Protein AF-R5PUS6-F1 (afdb_monomer_lite)

Secondary structure (DSSP, 8-state):
-EES--B-TTS-BEEEEE-SS-----TT-EEEEEEEETTEEEEEEEEEEEEEE-SSSEEEEE-TT--S-S-EEE-TT--SEEEETTEEEEE-SS-TTEEEESSSSPPEEEEETTTTEEE--GGGSSEEEEEEETTEEPEEEEEEEEPPP-GGG-SS--SHHHHHS--S--HHHHHSSGGGPPPEEEEEEEEEE-TTSPEEEEEEE-S----TT-B-TTSPBP-EEEEE-----TTHHHHHTGGGPPP-TT-TT--GGGGEEEEEEEE---SGGGGSTT--BTT--STT---S-GGGT-----SSSS---TTT--EEEEEEEEEETTTTEEEEEE-EEEEEEETTTT--TTSTTHHHHTT-EEEEEEE---EEPTT-TT-EE---EEEEEEEEESSS---EEEE--EEEEE-EEE-SSPEEE--EEE-EEEEEEETTEEEEEESS-----TT---EEEETTTTEEEEEEEEEEEETTEEEEEEEETTSPBP--S-TT-GGGEEEEE--TTS-TT-EE-TTTT--EEE--EEETTSS--TTS-----TTS------------EE--------TTS---SSS----PPPS--S--SS-----S--GGG----

Structure (mmCIF, N/CA/C/O backbone):
data_AF-R5PUS6-F1
#
_entry.id   AF-R5PUS6-F1
#
loop_
_atom_site.group_PDB
_atom_site.id
_atom_site.type_symbol
_atom_site.label_atom_id
_atom_site.label_alt_id
_atom_site.label_comp_id
_atom_site.label_asym_id
_atom_site.label_entity_id
_atom_site.label_seq_id
_atom_site.pdbx_PDB_ins_code
_atom_site.Cartn_x
_atom_site.Cartn_y
_atom_site.Cartn_z
_atom_site.occupancy
_atom_site.B_iso_or_equiv
_atom_site.auth_seq_id
_atom_site.auth_comp_id
_atom_site.auth_asym_id
_atom_site.auth_atom_id
_atom_site.pdbx_PDB_model_num
ATOM 1 N N . MET A 1 1 ? -7.032 18.333 -7.370 1.00 83.06 1 MET A N 1
ATOM 2 C CA . MET A 1 1 ? -7.737 19.602 -7.667 1.00 83.06 1 MET A CA 1
ATOM 3 C C . MET A 1 1 ? -9.219 19.470 -7.314 1.00 83.06 1 MET A C 1
ATOM 5 O O . MET A 1 1 ? -9.646 18.369 -6.979 1.00 83.06 1 MET A O 1
ATOM 9 N N . PHE A 1 2 ? -10.003 20.547 -7.380 1.00 90.44 2 PHE A N 1
ATOM 10 C CA . PHE A 1 2 ? -11.469 20.492 -7.307 1.00 90.44 2 PHE A CA 1
ATOM 11 C C . PHE A 1 2 ? -12.091 21.616 -8.148 1.00 90.44 2 PHE A C 1
ATOM 13 O O . PHE A 1 2 ? -11.407 22.596 -8.431 1.00 90.44 2 PHE A O 1
ATOM 20 N N . ASP A 1 3 ? -13.364 21.479 -8.518 1.00 90.12 3 ASP A N 1
ATOM 21 C CA . ASP A 1 3 ? -14.188 22.513 -9.156 1.00 90.12 3 ASP A CA 1
ATOM 22 C C . ASP A 1 3 ? -15.566 22.569 -8.476 1.00 90.12 3 ASP A C 1
ATOM 24 O O . ASP A 1 3 ? -16.118 21.551 -8.065 1.00 90.12 3 ASP A O 1
ATOM 28 N N . GLU A 1 4 ? -16.125 23.768 -8.356 1.00 90.88 4 GLU A N 1
ATOM 29 C CA . GLU A 1 4 ? -17.415 24.067 -7.732 1.00 90.88 4 GLU A CA 1
ATOM 30 C C . GLU A 1 4 ? -18.451 24.660 -8.708 1.00 90.88 4 GLU A C 1
ATOM 32 O O . GLU A 1 4 ? -19.512 25.128 -8.268 1.00 90.88 4 GLU A O 1
ATOM 37 N N . PHE A 1 5 ? -18.133 24.709 -10.006 1.00 88.62 5 PHE A N 1
ATOM 38 C CA . PHE A 1 5 ? -18.972 25.279 -11.066 1.00 88.62 5 PHE A CA 1
ATOM 39 C C . PHE A 1 5 ? -19.512 24.236 -12.052 1.00 88.62 5 PHE A C 1
ATOM 41 O O . PHE A 1 5 ? -20.225 24.603 -12.985 1.00 88.62 5 PHE A O 1
ATOM 48 N N . THR A 1 6 ? -19.218 22.952 -11.833 1.00 84.75 6 THR A N 1
ATOM 49 C CA . THR A 1 6 ? -19.804 21.842 -12.592 1.00 84.75 6 THR A CA 1
ATOM 50 C C . THR A 1 6 ? -21.297 21.681 -12.275 1.00 84.75 6 THR A C 1
ATOM 52 O O . THR A 1 6 ? -21.749 21.918 -11.149 1.00 84.75 6 THR A O 1
ATOM 55 N N . VAL A 1 7 ? -22.076 21.281 -13.279 1.00 84.75 7 VAL A N 1
ATOM 56 C CA . VAL A 1 7 ? -23.535 21.108 -13.221 1.00 84.75 7 VAL A CA 1
ATOM 57 C C . VAL A 1 7 ? -23.886 19.816 -13.965 1.00 84.75 7 VAL A C 1
ATOM 59 O O . VAL A 1 7 ? -23.229 19.520 -14.962 1.00 84.75 7 VAL A O 1
ATOM 62 N N . ASP A 1 8 ? -24.865 19.047 -13.484 1.00 82.38 8 ASP A N 1
ATOM 63 C CA . ASP A 1 8 ? -25.363 17.849 -14.184 1.00 82.38 8 ASP A CA 1
ATOM 64 C C . ASP A 1 8 ? -26.419 18.168 -15.266 1.00 82.38 8 ASP A C 1
ATOM 66 O O . ASP A 1 8 ? -26.856 19.312 -15.421 1.00 82.38 8 ASP A O 1
ATOM 70 N N . ASP A 1 9 ? -26.833 17.143 -16.018 1.00 79.06 9 ASP A N 1
ATOM 71 C CA . ASP A 1 9 ? -27.825 17.259 -17.101 1.00 79.06 9 ASP A CA 1
ATOM 72 C C . ASP A 1 9 ? -29.210 17.747 -16.617 1.00 79.06 9 ASP A C 1
ATOM 74 O O . ASP A 1 9 ? -29.958 18.348 -17.391 1.00 79.06 9 ASP A O 1
ATOM 78 N N . ASP A 1 10 ? -29.541 17.540 -15.335 1.00 81.00 10 ASP A N 1
ATOM 79 C CA . ASP A 1 10 ? -30.773 18.016 -14.686 1.00 81.00 10 ASP A CA 1
ATOM 80 C C . ASP A 1 10 ? -30.644 19.462 -14.142 1.00 81.00 10 ASP A C 1
ATOM 82 O O . ASP A 1 10 ? -31.611 20.037 -13.628 1.00 81.00 10 ASP A O 1
ATOM 86 N N . GLY A 1 11 ? -29.471 20.094 -14.271 1.00 79.88 11 GLY A N 1
ATOM 87 C CA . GLY A 1 11 ? -29.212 21.476 -13.856 1.00 79.88 11 GLY A CA 1
ATOM 88 C C . GLY A 1 11 ? -28.806 21.646 -12.385 1.00 79.88 11 GLY A C 1
ATOM 89 O O . GLY A 1 11 ? -28.807 22.768 -11.866 1.00 79.88 11 GLY A O 1
ATOM 90 N N . LYS A 1 12 ? -28.460 20.560 -11.690 1.00 85.12 12 LYS A N 1
ATOM 91 C CA . LYS A 1 12 ? -28.048 20.537 -10.281 1.00 85.12 12 LYS A CA 1
ATOM 92 C C . LYS A 1 12 ? -26.561 20.870 -10.155 1.00 85.12 12 LYS A C 1
ATOM 94 O O . LYS A 1 12 ? -25.725 20.337 -10.878 1.00 85.12 12 LYS A O 1
ATOM 99 N N . SER A 1 13 ? -26.196 21.739 -9.213 1.00 89.06 13 SER A N 1
ATOM 100 C CA . SER A 1 13 ? -24.783 22.067 -8.969 1.00 89.06 13 SER A CA 1
ATOM 101 C C . SER A 1 13 ? -24.049 20.928 -8.258 1.00 89.06 13 SER A C 1
ATOM 103 O O . SER A 1 13 ? -24.508 20.440 -7.219 1.00 89.06 13 SER A O 1
ATOM 105 N N . LEU A 1 14 ? -22.871 20.577 -8.769 1.00 91.19 14 LEU A N 1
ATOM 106 C CA . LEU A 1 14 ? -21.972 19.569 -8.208 1.00 91.19 14 LEU A CA 1
ATOM 107 C C . LEU A 1 14 ? -20.678 20.208 -7.677 1.00 91.19 14 LEU A C 1
ATOM 109 O O . LEU A 1 14 ? -20.394 21.384 -7.915 1.00 91.19 14 LEU A O 1
ATOM 113 N N . ILE A 1 15 ? -19.893 19.418 -6.947 1.00 93.19 15 ILE A N 1
ATOM 114 C CA . ILE A 1 15 ? -18.464 19.661 -6.729 1.00 93.19 15 ILE A CA 1
ATOM 115 C C . ILE A 1 15 ? -17.712 18.478 -7.339 1.00 93.19 15 ILE A C 1
ATOM 117 O O . ILE A 1 15 ? -17.965 17.332 -6.965 1.00 93.19 15 ILE A O 1
ATOM 121 N N . THR A 1 16 ? -16.801 18.759 -8.268 1.00 92.50 16 THR A N 1
ATOM 122 C CA . THR A 1 16 ? -15.938 17.768 -8.927 1.00 92.50 16 THR A CA 1
ATOM 123 C C . THR A 1 16 ? -14.593 17.721 -8.212 1.00 92.50 16 THR A C 1
ATOM 125 O O . THR A 1 16 ? -14.008 18.767 -7.937 1.00 92.50 16 THR A O 1
ATOM 128 N N . PHE A 1 17 ? -14.075 16.529 -7.925 1.00 92.50 17 PHE A N 1
ATOM 129 C CA . PHE A 1 17 ? -12.756 16.319 -7.329 1.00 92.50 17 PHE A CA 1
ATOM 130 C C . PHE A 1 17 ? -11.848 15.562 -8.293 1.00 92.50 17 PHE A C 1
ATOM 132 O O . PHE A 1 17 ? -12.197 14.483 -8.762 1.00 92.50 17 PHE A O 1
ATOM 139 N N . TYR A 1 18 ? -10.657 16.111 -8.523 1.00 88.94 18 TYR A N 1
ATOM 140 C CA . TYR A 1 18 ? -9.622 15.546 -9.388 1.00 88.94 18 TYR A CA 1
ATOM 141 C C . TYR A 1 18 ? -8.509 14.987 -8.490 1.00 88.94 18 TYR A C 1
ATOM 143 O O . TYR A 1 18 ? -7.763 15.755 -7.868 1.00 88.94 18 TYR A O 1
ATOM 151 N N . SER A 1 19 ? -8.426 13.664 -8.354 1.00 90.56 19 SER A N 1
ATOM 152 C CA . SER A 1 19 ? -7.463 12.990 -7.477 1.00 90.56 19 SER A CA 1
ATOM 153 C C . SER A 1 19 ? -6.123 12.728 -8.179 1.00 90.56 19 SER A C 1
ATOM 155 O O . SER A 1 19 ? -6.063 12.505 -9.386 1.00 90.56 19 SER A O 1
ATOM 157 N N . LEU A 1 20 ? -5.025 12.732 -7.415 1.00 87.94 20 LEU A N 1
ATOM 158 C CA . LEU A 1 20 ? -3.694 12.339 -7.912 1.00 87.94 20 LEU A CA 1
ATOM 159 C C . LEU A 1 20 ? -3.569 10.807 -8.010 1.00 87.94 20 LEU A C 1
ATOM 161 O O . LEU A 1 20 ? -2.985 10.266 -8.946 1.00 87.94 20 LEU A O 1
ATOM 165 N N . VAL A 1 21 ? -4.140 10.108 -7.030 1.00 90.31 21 VAL A N 1
ATOM 166 C CA . VAL A 1 21 ? -4.236 8.644 -6.949 1.00 90.31 21 VAL A CA 1
ATOM 167 C C . VAL A 1 21 ? -5.610 8.178 -7.418 1.00 90.31 21 VAL A C 1
ATOM 169 O O . VAL A 1 21 ? -6.563 8.957 -7.384 1.00 90.31 21 VAL A O 1
ATOM 172 N N . GLN A 1 22 ? -5.744 6.916 -7.826 1.00 93.25 22 GLN A N 1
ATOM 173 C CA . GLN A 1 22 ? -7.078 6.368 -8.097 1.00 93.25 22 GLN A CA 1
ATOM 174 C C . GLN A 1 22 ? -7.901 6.384 -6.799 1.00 93.25 22 GLN A C 1
ATOM 176 O O . GLN A 1 22 ? -7.336 6.215 -5.717 1.00 93.25 22 GLN A O 1
ATOM 181 N N . HIS A 1 23 ? -9.209 6.653 -6.873 1.00 93.62 23 HIS A N 1
ATOM 182 C CA . HIS A 1 23 ? -9.995 6.957 -5.664 1.00 93.62 23 HIS A CA 1
ATOM 183 C C . HIS A 1 23 ? -10.739 5.761 -5.049 1.00 93.62 23 HIS A C 1
ATOM 185 O O . HIS A 1 23 ? -10.998 5.771 -3.845 1.00 93.62 23 HIS A O 1
ATOM 191 N N . GLY A 1 24 ? -11.072 4.728 -5.835 1.00 92.81 24 GLY A N 1
ATOM 192 C CA . GLY A 1 24 ? -11.751 3.521 -5.330 1.00 92.81 24 GLY A CA 1
ATOM 193 C C . GLY A 1 24 ? -13.146 3.789 -4.755 1.00 92.81 24 GLY A C 1
ATOM 194 O O . GLY A 1 24 ? -13.551 3.155 -3.782 1.00 92.81 24 GLY A O 1
ATOM 195 N N . LEU A 1 25 ? -13.853 4.767 -5.329 1.00 95.62 25 LEU A N 1
ATOM 196 C CA . LEU A 1 25 ? -15.216 5.143 -4.947 1.00 95.62 25 LEU A CA 1
ATOM 197 C C . LEU A 1 25 ? -16.182 4.749 -6.059 1.00 95.62 25 LEU A C 1
ATOM 199 O O . LEU A 1 25 ? -15.806 4.711 -7.231 1.00 95.62 25 LEU A O 1
ATOM 203 N N . ARG A 1 26 ? -17.431 4.501 -5.685 1.00 95.06 26 ARG A N 1
ATOM 204 C CA . ARG A 1 26 ? -18.535 4.140 -6.576 1.00 95.06 26 ARG A CA 1
ATOM 205 C C . ARG A 1 26 ? -19.700 5.103 -6.350 1.00 95.06 26 ARG A C 1
ATOM 207 O O . ARG A 1 26 ? -19.809 5.715 -5.289 1.00 95.06 26 ARG A O 1
ATOM 214 N N . ILE A 1 27 ? -20.589 5.232 -7.334 1.00 95.62 27 ILE A N 1
ATOM 215 C CA . ILE A 1 27 ? -21.804 6.046 -7.185 1.00 95.62 27 ILE A CA 1
ATOM 216 C C . ILE A 1 27 ? -22.631 5.501 -6.010 1.00 95.62 27 ILE A C 1
ATOM 218 O O . ILE A 1 27 ? -22.895 4.301 -5.934 1.00 95.62 27 ILE A O 1
ATOM 222 N N . GLY A 1 28 ? -23.016 6.384 -5.088 1.00 94.56 28 GLY A N 1
ATOM 223 C CA . GLY A 1 28 ? -23.710 6.041 -3.847 1.00 94.56 28 GLY A CA 1
ATOM 224 C C . GLY A 1 28 ? -22.808 5.803 -2.628 1.00 94.56 28 GLY A C 1
ATOM 225 O O . GLY A 1 28 ? -23.342 5.758 -1.516 1.00 94.56 28 GLY A O 1
ATOM 226 N N . ASP A 1 29 ? -21.479 5.716 -2.781 1.00 96.06 29 ASP A N 1
ATOM 227 C CA . ASP A 1 29 ? -20.549 5.730 -1.640 1.00 96.06 29 ASP A CA 1
ATOM 228 C C . ASP A 1 29 ? -20.670 7.043 -0.851 1.00 96.06 29 ASP A C 1
ATOM 230 O O . ASP A 1 29 ? -21.063 8.081 -1.384 1.00 96.06 29 ASP A O 1
ATOM 234 N N . ASN A 1 30 ? -20.289 7.024 0.429 1.00 96.44 30 ASN A N 1
ATOM 235 C CA . ASN A 1 30 ? -20.168 8.242 1.230 1.00 96.44 30 ASN A CA 1
ATOM 236 C C . ASN A 1 30 ? -18.696 8.581 1.469 1.00 96.44 30 ASN A C 1
ATOM 238 O O . ASN A 1 30 ? -17.866 7.683 1.618 1.00 96.44 30 ASN A O 1
ATOM 242 N N . VAL A 1 31 ? -18.374 9.872 1.533 1.00 96.75 31 VAL A N 1
ATOM 243 C CA . VAL A 1 31 ? -17.017 10.381 1.752 1.00 96.75 31 VAL A CA 1
ATOM 244 C C . VAL A 1 31 ? -16.968 11.507 2.782 1.00 96.75 31 VAL A C 1
ATOM 246 O O . VAL A 1 31 ? -17.839 12.377 2.830 1.00 96.75 31 VAL A O 1
ATOM 249 N N . ASN A 1 32 ? -15.896 11.516 3.571 1.00 96.62 32 ASN A N 1
ATOM 250 C CA . ASN A 1 32 ? -15.424 12.705 4.277 1.00 96.62 32 ASN A CA 1
ATOM 251 C C . ASN A 1 32 ? -14.360 13.385 3.404 1.00 96.62 32 ASN A C 1
ATOM 253 O O . ASN A 1 32 ? -13.437 12.713 2.942 1.00 96.62 32 ASN A O 1
ATOM 257 N N . ILE A 1 33 ? -14.477 14.698 3.199 1.00 96.31 33 ILE A N 1
ATOM 258 C CA . ILE A 1 33 ? -13.479 15.551 2.542 1.00 96.31 33 ILE A CA 1
ATOM 259 C C . ILE A 1 33 ? -12.783 16.391 3.615 1.00 96.31 33 ILE A C 1
ATOM 261 O O . ILE A 1 33 ? -13.442 17.016 4.452 1.00 96.31 33 ILE A O 1
ATOM 265 N N . TYR A 1 34 ? -11.456 16.446 3.564 1.00 96.00 34 TYR A N 1
ATOM 266 C CA . TYR A 1 34 ? -10.600 17.191 4.483 1.00 96.00 34 TYR A CA 1
ATOM 267 C C . TYR A 1 34 ? -9.761 18.201 3.709 1.00 96.00 34 TYR A C 1
ATOM 269 O O . TYR A 1 34 ? -9.422 17.970 2.549 1.00 96.00 34 TYR A O 1
ATOM 277 N N . SER A 1 35 ? -9.354 19.271 4.385 1.00 94.81 35 SER A N 1
ATOM 278 C CA . SER A 1 35 ? -8.266 20.136 3.932 1.00 94.81 35 SER A CA 1
ATOM 279 C C . SER A 1 35 ? -7.126 20.134 4.946 1.00 94.81 35 SER A C 1
ATOM 281 O O . SER A 1 35 ? -7.378 20.136 6.156 1.00 94.81 35 SER A O 1
ATOM 283 N N . THR A 1 36 ? -5.886 20.149 4.453 1.00 92.56 36 THR A N 1
ATOM 284 C CA . THR A 1 36 ? -4.666 20.170 5.269 1.00 92.56 36 THR A CA 1
ATOM 285 C C . THR A 1 36 ? -3.866 21.447 5.013 1.00 92.56 36 THR A C 1
ATOM 287 O O . THR A 1 36 ? -3.255 21.606 3.955 1.00 92.56 36 THR A O 1
ATOM 290 N N . PHE A 1 37 ? -3.812 22.340 6.004 1.00 90.88 37 PHE A N 1
ATOM 291 C CA . PHE A 1 37 ? -3.128 23.636 5.925 1.00 90.88 37 PHE A CA 1
ATOM 292 C C . PHE A 1 37 ? -2.258 23.864 7.168 1.00 90.88 37 PHE A C 1
ATOM 294 O O . PHE A 1 37 ? -2.695 23.615 8.288 1.00 90.88 37 PHE A O 1
ATOM 301 N N . ASN A 1 38 ? -1.008 24.304 6.982 1.00 88.56 38 ASN A N 1
ATOM 302 C CA . ASN A 1 38 ? -0.005 24.479 8.050 1.00 88.56 38 ASN A CA 1
ATOM 303 C C . ASN A 1 38 ? 0.165 23.261 8.994 1.00 88.56 38 ASN A C 1
ATOM 305 O O . ASN A 1 38 ? 0.534 23.408 10.156 1.00 88.56 38 ASN A O 1
ATOM 309 N N . GLY A 1 39 ? -0.096 22.049 8.490 1.00 89.00 39 GLY A N 1
ATOM 310 C CA . GLY A 1 39 ? -0.050 20.792 9.249 1.00 89.00 39 GLY A CA 1
ATOM 311 C C . GLY A 1 39 ? -1.353 20.419 9.969 1.00 89.00 39 GLY A C 1
ATOM 312 O O . GLY A 1 39 ? -1.528 19.256 10.330 1.00 89.00 39 GLY A O 1
ATOM 313 N N . GLU A 1 40 ? -2.301 21.344 10.122 1.00 92.12 40 GLU A N 1
ATOM 314 C CA . GLU A 1 40 ? -3.632 21.049 10.659 1.00 92.12 40 GLU A CA 1
ATOM 315 C C . GLU A 1 40 ? -4.524 20.450 9.566 1.00 92.12 40 GLU A C 1
ATOM 317 O O . GLU A 1 40 ? -4.610 20.988 8.463 1.00 92.12 40 GLU A O 1
ATOM 322 N N . THR A 1 41 ? -5.204 19.339 9.865 1.00 94.44 41 THR A N 1
ATOM 323 C CA . THR A 1 41 ? -6.123 18.663 8.933 1.00 94.44 41 THR A CA 1
ATOM 324 C C . THR A 1 41 ? -7.538 18.689 9.490 1.00 94.44 41 THR A C 1
ATOM 326 O O . THR A 1 41 ? -7.788 18.152 10.567 1.00 94.44 41 THR A O 1
ATOM 329 N N . ASN A 1 42 ? -8.462 19.308 8.757 1.00 94.56 42 ASN A N 1
ATOM 330 C CA . ASN A 1 42 ? -9.830 19.569 9.201 1.00 94.56 42 ASN A CA 1
ATOM 331 C C . ASN A 1 42 ? -10.846 19.022 8.192 1.00 94.56 42 ASN A C 1
ATOM 333 O O . ASN A 1 42 ? -10.650 19.165 6.986 1.00 94.56 42 ASN A O 1
ATOM 337 N N . VAL A 1 43 ? -11.949 18.434 8.672 1.00 94.69 43 VAL A N 1
ATOM 338 C CA . VAL A 1 43 ? -13.086 18.043 7.818 1.00 94.69 43 VAL A CA 1
ATOM 339 C C . VAL A 1 43 ? -13.744 19.308 7.268 1.00 94.69 43 VAL A C 1
ATOM 341 O O . VAL A 1 43 ? -14.181 20.160 8.040 1.00 94.69 43 VAL A O 1
ATOM 344 N N . VAL A 1 44 ? -13.836 19.415 5.943 1.00 94.31 44 VAL A N 1
ATOM 345 C CA . VAL A 1 44 ? -14.518 20.519 5.245 1.00 94.31 44 VAL A CA 1
ATOM 346 C C . VAL A 1 44 ? -15.891 20.102 4.717 1.00 94.31 44 VAL A C 1
ATOM 348 O O . VAL A 1 44 ? -16.795 20.931 4.661 1.00 94.31 44 VAL A O 1
ATOM 351 N N . ILE A 1 45 ? -16.081 18.814 4.404 1.00 94.25 45 ILE A N 1
ATOM 352 C CA . ILE A 1 45 ? -17.389 18.221 4.089 1.00 94.25 45 ILE A CA 1
ATOM 353 C C . ILE A 1 45 ? -17.461 16.838 4.747 1.00 94.25 45 ILE A C 1
ATOM 355 O O . ILE A 1 45 ? -16.618 15.986 4.484 1.00 94.25 45 ILE A O 1
ATOM 359 N N . GLY A 1 46 ? -18.449 16.611 5.615 1.00 92.94 46 GLY A N 1
ATOM 360 C CA . GLY A 1 46 ? -18.647 15.329 6.302 1.00 92.94 46 GLY A CA 1
ATOM 361 C C . GLY A 1 46 ? -19.768 14.504 5.673 1.00 92.94 46 GLY A C 1
ATOM 362 O O . GLY A 1 46 ? -20.853 15.035 5.447 1.00 92.94 46 GLY A O 1
ATOM 363 N N . ASN A 1 47 ? -19.513 13.214 5.434 1.00 92.75 47 ASN A N 1
ATOM 364 C CA . ASN A 1 47 ? -20.458 12.221 4.910 1.00 92.75 47 ASN A CA 1
ATOM 365 C C . ASN A 1 47 ? -21.274 12.724 3.695 1.00 92.75 47 ASN A C 1
ATOM 367 O O . ASN A 1 47 ? -22.502 12.609 3.656 1.00 92.75 47 ASN A O 1
ATOM 371 N N . ALA A 1 48 ? -20.594 13.298 2.700 1.00 94.25 48 ALA A N 1
ATOM 372 C CA . ALA A 1 48 ? -21.207 13.610 1.411 1.00 94.25 48 ALA A CA 1
ATOM 373 C C . ALA A 1 48 ? -21.377 12.336 0.580 1.00 94.25 48 ALA A C 1
ATOM 375 O O . ALA A 1 48 ? -20.529 11.448 0.634 1.00 94.25 48 ALA A O 1
ATOM 376 N N . ASN A 1 49 ? -22.451 12.257 -0.203 1.00 94.50 49 ASN A N 1
ATOM 377 C CA . ASN A 1 49 ? -22.680 11.135 -1.106 1.00 94.50 49 ASN A CA 1
ATOM 378 C C . ASN A 1 49 ? -22.011 11.391 -2.467 1.00 94.50 49 ASN A C 1
ATOM 380 O O . ASN A 1 49 ? -22.108 12.497 -3.005 1.00 94.50 49 ASN A O 1
ATOM 384 N N . VAL A 1 50 ? -21.337 10.374 -3.006 1.00 95.88 50 VAL A N 1
ATOM 385 C CA . VAL A 1 50 ? -20.729 10.381 -4.341 1.00 95.88 50 VAL A CA 1
ATOM 386 C C . VAL A 1 50 ? -21.846 10.242 -5.370 1.00 95.88 50 VAL A C 1
ATOM 388 O O . VAL A 1 50 ? -22.375 9.150 -5.579 1.00 95.88 50 VAL A O 1
ATOM 391 N N . SER A 1 51 ? -22.232 11.358 -5.985 1.00 93.44 51 SER A N 1
ATOM 392 C CA . SER A 1 51 ? -23.343 11.410 -6.937 1.00 93.44 51 SER A CA 1
ATOM 393 C C . SER A 1 51 ? -22.949 10.938 -8.334 1.00 93.44 51 SER A C 1
ATOM 395 O O . SER A 1 51 ? -23.799 10.413 -9.050 1.00 93.44 51 SER A O 1
ATOM 397 N N . ASN A 1 52 ? -21.672 11.063 -8.707 1.00 93.38 52 ASN A N 1
ATOM 398 C CA . ASN A 1 52 ? -21.148 10.575 -9.980 1.00 93.38 52 ASN A CA 1
ATOM 399 C C . ASN A 1 52 ? -19.667 10.163 -9.873 1.00 93.38 52 ASN A C 1
ATOM 401 O O . ASN A 1 52 ? -18.929 10.657 -9.017 1.00 93.38 52 ASN A O 1
ATOM 405 N N . VAL A 1 53 ? -19.226 9.283 -10.770 1.00 92.88 53 VAL A N 1
ATOM 406 C CA . VAL A 1 53 ? -17.826 8.871 -10.958 1.00 92.88 53 VAL A CA 1
ATOM 407 C C . VAL A 1 53 ? -17.543 8.940 -12.454 1.00 92.88 53 VAL A C 1
ATOM 409 O O . VAL A 1 53 ? -18.210 8.257 -13.227 1.00 92.88 53 VAL A O 1
ATOM 412 N N . TYR A 1 54 ? -16.600 9.792 -12.858 1.00 86.69 54 TYR A N 1
ATOM 413 C CA . TYR A 1 54 ? -16.333 10.080 -14.270 1.00 86.69 54 TYR A CA 1
ATOM 414 C C . TYR A 1 54 ? -15.245 9.160 -14.839 1.00 86.69 54 TYR A C 1
ATOM 416 O O . TYR A 1 54 ? -15.395 8.617 -15.929 1.00 86.69 54 TYR A O 1
ATOM 424 N N . ASP A 1 55 ? -14.175 8.934 -14.074 1.00 87.94 55 ASP A N 1
ATOM 425 C CA . ASP A 1 55 ? -13.151 7.932 -14.373 1.00 87.94 55 ASP A CA 1
ATOM 426 C C . ASP A 1 55 ? -12.572 7.331 -13.072 1.00 87.94 55 ASP A C 1
ATOM 428 O O . ASP A 1 55 ? -13.250 7.285 -12.049 1.00 87.94 55 ASP A O 1
ATOM 432 N N . LYS A 1 56 ? -11.337 6.813 -13.095 1.00 91.00 56 LYS A N 1
ATOM 433 C CA . LYS A 1 56 ? -10.678 6.196 -11.926 1.00 91.00 56 LYS A CA 1
ATOM 434 C C . LYS A 1 56 ? -10.040 7.230 -10.969 1.00 91.00 56 LYS A C 1
ATOM 436 O O . LYS A 1 56 ? -9.622 6.856 -9.871 1.00 91.00 56 LYS A O 1
ATOM 441 N N . TYR A 1 57 ? -9.963 8.503 -11.366 1.00 91.19 57 TYR A N 1
ATOM 442 C CA . TYR A 1 57 ? -9.332 9.634 -10.667 1.00 91.19 57 TYR A CA 1
ATOM 443 C C . TYR A 1 57 ? -10.307 10.795 -10.370 1.00 91.19 57 TYR A C 1
ATOM 445 O O . TYR A 1 57 ? -10.055 11.556 -9.432 1.00 91.19 57 TYR A O 1
ATOM 453 N N . ILE A 1 58 ? -11.410 10.918 -11.113 1.00 91.38 58 ILE A N 1
ATOM 454 C CA . ILE A 1 58 ? -12.374 12.021 -11.043 1.00 91.38 58 ILE A CA 1
ATOM 455 C C . ILE A 1 58 ? -13.737 11.529 -10.534 1.00 91.38 58 ILE A C 1
ATOM 457 O O . ILE A 1 58 ? -14.416 10.729 -11.183 1.00 91.38 58 ILE A O 1
ATOM 461 N N . PHE A 1 59 ? -14.183 12.081 -9.402 1.00 94.62 59 PHE A N 1
ATOM 462 C CA . PHE A 1 59 ? -15.508 11.827 -8.822 1.00 94.62 59 PHE A CA 1
ATOM 463 C C . PHE A 1 59 ? -16.227 13.130 -8.459 1.00 94.62 59 PHE A C 1
ATOM 465 O O . PHE A 1 59 ? -15.604 14.185 -8.334 1.00 94.62 59 PHE A O 1
ATOM 472 N N . GLN A 1 60 ? -17.547 13.065 -8.281 1.00 94.50 60 GLN A N 1
ATOM 473 C CA . GLN A 1 60 ? -18.384 14.228 -7.988 1.00 94.50 60 GLN A CA 1
ATOM 474 C C . GLN A 1 60 ? -19.288 13.980 -6.777 1.00 94.50 60 GLN A C 1
ATOM 476 O O . GLN A 1 60 ? -19.711 12.851 -6.516 1.00 94.50 60 GLN A O 1
ATOM 481 N N . ILE A 1 61 ? -19.600 15.052 -6.049 1.00 94.56 61 ILE A N 1
ATOM 482 C CA . ILE A 1 61 ? -20.613 15.066 -4.985 1.00 94.56 61 ILE A CA 1
ATOM 483 C C . ILE A 1 61 ? -21.659 16.148 -5.253 1.00 94.56 61 ILE A C 1
ATOM 485 O O . ILE A 1 61 ? -21.395 17.152 -5.919 1.00 94.56 61 ILE A O 1
ATOM 489 N N . ASP A 1 62 ? -22.834 15.986 -4.655 1.00 90.56 62 ASP A N 1
ATOM 490 C CA . ASP A 1 62 ? -23.860 17.026 -4.622 1.00 90.56 62 ASP A CA 1
ATOM 491 C C . ASP A 1 62 ? -23.379 18.270 -3.864 1.00 90.56 62 ASP A C 1
ATOM 493 O O . ASP A 1 62 ? -23.023 18.187 -2.685 1.00 90.56 62 ASP A O 1
ATOM 497 N N . LYS A 1 63 ? -23.453 19.454 -4.491 1.00 85.38 63 LYS A N 1
ATOM 498 C CA . LYS A 1 63 ? -22.993 20.697 -3.853 1.00 85.38 63 LYS A CA 1
ATOM 499 C C . LYS A 1 63 ? -23.839 21.103 -2.643 1.00 85.38 63 LYS A C 1
ATOM 501 O O . LYS A 1 63 ? -23.310 21.685 -1.706 1.00 85.38 63 LYS A O 1
ATOM 506 N N . ASN A 1 64 ? -25.145 20.814 -2.638 1.00 75.62 64 ASN A N 1
ATOM 507 C CA . ASN A 1 64 ? -26.045 20.957 -1.477 1.00 75.62 64 ASN A CA 1
ATOM 508 C C . ASN A 1 64 ? -25.936 22.290 -0.689 1.00 75.62 64 ASN A C 1
ATOM 510 O O . ASN A 1 64 ? -26.061 22.320 0.532 1.00 75.62 64 ASN A O 1
ATOM 514 N N . SER A 1 65 ? -25.747 23.414 -1.392 1.00 72.00 65 SER A N 1
ATOM 515 C CA . SER A 1 65 ? -25.486 24.761 -0.831 1.00 72.00 65 SER A CA 1
ATOM 516 C C . SER A 1 65 ? -24.161 24.943 -0.068 1.00 72.00 65 SER A C 1
ATOM 518 O O . SER A 1 65 ? -23.914 26.026 0.461 1.00 72.00 65 SER A O 1
ATOM 520 N N . VAL A 1 66 ? -23.294 23.931 -0.029 1.00 80.69 66 VAL A N 1
ATOM 521 C CA . VAL A 1 66 ? -21.908 24.052 0.439 1.00 80.69 66 VAL A CA 1
ATOM 522 C C . VAL A 1 66 ? -21.108 24.860 -0.584 1.00 80.69 66 VAL A C 1
ATOM 524 O O . VAL A 1 66 ? -21.332 24.751 -1.790 1.00 80.69 66 VAL A O 1
ATOM 527 N N . SER A 1 67 ? -20.147 25.654 -0.112 1.00 85.62 67 SER A N 1
ATOM 528 C CA . SER A 1 67 ? -19.057 26.134 -0.958 1.00 85.62 67 SER A CA 1
ATOM 529 C C . SER A 1 67 ? -17.735 25.942 -0.227 1.00 85.62 67 SER A C 1
ATOM 531 O O . SER A 1 67 ? -17.628 26.312 0.942 1.00 85.62 67 SER A O 1
ATOM 533 N N . LEU A 1 68 ? -16.756 25.342 -0.901 1.00 89.62 68 LEU A N 1
ATOM 534 C CA . LEU A 1 68 ? -15.423 25.091 -0.348 1.00 89.62 68 LEU A CA 1
ATOM 535 C C . LEU A 1 68 ? -14.592 26.377 -0.331 1.00 89.62 68 LEU A C 1
ATOM 537 O O . LEU A 1 68 ? -13.967 26.686 0.680 1.00 89.62 68 LEU A O 1
ATOM 541 N N . SER A 1 69 ? -14.623 27.156 -1.416 1.00 90.69 69 SER A N 1
ATOM 542 C CA . SER A 1 69 ? -13.899 28.422 -1.525 1.00 90.69 69 SER A CA 1
ATOM 543 C C . SER A 1 69 ? -14.771 29.569 -2.034 1.00 90.69 69 SER A C 1
ATOM 545 O O . SER A 1 69 ? -15.626 29.416 -2.903 1.00 90.69 69 SER A O 1
ATOM 547 N N . SER A 1 70 ? -14.497 30.768 -1.519 1.00 87.44 70 SER A N 1
ATOM 548 C CA . SER A 1 70 ? -15.003 32.040 -2.047 1.00 87.44 70 SER A CA 1
ATOM 549 C C . SER A 1 70 ? -13.981 32.783 -2.921 1.00 87.44 70 SER A C 1
ATOM 551 O O . SER A 1 70 ? -14.323 33.796 -3.530 1.00 87.44 70 SER A O 1
ATOM 553 N N . LYS A 1 71 ? -12.737 32.293 -3.009 1.00 92.06 71 LYS A N 1
ATOM 554 C CA . LYS A 1 71 ? -11.598 32.931 -3.692 1.00 92.06 71 LYS A CA 1
ATOM 555 C C . LYS A 1 71 ? -11.365 32.338 -5.087 1.00 92.06 71 LYS A C 1
ATOM 557 O O . LYS A 1 71 ? -10.284 31.846 -5.400 1.00 92.06 71 LYS A O 1
ATOM 562 N N . TRP A 1 72 ? -12.391 32.376 -5.929 1.00 92.56 72 TRP A N 1
ATOM 563 C CA . TRP A 1 72 ? -12.328 31.859 -7.297 1.00 92.56 72 TRP A CA 1
ATOM 564 C C . TRP A 1 72 ? -12.008 32.957 -8.315 1.00 92.56 72 TRP A C 1
ATOM 566 O O . TRP A 1 72 ? -12.742 33.941 -8.418 1.00 92.56 72 TRP A O 1
ATOM 576 N N . TYR A 1 73 ? -10.948 32.765 -9.105 1.00 92.19 73 TYR A N 1
ATOM 577 C CA . TYR A 1 73 ? -10.567 33.656 -10.205 1.00 92.19 73 TYR A CA 1
ATOM 578 C C . TYR A 1 73 ? -10.800 32.986 -11.567 1.00 92.19 73 TYR A C 1
ATOM 580 O O . TYR A 1 73 ? -10.658 31.770 -11.702 1.00 92.19 73 TYR A O 1
ATOM 588 N N . ASN A 1 74 ? -11.160 33.776 -12.582 1.00 91.12 74 ASN A N 1
ATOM 589 C CA . ASN A 1 74 ? -11.356 33.308 -13.957 1.00 91.12 74 ASN A CA 1
ATOM 590 C C . ASN A 1 74 ? -10.131 33.667 -14.810 1.00 91.12 74 ASN A C 1
ATOM 592 O O . ASN A 1 74 ? -9.790 34.842 -14.933 1.00 91.12 74 ASN A O 1
ATOM 596 N N . VAL A 1 75 ? -9.502 32.660 -15.416 1.00 88.81 75 VAL A N 1
ATOM 597 C CA . VAL A 1 75 ? -8.304 32.790 -16.259 1.00 88.81 75 VAL A CA 1
ATOM 598 C C . VAL A 1 75 ? -8.559 32.374 -17.715 1.00 88.81 75 VAL A C 1
ATOM 600 O O . VAL A 1 75 ? -7.613 32.145 -18.463 1.00 88.81 75 VAL A O 1
ATOM 603 N N . SER A 1 76 ? -9.819 32.350 -18.173 1.00 85.62 76 SER A N 1
ATOM 604 C CA . SER A 1 76 ? -10.212 31.972 -19.548 1.00 85.62 76 SER A CA 1
ATOM 605 C C . SER A 1 76 ? -9.640 32.854 -20.670 1.00 85.62 76 SER A C 1
ATOM 607 O O . SER A 1 76 ? -9.814 32.542 -21.844 1.00 85.62 76 SER A O 1
ATOM 609 N N . GLY A 1 77 ? -8.984 33.968 -20.334 1.00 80.81 77 GLY A N 1
ATOM 610 C CA . GLY A 1 77 ? -8.199 34.782 -21.268 1.00 80.81 77 GLY A CA 1
ATOM 611 C C . GLY A 1 77 ? -6.727 34.363 -21.397 1.00 80.81 77 GLY A C 1
ATOM 612 O O . GLY A 1 77 ? -5.979 35.071 -22.062 1.00 80.81 77 GLY A O 1
ATOM 613 N N . TYR A 1 78 ? -6.308 33.280 -20.729 1.00 76.81 78 TYR A N 1
ATOM 614 C CA . TYR A 1 78 ? -4.919 32.809 -20.602 1.00 76.81 78 TYR A CA 1
ATOM 615 C C . TYR A 1 78 ? -3.897 33.934 -20.299 1.00 76.81 78 TYR A C 1
ATOM 617 O O . TYR A 1 78 ? -2.893 34.060 -21.006 1.00 76.81 78 TYR A O 1
ATOM 625 N N . PRO A 1 79 ? -4.138 34.790 -19.281 1.00 85.69 79 PRO A N 1
ATOM 626 C CA . PRO A 1 79 ? -3.260 35.918 -18.977 1.00 85.69 79 PRO A CA 1
ATOM 627 C C . PRO A 1 79 ? -1.860 35.442 -18.560 1.00 85.69 79 PRO A C 1
ATOM 629 O O . PRO A 1 79 ? -1.727 34.565 -17.716 1.00 85.69 79 PRO A O 1
ATOM 632 N N . SER A 1 80 ? -0.796 36.056 -19.086 1.00 88.31 80 SER A N 1
ATOM 633 C CA . SER A 1 80 ? 0.580 35.747 -18.652 1.00 88.31 80 SER A CA 1
ATOM 634 C C . SER A 1 80 ? 0.822 36.081 -17.174 1.00 88.31 80 SER A C 1
ATOM 636 O O . SER A 1 80 ? 1.610 35.417 -16.505 1.00 88.31 80 SER A O 1
ATOM 638 N N . SER A 1 81 ? 0.134 37.106 -16.669 1.00 91.56 81 SER A N 1
ATOM 639 C CA . SER A 1 81 ? 0.018 37.423 -15.249 1.00 91.56 81 SER A CA 1
ATOM 640 C C . SER A 1 81 ? -1.239 38.256 -14.981 1.00 91.56 81 SER A C 1
ATOM 642 O O . SER A 1 81 ? -1.799 38.876 -15.891 1.00 91.56 81 SER A O 1
ATOM 644 N N . PHE A 1 82 ? -1.708 38.260 -13.735 1.00 92.31 82 PHE A N 1
ATOM 645 C CA . PHE A 1 82 ? -2.843 39.061 -13.274 1.00 92.31 82 PHE A CA 1
ATOM 646 C C . PHE A 1 82 ? -2.668 39.478 -11.804 1.00 92.31 82 PHE A C 1
ATOM 648 O O . PHE A 1 82 ? -1.735 39.050 -11.130 1.00 92.31 82 PHE A O 1
ATOM 655 N N . VAL A 1 83 ? -3.569 40.327 -11.300 1.00 91.12 83 VAL A N 1
ATOM 656 C CA . VAL A 1 83 ? -3.590 40.754 -9.890 1.00 91.12 83 VAL A CA 1
ATOM 657 C C . VAL A 1 83 ? -4.933 40.391 -9.262 1.00 91.12 83 VAL A C 1
ATOM 659 O O . VAL A 1 83 ? -5.986 40.710 -9.821 1.00 91.12 83 VAL A O 1
ATOM 662 N N . ALA A 1 84 ? -4.898 39.755 -8.091 1.00 89.12 84 ALA A N 1
ATOM 663 C CA . ALA A 1 84 ? -6.069 39.453 -7.267 1.00 89.12 84 ALA A CA 1
ATOM 664 C C . ALA A 1 84 ? -5.722 39.629 -5.781 1.00 89.12 84 ALA A C 1
ATOM 666 O O . ALA A 1 84 ? -4.600 39.357 -5.373 1.00 89.12 84 ALA A O 1
ATOM 667 N N . ASP A 1 85 ? -6.652 40.157 -4.980 1.00 86.31 85 ASP A N 1
ATOM 668 C CA . ASP A 1 85 ? -6.474 40.476 -3.548 1.00 86.31 85 ASP A CA 1
ATOM 669 C C . ASP A 1 85 ? -5.222 41.315 -3.179 1.00 86.31 85 ASP A C 1
ATOM 671 O O . ASP A 1 85 ? -4.863 41.430 -2.009 1.00 86.31 85 ASP A O 1
ATOM 675 N N . GLY A 1 86 ? -4.587 41.963 -4.164 1.00 86.56 86 GLY A N 1
ATOM 676 C CA . GLY A 1 86 ? -3.344 42.732 -4.011 1.00 86.56 86 GLY A CA 1
ATOM 677 C C . GLY A 1 86 ? -2.057 41.948 -4.301 1.00 86.56 86 GLY A C 1
ATOM 678 O O . GLY A 1 86 ? -0.987 42.551 -4.304 1.00 86.56 86 GLY A O 1
ATOM 679 N N . ILE A 1 87 ? -2.159 40.648 -4.585 1.00 89.25 87 ILE A N 1
ATOM 680 C CA . ILE A 1 87 ? -1.054 39.753 -4.948 1.00 89.25 87 ILE A CA 1
ATOM 681 C C . ILE A 1 87 ? -0.952 39.663 -6.478 1.00 89.25 87 ILE A C 1
ATOM 683 O O . ILE A 1 87 ? -1.970 39.631 -7.178 1.00 89.25 87 ILE A O 1
ATOM 687 N N . VAL A 1 88 ? 0.279 39.641 -6.999 1.00 92.31 88 VAL A N 1
ATOM 688 C CA . VAL A 1 88 ? 0.568 39.347 -8.411 1.00 92.31 88 VAL A CA 1
ATOM 689 C C . VAL A 1 88 ? 0.668 37.835 -8.579 1.00 92.31 88 VAL A C 1
ATOM 691 O O . VAL A 1 88 ? 1.402 37.180 -7.841 1.00 92.31 88 VAL A O 1
ATOM 694 N N . TYR A 1 89 ? -0.057 37.307 -9.562 1.00 92.88 89 TYR A N 1
ATOM 695 C CA . TYR A 1 89 ? -0.009 35.909 -9.969 1.00 92.88 89 TYR A CA 1
ATOM 696 C C . TYR A 1 89 ? 0.541 35.824 -11.386 1.00 92.88 89 TYR A C 1
ATOM 698 O O . TYR A 1 89 ? -0.043 36.400 -12.308 1.00 92.88 89 TYR A O 1
ATOM 706 N N . THR A 1 90 ? 1.633 35.091 -11.569 1.00 92.38 90 THR A N 1
ATOM 707 C CA . THR A 1 90 ? 2.322 34.942 -12.856 1.00 92.38 90 THR A CA 1
ATOM 708 C C . THR A 1 90 ? 2.300 33.474 -13.285 1.00 92.38 90 THR A C 1
ATOM 710 O O . THR A 1 90 ? 2.336 32.565 -12.456 1.00 92.38 90 THR A O 1
ATOM 713 N N . LYS A 1 91 ? 2.130 33.237 -14.587 1.00 88.56 91 LYS A N 1
ATOM 714 C CA . LYS A 1 91 ? 1.966 31.899 -15.164 1.00 88.56 91 LYS A CA 1
ATOM 715 C C . LYS A 1 91 ? 3.298 31.142 -15.202 1.00 88.56 91 LYS A C 1
ATOM 717 O O . LYS A 1 91 ? 4.333 31.730 -15.511 1.00 88.56 91 LYS A O 1
ATOM 722 N N . ASP A 1 92 ? 3.270 29.839 -14.929 1.00 82.56 92 ASP A N 1
ATOM 723 C CA . ASP A 1 92 ? 4.447 28.973 -15.043 1.00 82.56 92 ASP A CA 1
ATOM 724 C C . ASP A 1 92 ? 4.933 28.873 -16.502 1.00 82.56 92 ASP A C 1
ATOM 726 O O . ASP A 1 92 ? 4.143 28.803 -17.444 1.00 82.56 92 ASP A O 1
ATOM 730 N N . ALA A 1 93 ? 6.255 28.884 -16.693 1.00 75.12 93 ALA A N 1
ATOM 731 C CA . ALA A 1 93 ? 6.877 28.904 -18.018 1.00 75.12 93 ALA A CA 1
ATOM 732 C C . ALA A 1 93 ? 6.961 27.520 -18.695 1.00 75.12 93 ALA A C 1
ATOM 734 O O . ALA A 1 93 ? 7.356 27.441 -19.858 1.00 75.12 93 ALA A O 1
ATOM 735 N N . LEU A 1 94 ? 6.635 26.443 -17.972 1.00 66.19 94 LEU A N 1
ATOM 736 C CA . LEU A 1 94 ? 6.691 25.056 -18.442 1.00 66.19 94 LEU A CA 1
ATOM 737 C C . LEU A 1 94 ? 5.314 24.368 -18.419 1.00 66.19 94 LEU A C 1
ATOM 739 O O . LEU A 1 94 ? 5.100 23.438 -19.192 1.00 66.19 94 LEU A O 1
ATOM 743 N N . HIS A 1 95 ? 4.388 24.818 -17.563 1.00 70.75 95 HIS A N 1
ATOM 744 C CA . HIS A 1 95 ? 3.083 24.185 -17.344 1.00 70.75 95 HIS A CA 1
ATOM 745 C C . HIS A 1 95 ? 1.935 25.178 -17.580 1.00 70.75 95 HIS A C 1
ATOM 747 O O . HIS A 1 95 ? 1.643 26.030 -16.740 1.00 70.75 95 HIS A O 1
ATOM 753 N N . ASP A 1 96 ? 1.225 25.039 -18.703 1.00 69.56 96 ASP A N 1
ATOM 754 C CA . ASP A 1 96 ? 0.168 25.978 -19.112 1.00 69.56 96 ASP A CA 1
ATOM 755 C C . ASP A 1 96 ? -1.017 26.095 -18.126 1.00 69.56 96 ASP A C 1
ATOM 757 O O . ASP A 1 96 ? -1.759 27.080 -18.179 1.00 69.56 96 ASP A O 1
ATOM 761 N N . ASN A 1 97 ? -1.181 25.122 -17.221 1.00 77.00 97 ASN A N 1
ATOM 762 C CA . ASN A 1 97 ? -2.227 25.063 -16.197 1.00 77.00 97 ASN A CA 1
ATOM 763 C C . ASN A 1 97 ? -1.774 25.488 -14.782 1.00 77.00 97 ASN A C 1
ATOM 765 O O . ASN A 1 97 ? -2.537 25.301 -13.833 1.00 77.00 97 ASN A O 1
ATOM 769 N N . VAL A 1 98 ? -0.574 26.061 -14.614 1.00 83.62 98 VAL A N 1
ATOM 770 C CA . VAL A 1 98 ? -0.029 26.463 -13.300 1.00 83.62 98 VAL A CA 1
ATOM 771 C C . VAL A 1 98 ? 0.270 27.964 -13.246 1.00 83.62 98 VAL A C 1
ATOM 773 O O . VAL A 1 98 ? 0.796 28.549 -14.191 1.00 83.62 98 VAL A O 1
ATOM 776 N N . TYR A 1 99 ? -0.034 28.583 -12.106 1.00 88.44 99 TYR A N 1
ATOM 777 C CA . TYR A 1 99 ? 0.400 29.933 -11.739 1.00 88.44 99 TYR A CA 1
ATOM 778 C C . TYR A 1 99 ? 1.089 29.903 -10.374 1.00 88.44 99 TYR A C 1
ATOM 780 O O . TYR A 1 99 ? 0.819 29.031 -9.542 1.00 88.44 99 TYR A O 1
ATOM 788 N N . TYR A 1 100 ? 1.941 30.891 -10.129 1.00 90.25 100 TYR A N 1
ATOM 789 C CA . TYR A 1 100 ? 2.581 31.141 -8.844 1.00 90.25 100 TYR A CA 1
ATOM 790 C C . TYR A 1 100 ? 2.308 32.571 -8.364 1.00 90.25 100 TYR A C 1
ATOM 792 O O . TYR A 1 100 ? 2.094 33.466 -9.185 1.00 90.25 100 TYR A O 1
ATOM 800 N N . ASP A 1 101 ? 2.296 32.790 -7.047 1.00 90.62 101 ASP A N 1
ATOM 801 C CA . ASP A 1 101 ? 2.370 34.145 -6.485 1.00 90.62 101 ASP A CA 1
ATOM 802 C C . ASP A 1 101 ? 3.821 34.647 -6.429 1.00 90.62 101 ASP A C 1
ATOM 804 O O . ASP A 1 101 ? 4.770 33.867 -6.412 1.00 90.62 101 ASP A O 1
ATOM 808 N N . GLU A 1 102 ? 4.013 35.966 -6.441 1.00 82.75 102 GLU A N 1
ATOM 809 C CA . GLU A 1 102 ? 5.347 36.592 -6.411 1.00 82.75 102 GLU A CA 1
ATOM 810 C C . GLU A 1 102 ? 5.884 36.795 -4.973 1.00 82.75 102 GLU A C 1
ATOM 812 O O . GLU A 1 102 ? 6.536 37.797 -4.668 1.00 82.75 102 GLU A O 1
ATOM 817 N N . GLU A 1 103 ? 5.603 35.846 -4.070 1.00 79.38 103 GLU A N 1
ATOM 818 C CA . GLU A 1 103 ? 6.155 35.815 -2.707 1.00 79.38 103 GLU A CA 1
ATOM 819 C C . GLU A 1 103 ? 7.562 35.175 -2.652 1.00 79.38 103 GLU A C 1
ATOM 821 O O . GLU A 1 103 ? 8.060 34.603 -3.622 1.00 79.38 103 GLU A O 1
ATOM 826 N N . SER A 1 104 ? 8.248 35.283 -1.506 1.00 72.69 104 SER A N 1
ATOM 827 C CA . SER A 1 104 ? 9.622 34.771 -1.341 1.00 72.69 104 SER A CA 1
ATOM 828 C C . SER A 1 104 ? 9.730 33.242 -1.338 1.00 72.69 104 SER A C 1
ATOM 830 O O . SER A 1 104 ? 10.793 32.709 -1.646 1.00 72.69 104 SER A O 1
ATOM 832 N N . GLU A 1 105 ? 8.645 32.552 -0.987 1.00 80.06 105 GLU A N 1
ATOM 833 C CA . GLU A 1 105 ? 8.475 31.104 -1.129 1.00 80.06 105 GLU A CA 1
ATOM 834 C C . GLU A 1 105 ? 7.156 30.886 -1.895 1.00 80.06 105 GLU A C 1
ATOM 836 O O . GLU A 1 105 ? 6.097 30.835 -1.273 1.00 80.06 105 GLU A O 1
ATOM 841 N N . PRO A 1 106 ? 7.189 30.867 -3.241 1.00 82.19 106 PRO A N 1
ATOM 842 C CA . PRO A 1 106 ? 5.991 31.043 -4.056 1.00 82.19 106 PRO A CA 1
ATOM 843 C C . PRO A 1 106 ? 5.047 29.836 -3.987 1.00 82.19 106 PRO A C 1
ATOM 845 O O . PRO A 1 106 ? 5.431 28.697 -4.282 1.00 82.19 106 PRO A O 1
ATOM 848 N N . ASN A 1 107 ? 3.784 30.089 -3.648 1.00 87.12 107 ASN A N 1
ATOM 849 C CA . ASN A 1 107 ? 2.739 29.072 -3.640 1.00 87.12 107 ASN A CA 1
ATOM 850 C C . ASN A 1 107 ? 2.300 28.751 -5.073 1.00 87.12 107 ASN A C 1
ATOM 852 O O . ASN A 1 107 ? 2.279 29.620 -5.944 1.00 87.12 107 ASN A O 1
ATOM 856 N N . ARG A 1 108 ? 1.891 27.500 -5.314 1.00 85.31 108 ARG A N 1
ATOM 857 C CA . ARG A 1 108 ? 1.384 27.049 -6.619 1.00 85.31 108 ARG A CA 1
ATOM 858 C C . ARG A 1 108 ? -0.134 26.956 -6.631 1.00 85.31 108 ARG A C 1
ATOM 860 O O . ARG A 1 108 ? -0.741 26.382 -5.726 1.00 85.31 108 ARG A O 1
ATOM 867 N N . TYR A 1 109 ? -0.718 27.447 -7.713 1.00 87.75 109 TYR A N 1
ATOM 868 C CA . TYR A 1 109 ? -2.148 27.469 -7.972 1.00 87.75 109 TYR A CA 1
ATOM 869 C C . TYR A 1 109 ? -2.409 26.791 -9.319 1.00 87.75 109 TYR A C 1
ATOM 871 O O . TYR A 1 109 ? -1.656 26.988 -10.273 1.00 87.75 109 TYR A O 1
ATOM 879 N N . TYR A 1 110 ? -3.455 25.970 -9.382 1.00 85.69 110 TYR A N 1
ATOM 880 C CA . TYR A 1 110 ? -3.741 25.109 -10.530 1.00 85.69 110 TYR A CA 1
ATOM 881 C C . TYR A 1 110 ? -5.066 25.514 -11.170 1.00 85.69 110 TYR A C 1
ATOM 883 O O . TYR A 1 110 ? -6.062 25.726 -10.472 1.00 85.69 110 TYR A O 1
ATOM 891 N N . VAL A 1 111 ? -5.060 25.631 -12.494 1.00 85.38 111 VAL A N 1
ATOM 892 C CA . VAL A 1 111 ? -6.241 25.943 -13.298 1.00 85.38 111 VAL A CA 1
ATOM 893 C C . VAL A 1 111 ? -7.011 24.659 -13.575 1.00 85.38 111 VAL A C 1
ATOM 895 O O . VAL A 1 111 ? -6.447 23.719 -14.132 1.00 85.38 111 VAL A O 1
ATOM 898 N N . VAL A 1 112 ? -8.305 24.646 -13.252 1.00 85.62 112 VAL A N 1
ATOM 899 C CA . VAL A 1 112 ? -9.238 23.619 -13.728 1.00 85.62 112 VAL A CA 1
ATOM 900 C C . VAL A 1 112 ? -9.407 23.808 -15.241 1.00 85.62 112 VAL A C 1
ATOM 902 O O . VAL A 1 112 ? -9.885 24.879 -15.637 1.00 85.62 112 VAL A O 1
ATOM 905 N N . PRO A 1 113 ? -9.043 22.829 -16.094 1.00 75.50 113 PRO A N 1
ATOM 906 C CA . PRO A 1 113 ? -9.085 23.008 -17.546 1.00 75.50 113 PRO A CA 1
ATOM 907 C C . PRO A 1 113 ? -10.496 23.302 -18.073 1.00 75.50 113 PRO A C 1
ATOM 909 O O . PRO A 1 113 ? -10.680 24.239 -18.847 1.00 75.50 113 PRO A O 1
ATOM 912 N N . ASP A 1 114 ? -11.496 22.556 -17.595 1.00 78.25 114 ASP A N 1
ATOM 913 C CA . ASP A 1 114 ? -12.864 22.567 -18.134 1.00 78.25 114 ASP A CA 1
ATOM 914 C C . ASP A 1 114 ? -13.578 23.916 -17.954 1.00 78.25 114 ASP A C 1
ATOM 916 O O . ASP A 1 114 ? -14.294 24.385 -18.840 1.00 78.25 114 ASP A O 1
ATOM 920 N N . THR A 1 115 ? -13.379 24.565 -16.801 1.00 84.00 115 THR A N 1
ATOM 921 C CA . THR A 1 115 ? -14.027 25.844 -16.463 1.00 84.00 115 THR A CA 1
ATOM 922 C C . THR A 1 115 ? -13.088 27.047 -16.529 1.00 84.00 115 THR A C 1
ATOM 924 O O . THR A 1 115 ? -13.550 28.179 -16.356 1.00 84.00 115 THR A O 1
ATOM 927 N N . MET A 1 116 ? -11.796 26.829 -16.809 1.00 87.12 116 MET A N 1
ATOM 928 C CA . MET A 1 116 ? -10.736 27.845 -16.868 1.00 87.12 116 MET A CA 1
ATOM 929 C C . MET A 1 116 ? -10.682 28.743 -15.620 1.00 87.12 116 MET A C 1
ATOM 931 O O . MET A 1 116 ? -10.558 29.973 -15.692 1.00 87.12 116 MET A O 1
ATOM 935 N N . ARG A 1 117 ? -10.791 28.114 -14.447 1.00 89.94 117 ARG A N 1
ATOM 936 C CA . ARG A 1 117 ? -10.848 28.771 -13.133 1.00 89.94 117 ARG A CA 1
ATOM 937 C C . ARG A 1 117 ? -9.767 28.271 -12.196 1.00 89.94 117 ARG A C 1
ATOM 939 O O . ARG A 1 117 ? -9.294 27.148 -12.315 1.00 89.94 117 ARG A O 1
ATOM 946 N N . MET A 1 118 ? -9.404 29.116 -11.239 1.00 90.12 118 MET A N 1
ATOM 947 C CA . MET A 1 118 ? -8.347 28.840 -10.273 1.00 90.12 118 MET A CA 1
ATOM 948 C C . MET A 1 118 ? -8.778 29.267 -8.868 1.00 90.12 118 MET A C 1
ATOM 950 O O . MET A 1 118 ? -9.310 30.367 -8.687 1.00 90.12 118 MET A O 1
ATOM 954 N N . ASN A 1 119 ? -8.552 28.399 -7.880 1.00 91.62 119 ASN A N 1
ATOM 955 C CA . ASN A 1 119 ? -8.814 28.696 -6.473 1.00 91.62 119 ASN A CA 1
ATOM 956 C C . ASN A 1 119 ? -7.589 29.354 -5.820 1.00 91.62 119 ASN A C 1
ATOM 958 O O . ASN A 1 119 ? -6.511 28.761 -5.783 1.00 91.62 119 ASN A O 1
ATOM 962 N N . LEU A 1 120 ? -7.779 30.544 -5.248 1.00 91.88 120 LEU A N 1
ATOM 963 C CA . LEU A 1 120 ? -6.755 31.309 -4.531 1.00 91.88 120 LEU A CA 1
ATOM 964 C C . LEU A 1 120 ? -6.839 31.159 -2.997 1.00 91.88 120 LEU A C 1
ATOM 966 O O . LEU A 1 120 ? -6.087 31.818 -2.280 1.00 91.88 120 LEU A O 1
ATOM 970 N N . ASP A 1 121 ? -7.741 30.329 -2.452 1.00 91.31 121 ASP A N 1
ATOM 971 C CA . ASP A 1 121 ? -7.686 29.961 -1.029 1.00 91.31 121 ASP A CA 1
ATOM 972 C C . ASP A 1 121 ? -6.747 28.769 -0.817 1.00 91.31 121 ASP A C 1
ATOM 974 O O . ASP A 1 121 ? -7.129 27.611 -1.005 1.00 91.31 121 ASP A O 1
ATOM 978 N N . LEU A 1 122 ? -5.520 29.061 -0.378 1.00 87.31 122 LEU A N 1
ATOM 979 C CA . LEU A 1 122 ? -4.508 28.063 -0.018 1.00 87.31 122 LEU A CA 1
ATOM 980 C C . LEU A 1 122 ? -5.022 27.034 1.001 1.00 87.31 122 LEU A C 1
ATOM 982 O O . LEU A 1 122 ? -4.620 25.872 0.955 1.00 87.31 122 LEU A O 1
ATOM 986 N N . ARG A 1 123 ? -5.975 27.417 1.864 1.00 89.12 123 ARG A N 1
ATOM 987 C CA . ARG A 1 123 ? -6.601 26.527 2.857 1.00 89.12 123 ARG A CA 1
ATOM 988 C C . ARG A 1 123 ? -7.585 25.533 2.239 1.00 89.12 123 ARG A C 1
ATOM 990 O O . ARG A 1 123 ? -8.209 24.786 2.984 1.00 89.12 123 ARG A O 1
ATOM 997 N N . MET A 1 124 ? -7.736 25.524 0.915 1.00 90.44 124 MET A N 1
ATOM 998 C CA . MET A 1 124 ? -8.506 24.544 0.141 1.00 90.44 124 MET A CA 1
ATOM 999 C C . MET A 1 124 ? -7.701 23.950 -1.029 1.00 90.44 124 MET A C 1
ATOM 1001 O O . MET A 1 124 ? -8.230 23.131 -1.769 1.00 90.44 124 MET A O 1
ATOM 1005 N N . ASN A 1 125 ? -6.424 24.313 -1.216 1.00 83.56 125 ASN A N 1
ATOM 1006 C CA . ASN A 1 125 ? -5.611 23.789 -2.327 1.00 83.56 125 ASN A CA 1
ATOM 1007 C C . ASN A 1 125 ? -4.986 22.409 -2.047 1.00 83.56 125 ASN A C 1
ATOM 1009 O O . ASN A 1 125 ? -4.537 21.744 -2.979 1.00 83.56 125 ASN A O 1
ATOM 1013 N N . ASN A 1 126 ? -5.003 21.952 -0.792 1.00 87.38 126 ASN A N 1
ATOM 1014 C CA . ASN A 1 126 ? -4.516 20.640 -0.369 1.00 87.38 126 ASN A CA 1
ATOM 1015 C C . ASN A 1 126 ? -5.657 19.828 0.267 1.00 87.38 126 ASN A C 1
ATOM 1017 O O . ASN A 1 126 ? -5.793 19.775 1.492 1.00 87.38 126 ASN A O 1
ATOM 1021 N N . LEU A 1 127 ? -6.508 19.247 -0.585 1.00 92.06 127 LEU A N 1
ATOM 1022 C CA . LEU A 1 127 ? -7.637 18.413 -0.165 1.00 92.06 127 LEU A CA 1
ATOM 1023 C C . LEU A 1 127 ? -7.282 16.925 -0.181 1.00 92.06 127 LEU A C 1
ATOM 1025 O O . LEU A 1 127 ? -6.570 16.445 -1.062 1.00 92.06 127 LEU A O 1
ATOM 1029 N N . SER A 1 128 ? -7.862 16.185 0.758 1.00 94.38 128 SER A N 1
ATOM 1030 C CA . SER A 1 128 ? -7.862 14.720 0.792 1.00 94.38 128 SER A CA 1
ATOM 1031 C C . SER A 1 128 ? -9.257 14.201 1.147 1.00 94.38 128 SER A C 1
ATOM 1033 O O . SER A 1 128 ? -10.133 14.973 1.540 1.00 94.38 128 SER A O 1
ATOM 1035 N N . PHE A 1 129 ? -9.498 12.901 0.993 1.00 96.12 129 PHE A N 1
ATOM 1036 C CA . PHE A 1 129 ? -10.789 12.286 1.299 1.00 96.12 129 PHE A CA 1
ATOM 1037 C C . PHE A 1 129 ? -10.625 10.884 1.892 1.00 96.12 129 PHE A C 1
ATOM 1039 O O . PHE A 1 129 ? -9.560 10.275 1.795 1.00 96.12 129 PHE A O 1
ATOM 1046 N N . LYS A 1 130 ? -11.706 10.363 2.478 1.00 96.38 130 LYS A N 1
ATOM 1047 C CA . LYS A 1 130 ? -11.854 8.948 2.845 1.00 96.38 130 LYS A CA 1
ATOM 1048 C C . LYS A 1 130 ? -13.269 8.470 2.546 1.00 96.38 130 LYS A C 1
ATOM 1050 O O . LYS A 1 130 ? -14.221 9.182 2.868 1.00 96.38 130 LYS A O 1
ATOM 1055 N N . ARG A 1 131 ? -13.411 7.250 2.018 1.00 96.50 131 ARG A N 1
ATOM 1056 C CA . ARG A 1 131 ? -14.682 6.509 1.993 1.00 96.50 131 ARG A CA 1
ATOM 1057 C C . ARG A 1 131 ? -15.181 6.269 3.422 1.00 96.50 131 ARG A C 1
ATOM 1059 O O . ARG A 1 131 ? -14.383 6.064 4.336 1.00 96.50 131 ARG A O 1
ATOM 1066 N N . VAL A 1 132 ? -16.496 6.303 3.606 1.00 94.62 132 VAL A N 1
ATOM 1067 C CA . VAL A 1 132 ? -17.192 6.098 4.880 1.00 94.62 132 VAL A CA 1
ATOM 1068 C C . VAL A 1 132 ? -18.241 5.006 4.691 1.00 94.62 132 VAL A C 1
ATOM 1070 O O . VAL A 1 132 ? -19.153 5.154 3.877 1.00 94.62 132 VAL A O 1
ATOM 1073 N N . VAL A 1 133 ? -18.143 3.926 5.469 1.00 90.62 133 VAL A N 1
ATOM 1074 C CA . VAL A 1 133 ? -19.126 2.832 5.485 1.00 90.62 133 VAL A CA 1
ATOM 1075 C C . VAL A 1 133 ? -19.779 2.771 6.861 1.00 90.62 133 VAL A C 1
ATOM 1077 O O . VAL A 1 133 ? -19.103 2.772 7.887 1.00 90.62 133 VAL A O 1
ATOM 1080 N N . SER A 1 134 ? -21.115 2.792 6.895 1.00 85.81 134 SER A N 1
ATOM 1081 C CA . SER A 1 134 ? -21.919 2.796 8.131 1.00 85.81 134 SER A CA 1
ATOM 1082 C C . SER A 1 134 ? -21.509 3.859 9.173 1.00 85.81 134 SER A C 1
ATOM 1084 O O . SER A 1 134 ? -21.688 3.657 10.372 1.00 85.81 134 SER A O 1
ATOM 1086 N N . GLY A 1 135 ? -20.979 5.002 8.720 1.00 85.31 135 GLY A N 1
ATOM 1087 C CA . GLY A 1 135 ? -20.510 6.100 9.576 1.00 85.31 135 GLY A CA 1
ATOM 1088 C C . GLY A 1 135 ? -19.070 5.964 10.092 1.00 85.31 135 GLY A C 1
ATOM 1089 O O . GLY A 1 135 ? -18.645 6.793 10.893 1.00 85.31 135 GLY A O 1
ATOM 1090 N N . ILE A 1 136 ? -18.315 4.954 9.647 1.00 86.38 136 ILE A N 1
ATOM 1091 C CA . ILE A 1 136 ? -16.906 4.736 9.999 1.00 86.38 136 ILE A CA 1
ATOM 1092 C C . ILE A 1 136 ? -16.022 4.890 8.758 1.00 86.38 136 ILE A C 1
ATOM 1094 O O . ILE A 1 136 ? -16.343 4.411 7.672 1.00 86.38 136 ILE A O 1
ATOM 1098 N N . GLU A 1 137 ? -14.905 5.594 8.924 1.00 93.12 137 GLU A N 1
ATOM 1099 C CA . GLU A 1 137 ? -13.940 5.875 7.860 1.00 93.12 137 GLU A CA 1
ATOM 1100 C C . GLU A 1 137 ? -13.157 4.619 7.455 1.00 93.12 137 GLU A C 1
ATOM 1102 O O . GLU A 1 137 ? -12.700 3.855 8.308 1.00 93.12 137 GLU A O 1
ATOM 1107 N N . CYS A 1 138 ? -12.941 4.435 6.152 1.00 94.25 138 CYS A N 1
ATOM 1108 C CA . CYS A 1 138 ? -12.020 3.431 5.638 1.00 94.25 138 CYS A CA 1
ATOM 1109 C C . CYS A 1 138 ? -10.557 3.834 5.891 1.00 94.25 138 CYS A C 1
ATOM 1111 O O . CYS A 1 138 ? -10.195 5.014 5.849 1.00 94.25 138 CYS A O 1
ATOM 1113 N N . ASN A 1 139 ? -9.701 2.839 6.114 1.00 93.25 139 ASN A N 1
ATOM 1114 C CA . ASN A 1 139 ? -8.257 3.026 6.218 1.00 93.25 139 ASN A CA 1
ATOM 1115 C C . ASN A 1 139 ? -7.617 2.916 4.831 1.00 93.25 139 ASN A C 1
ATOM 1117 O O . ASN A 1 139 ? -7.948 2.013 4.069 1.00 93.25 139 ASN A O 1
ATOM 1121 N N . TYR A 1 140 ? -6.672 3.804 4.531 1.00 94.56 140 TYR A N 1
ATOM 1122 C CA . TYR A 1 140 ? -5.937 3.828 3.266 1.00 94.56 140 TYR A CA 1
ATOM 1123 C C . TYR A 1 140 ? -4.453 3.605 3.552 1.00 94.56 140 TYR A C 1
ATOM 1125 O O . TYR A 1 140 ? -3.880 4.304 4.390 1.00 94.56 140 TYR A O 1
ATOM 1133 N N . TYR A 1 141 ? -3.828 2.642 2.877 1.00 94.00 141 TYR A N 1
ATOM 1134 C CA . TYR A 1 141 ? -2.402 2.353 3.043 1.00 94.00 141 TYR A CA 1
ATOM 1135 C C . TYR A 1 141 ? -1.778 1.757 1.781 1.00 94.00 141 TYR A C 1
ATOM 1137 O O . TYR A 1 141 ? -2.445 1.120 0.969 1.00 94.00 141 TYR A O 1
ATOM 1145 N N . VAL A 1 142 ? -0.467 1.939 1.640 1.00 94.19 142 VAL A N 1
ATOM 1146 C CA . VAL A 1 142 ? 0.359 1.221 0.662 1.00 94.19 142 VAL A CA 1
ATOM 1147 C C . VAL A 1 142 ? 0.878 -0.046 1.333 1.00 94.19 142 VAL A C 1
ATOM 1149 O O . VAL A 1 142 ? 1.455 0.029 2.420 1.00 94.19 142 VAL A O 1
ATOM 1152 N N . ARG A 1 143 ? 0.664 -1.213 0.717 1.00 94.00 143 ARG A N 1
ATOM 1153 C CA . ARG A 1 143 ? 1.197 -2.484 1.233 1.00 94.00 143 ARG A CA 1
ATOM 1154 C C . ARG A 1 143 ? 2.730 -2.499 1.189 1.00 94.00 143 ARG A C 1
ATOM 1156 O O . ARG A 1 143 ? 3.347 -1.839 0.357 1.00 94.00 143 ARG A O 1
ATOM 1163 N N . ILE A 1 144 ? 3.346 -3.314 2.041 1.00 94.94 144 ILE A N 1
ATOM 1164 C CA . ILE A 1 144 ? 4.761 -3.688 1.931 1.00 94.94 144 ILE A CA 1
ATOM 1165 C C . ILE A 1 144 ? 4.812 -5.214 1.871 1.00 94.94 144 ILE A C 1
ATOM 1167 O O . ILE A 1 144 ? 4.322 -5.886 2.776 1.00 94.94 144 ILE A O 1
ATOM 1171 N N . PHE A 1 145 ? 5.371 -5.756 0.793 1.00 94.31 145 PHE A N 1
ATOM 1172 C CA . PHE A 1 145 ? 5.534 -7.192 0.590 1.00 94.31 145 PHE A CA 1
ATOM 1173 C C . PHE A 1 145 ? 6.955 -7.614 0.969 1.00 94.31 145 PHE A C 1
ATOM 1175 O O . PHE A 1 145 ? 7.918 -7.168 0.345 1.00 94.31 145 PHE A O 1
ATOM 1182 N N . SER A 1 146 ? 7.092 -8.494 1.957 1.00 92.81 146 SER A N 1
ATOM 1183 C CA . SER A 1 146 ? 8.359 -9.167 2.267 1.00 92.81 146 SER A CA 1
ATOM 1184 C C . SER A 1 146 ? 8.540 -10.419 1.401 1.00 92.81 146 SER A C 1
ATOM 1186 O O . SER A 1 146 ? 7.565 -11.094 1.062 1.00 92.81 146 SER A O 1
ATOM 1188 N N . LYS A 1 147 ? 9.792 -10.771 1.077 1.00 93.81 147 LYS A N 1
ATOM 1189 C CA . LYS A 1 147 ? 10.158 -12.130 0.641 1.00 93.81 147 LYS A CA 1
ATOM 1190 C C . LYS A 1 147 ? 9.672 -13.137 1.699 1.00 93.81 147 LYS A C 1
ATOM 1192 O O . LYS A 1 147 ? 9.683 -12.834 2.889 1.00 93.81 147 LYS A O 1
ATOM 1197 N N . ILE A 1 148 ? 9.222 -14.315 1.265 1.00 94.25 148 ILE A N 1
ATOM 1198 C CA . ILE A 1 148 ? 8.783 -15.380 2.179 1.00 94.25 148 ILE A CA 1
ATOM 1199 C C . ILE A 1 148 ? 10.031 -16.032 2.803 1.00 94.25 148 ILE A C 1
ATOM 1201 O O . ILE A 1 148 ? 10.948 -16.371 2.049 1.00 94.25 148 ILE A O 1
ATOM 1205 N N . PRO A 1 149 ? 10.081 -16.237 4.132 1.00 94.06 149 PRO A N 1
ATOM 1206 C CA . PRO A 1 149 ? 11.197 -16.914 4.780 1.00 94.06 149 PRO A CA 1
ATOM 1207 C C . PRO A 1 149 ? 11.217 -18.412 4.464 1.00 94.06 149 PRO A C 1
ATOM 1209 O O . PRO A 1 149 ? 10.196 -19.093 4.557 1.00 94.06 149 PRO A O 1
ATOM 1212 N N . ASN A 1 150 ? 12.393 -18.954 4.147 1.00 95.00 150 ASN A N 1
ATOM 1213 C CA . ASN A 1 150 ? 12.557 -20.382 3.890 1.00 95.00 150 ASN A CA 1
ATOM 1214 C C . ASN A 1 150 ? 12.951 -21.142 5.165 1.00 95.00 150 ASN A C 1
ATOM 1216 O O . ASN A 1 150 ? 14.128 -21.380 5.454 1.00 95.00 150 ASN A O 1
ATOM 1220 N N . PHE A 1 151 ? 11.941 -21.549 5.933 1.00 93.50 151 PHE A N 1
ATOM 1221 C CA . PHE A 1 151 ? 12.122 -22.232 7.217 1.00 93.50 151 PHE A CA 1
ATOM 1222 C C . PHE A 1 151 ? 12.788 -23.619 7.130 1.00 93.50 151 PHE A C 1
ATOM 1224 O O . PHE A 1 151 ? 13.216 -24.141 8.157 1.00 93.50 151 PHE A O 1
ATOM 1231 N N . LYS A 1 152 ? 12.995 -24.178 5.926 1.00 92.75 152 LYS A N 1
ATOM 1232 C CA . LYS A 1 152 ? 13.838 -25.368 5.686 1.00 92.75 152 LYS A CA 1
ATOM 1233 C C . LYS A 1 152 ? 15.266 -25.211 6.236 1.00 92.75 152 LYS A C 1
ATOM 1235 O O . LYS A 1 152 ? 15.910 -26.203 6.569 1.00 92.75 152 LYS A O 1
ATOM 1240 N N . PHE A 1 153 ? 15.756 -23.973 6.325 1.00 93.06 153 PHE A N 1
ATOM 1241 C CA . PHE A 1 153 ? 17.071 -23.628 6.871 1.00 93.06 153 PHE A CA 1
ATOM 1242 C C . PHE A 1 153 ? 17.042 -23.214 8.354 1.00 93.06 153 PHE A C 1
ATOM 1244 O O . PHE A 1 153 ? 18.068 -22.776 8.883 1.00 93.06 153 PHE A O 1
ATOM 1251 N N . SER A 1 154 ? 15.893 -23.318 9.033 1.00 91.88 154 SER A N 1
ATOM 1252 C CA . SER A 1 154 ? 15.779 -22.882 10.424 1.00 91.88 154 SER A CA 1
ATOM 1253 C C . SER A 1 154 ? 16.496 -23.815 11.398 1.00 91.88 154 SER A C 1
ATOM 1255 O O . SER A 1 154 ? 16.385 -25.037 11.315 1.00 91.88 154 SER A O 1
ATOM 1257 N N . ASP A 1 155 ? 17.215 -23.223 12.352 1.00 90.44 155 ASP A N 1
ATOM 1258 C CA . ASP A 1 155 ? 17.794 -23.917 13.509 1.00 90.44 155 ASP A CA 1
ATOM 1259 C C . ASP A 1 155 ? 16.848 -23.949 14.724 1.00 90.44 155 ASP A C 1
ATOM 1261 O O . ASP A 1 155 ? 17.170 -24.550 15.751 1.00 90.44 155 ASP A O 1
ATOM 1265 N N . THR A 1 156 ? 15.682 -23.310 14.600 1.00 88.62 156 THR A N 1
ATOM 1266 C CA . THR A 1 156 ? 14.751 -22.998 15.684 1.00 88.62 156 THR A CA 1
ATOM 1267 C C . THR A 1 156 ? 13.334 -23.442 15.309 1.00 88.62 156 THR A C 1
ATOM 1269 O O . THR A 1 156 ? 12.922 -23.350 14.156 1.00 88.62 156 THR A O 1
ATOM 1272 N N . GLU A 1 157 ? 12.558 -23.928 16.281 1.00 89.56 157 GLU A N 1
ATOM 1273 C CA . GLU A 1 157 ? 11.158 -24.309 16.059 1.00 89.56 157 GLU A CA 1
ATOM 1274 C C . GLU A 1 157 ? 10.304 -23.080 15.704 1.00 89.56 157 GLU A C 1
ATOM 1276 O O . GLU A 1 157 ? 10.260 -22.103 16.456 1.00 89.56 157 GLU A O 1
ATOM 1281 N N . ILE A 1 158 ? 9.613 -23.130 14.565 1.00 90.44 158 ILE A N 1
ATOM 1282 C CA . ILE A 1 158 ? 8.780 -22.033 14.064 1.00 90.44 158 ILE A CA 1
ATOM 1283 C C . ILE A 1 158 ? 7.396 -22.083 14.709 1.00 90.44 158 ILE A C 1
ATOM 1285 O O . ILE A 1 158 ? 6.674 -23.069 14.588 1.00 90.44 158 ILE A O 1
ATOM 1289 N N . ASN A 1 159 ? 7.029 -21.009 15.406 1.00 87.94 159 ASN A N 1
ATOM 1290 C CA . ASN A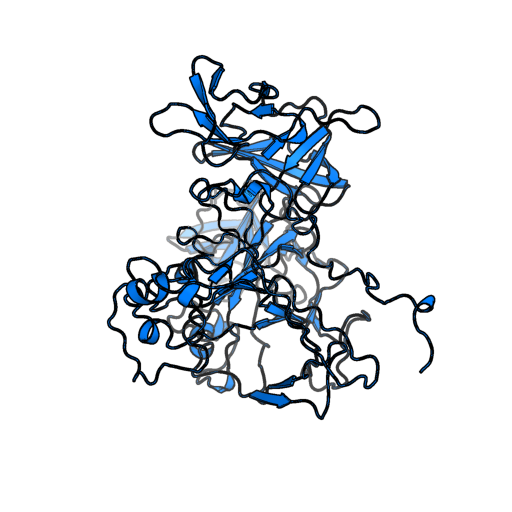 1 159 ? 5.719 -20.821 16.018 1.00 87.94 159 ASN A CA 1
ATOM 1291 C C . ASN A 1 159 ? 5.461 -19.330 16.306 1.00 87.94 159 ASN A C 1
ATOM 1293 O O . ASN A 1 159 ? 6.345 -18.482 16.178 1.00 87.94 159 ASN A O 1
ATOM 1297 N N . ASP A 1 160 ? 4.245 -19.012 16.750 1.00 83.06 160 ASP A N 1
ATOM 1298 C CA . ASP A 1 160 ? 3.810 -17.658 17.122 1.00 83.06 160 ASP A CA 1
ATOM 1299 C C . ASP A 1 160 ? 4.756 -16.923 18.089 1.00 83.06 160 ASP A C 1
ATOM 1301 O O . ASP A 1 160 ? 4.883 -15.700 18.022 1.00 83.06 160 ASP A O 1
ATOM 1305 N N . TYR A 1 161 ? 5.404 -17.648 19.005 1.00 79.00 161 TYR A N 1
ATOM 1306 C CA . TYR A 1 161 ? 6.305 -17.066 19.997 1.00 79.00 161 TYR A CA 1
ATOM 1307 C C . TYR A 1 161 ? 7.687 -16.782 19.394 1.00 79.00 161 TYR A C 1
ATOM 1309 O O . TYR A 1 161 ? 8.242 -15.716 19.643 1.00 79.00 161 TYR A O 1
ATOM 1317 N N . THR A 1 162 ? 8.236 -17.693 18.584 1.00 85.50 162 THR A N 1
ATOM 1318 C CA . THR A 1 162 ? 9.566 -17.527 17.969 1.00 85.50 162 THR A CA 1
ATOM 1319 C C . THR A 1 162 ? 9.573 -16.577 16.770 1.00 85.50 162 THR A C 1
ATOM 1321 O O . THR A 1 162 ? 10.602 -15.959 16.512 1.00 85.50 162 THR A O 1
ATOM 1324 N N . LEU A 1 163 ? 8.443 -16.397 16.074 1.00 86.25 163 LEU A N 1
ATOM 1325 C CA . LEU A 1 163 ? 8.317 -15.417 14.986 1.00 86.25 163 LEU A CA 1
ATOM 1326 C C . LEU A 1 163 ? 7.994 -13.990 15.456 1.00 86.25 163 LEU A C 1
ATOM 1328 O O . LEU A 1 163 ? 8.453 -13.038 14.831 1.00 86.25 163 LEU A O 1
ATOM 1332 N N . TYR A 1 164 ? 7.183 -13.829 16.512 1.00 82.88 164 TYR A N 1
ATOM 1333 C CA . TYR A 1 164 ? 6.575 -12.532 16.862 1.00 82.88 164 TYR A CA 1
ATOM 1334 C C . TYR A 1 164 ? 6.882 -12.027 18.283 1.00 82.88 164 TYR A C 1
ATOM 1336 O O . TYR A 1 164 ? 6.304 -11.030 18.725 1.00 82.88 164 TYR A O 1
ATOM 1344 N N . GLN A 1 165 ? 7.792 -12.668 19.024 1.00 71.94 165 GLN A N 1
ATOM 1345 C CA . GLN A 1 165 ? 8.372 -12.054 20.222 1.00 71.94 165 GLN A CA 1
ATOM 1346 C C . GLN A 1 165 ? 9.350 -10.932 19.837 1.00 71.94 165 GLN A C 1
ATOM 1348 O O . GLN A 1 165 ? 10.049 -11.003 18.834 1.00 71.94 165 GLN A O 1
ATOM 1353 N N . THR A 1 166 ? 9.446 -9.902 20.680 1.00 56.62 166 THR A N 1
ATOM 1354 C CA . THR A 1 166 ? 10.450 -8.832 20.582 1.00 56.62 166 THR A CA 1
ATOM 1355 C C . THR A 1 166 ? 11.846 -9.327 20.998 1.00 56.62 166 THR A C 1
ATOM 1357 O O . THR A 1 166 ? 12.395 -8.892 22.014 1.00 56.62 166 THR A O 1
ATOM 1360 N N . SER A 1 167 ? 12.395 -10.283 20.249 1.00 57.19 167 SER A N 1
ATOM 1361 C CA . SER A 1 167 ? 13.786 -10.743 20.316 1.00 57.19 167 SER A CA 1
ATOM 1362 C C . SER A 1 167 ? 14.672 -9.975 19.331 1.00 57.19 167 SER A C 1
ATOM 1364 O O . SER A 1 167 ? 14.195 -9.388 18.365 1.00 57.19 167 SER A O 1
ATOM 1366 N N . SER A 1 168 ? 15.987 -9.981 19.565 1.00 59.88 168 SER A N 1
ATOM 1367 C CA . SER A 1 168 ? 16.975 -9.375 18.658 1.00 59.88 168 SER A CA 1
ATOM 1368 C C . SER A 1 168 ? 17.329 -10.243 17.443 1.00 59.88 168 SER A C 1
ATOM 1370 O O . SER A 1 168 ? 18.081 -9.791 16.587 1.00 59.88 168 SER A O 1
ATOM 1372 N N . ASP A 1 169 ? 16.833 -11.482 17.386 1.00 73.38 169 ASP A N 1
ATOM 1373 C CA . ASP A 1 169 ? 16.854 -12.324 16.188 1.00 73.38 169 ASP A CA 1
ATOM 1374 C C . ASP A 1 169 ? 15.438 -12.326 15.596 1.00 73.38 169 ASP A C 1
ATOM 1376 O O . ASP A 1 169 ? 14.494 -12.782 16.250 1.00 73.38 169 ASP A O 1
ATOM 1380 N N . ASN A 1 170 ? 15.287 -11.745 14.403 1.00 85.00 170 ASN A N 1
ATOM 1381 C CA . ASN A 1 170 ? 14.046 -11.747 13.635 1.00 85.00 170 ASN A CA 1
ATOM 1382 C C . ASN A 1 170 ? 14.134 -12.872 12.601 1.00 85.00 170 ASN A C 1
ATOM 1384 O O . ASN A 1 170 ? 14.725 -12.700 11.532 1.00 85.00 170 ASN A O 1
ATOM 1388 N N . LEU A 1 171 ? 13.524 -14.019 12.912 1.00 89.06 171 LEU A N 1
ATOM 1389 C CA . LEU A 1 171 ? 13.585 -15.211 12.063 1.00 89.06 171 LEU A CA 1
ATOM 1390 C C . LEU A 1 171 ? 12.985 -14.982 10.665 1.00 89.06 171 LEU A C 1
ATOM 1392 O O . LEU A 1 171 ? 13.443 -15.594 9.702 1.00 89.06 171 LEU A O 1
ATOM 1396 N N . ILE A 1 172 ? 12.007 -14.077 10.522 1.00 89.81 172 ILE A N 1
ATOM 1397 C CA . ILE A 1 172 ? 11.444 -13.729 9.209 1.00 89.81 172 ILE A CA 1
ATOM 1398 C C . ILE A 1 172 ? 12.520 -13.040 8.367 1.00 89.81 172 ILE A C 1
ATOM 1400 O O . ILE A 1 172 ? 12.811 -13.488 7.262 1.00 89.81 172 ILE A O 1
ATOM 1404 N N . GLU A 1 173 ? 13.178 -12.004 8.888 1.00 88.62 173 GLU A N 1
ATOM 1405 C CA . GLU A 1 173 ? 14.276 -11.339 8.174 1.00 88.62 173 GLU A CA 1
ATOM 1406 C C . GLU A 1 173 ? 15.454 -12.282 7.902 1.00 88.62 173 GLU A C 1
ATOM 1408 O O . GLU A 1 173 ? 15.977 -12.295 6.787 1.00 88.62 173 GLU A O 1
ATOM 1413 N N . ARG A 1 174 ? 15.848 -13.087 8.897 1.00 89.25 174 ARG A N 1
ATOM 1414 C CA . ARG A 1 174 ? 16.997 -14.004 8.841 1.00 89.25 174 ARG A CA 1
ATOM 1415 C C . ARG A 1 174 ? 16.888 -15.048 7.726 1.00 89.25 174 ARG A C 1
ATOM 1417 O O . ARG A 1 174 ? 17.911 -15.399 7.150 1.00 89.25 174 ARG A O 1
ATOM 1424 N N . TYR A 1 175 ? 15.678 -15.509 7.405 1.00 92.94 175 TYR A N 1
ATOM 1425 C CA . TYR A 1 175 ? 15.443 -16.557 6.403 1.00 92.94 175 TYR A CA 1
ATOM 1426 C C . TYR A 1 175 ? 14.823 -16.059 5.085 1.00 92.94 175 TYR A C 1
ATOM 1428 O O . TYR A 1 175 ? 14.500 -16.878 4.226 1.00 92.94 175 TYR A O 1
ATOM 1436 N N . SER A 1 176 ? 14.689 -14.738 4.893 1.00 91.88 176 SER A N 1
ATOM 1437 C CA . SER A 1 176 ? 14.086 -14.114 3.693 1.00 91.88 176 SER A CA 1
ATOM 1438 C C . SER A 1 176 ? 15.098 -13.474 2.724 1.00 91.88 176 SER A C 1
ATOM 1440 O O . SER A 1 176 ? 14.730 -12.623 1.909 1.00 91.88 176 SER A O 1
ATOM 1442 N N . ASP A 1 177 ? 16.384 -13.826 2.806 1.00 90.06 177 ASP A N 1
ATOM 1443 C CA . ASP A 1 177 ? 17.417 -13.362 1.865 1.00 90.06 177 ASP A CA 1
ATOM 1444 C C . ASP A 1 177 ? 17.769 -14.376 0.767 1.00 90.06 177 ASP A C 1
ATOM 1446 O O . ASP A 1 177 ? 17.285 -15.506 0.730 1.00 90.06 177 ASP A O 1
ATOM 1450 N N . ILE A 1 178 ? 18.620 -13.937 -0.165 1.00 88.88 178 ILE A N 1
ATOM 1451 C CA . ILE A 1 178 ? 19.015 -14.704 -1.348 1.00 88.88 178 ILE A CA 1
ATOM 1452 C C . ILE A 1 178 ? 19.823 -15.972 -1.014 1.00 88.88 178 ILE A C 1
ATOM 1454 O O . ILE A 1 178 ? 19.821 -16.908 -1.809 1.00 88.88 178 ILE A O 1
ATOM 1458 N N . SER A 1 179 ? 20.469 -16.047 0.159 1.00 91.44 179 SER A N 1
ATOM 1459 C CA . SER A 1 179 ? 21.223 -17.241 0.578 1.00 91.44 179 SER A CA 1
ATOM 1460 C C . SER A 1 179 ? 20.317 -18.377 1.065 1.00 91.44 179 SER A C 1
ATOM 1462 O O . SER A 1 179 ? 20.699 -19.544 0.994 1.00 91.44 179 SER A O 1
ATOM 1464 N N . HIS A 1 180 ? 19.090 -18.037 1.467 1.00 94.06 180 HIS A N 1
ATOM 1465 C CA . HIS A 1 180 ? 18.046 -18.964 1.897 1.00 94.06 180 HIS A CA 1
ATOM 1466 C C . HIS A 1 180 ? 16.944 -19.159 0.834 1.00 94.06 180 HIS A C 1
ATOM 1468 O O . HIS A 1 180 ? 15.898 -19.734 1.126 1.00 94.06 180 HIS A O 1
ATOM 1474 N N . ALA A 1 181 ? 17.142 -18.695 -0.405 1.00 91.81 181 ALA A N 1
ATOM 1475 C CA . ALA A 1 181 ? 16.124 -18.746 -1.456 1.00 91.81 181 ALA A CA 1
ATOM 1476 C C . ALA A 1 181 ? 15.566 -20.166 -1.708 1.00 91.81 181 ALA A C 1
ATOM 1478 O O . ALA A 1 181 ? 16.284 -21.163 -1.624 1.00 91.81 181 ALA A O 1
ATOM 1479 N N . PHE A 1 182 ? 14.272 -20.258 -2.038 1.00 93.62 182 PHE A N 1
ATOM 1480 C CA . PHE A 1 182 ? 13.613 -21.527 -2.366 1.00 93.62 182 PHE A CA 1
ATOM 1481 C C . PHE A 1 182 ? 14.162 -22.139 -3.662 1.00 93.62 182 PHE A C 1
ATOM 1483 O O . PHE A 1 182 ? 14.288 -21.460 -4.688 1.00 93.62 182 PHE A O 1
ATOM 1490 N N . SER A 1 183 ? 14.431 -23.445 -3.629 1.00 92.81 183 SER A N 1
ATOM 1491 C CA . SER A 1 183 ? 14.879 -24.209 -4.797 1.00 92.81 183 SER A CA 1
ATOM 1492 C C . SER A 1 183 ? 13.824 -24.168 -5.905 1.00 92.81 183 SER A C 1
ATOM 1494 O O . SER A 1 183 ? 12.639 -24.408 -5.664 1.00 92.81 183 SER A O 1
ATOM 1496 N N . SER A 1 184 ? 14.245 -23.858 -7.132 1.00 92.31 184 SER A N 1
ATOM 1497 C CA . SER A 1 184 ? 13.351 -23.795 -8.290 1.00 92.31 184 SER A CA 1
ATOM 1498 C C . SER A 1 184 ? 14.051 -24.129 -9.609 1.00 92.31 184 SER A C 1
ATOM 1500 O O . SER A 1 184 ? 15.279 -24.082 -9.729 1.00 92.31 184 SER A O 1
ATOM 1502 N N . HIS A 1 185 ? 13.253 -24.496 -10.608 1.00 91.44 185 HIS A N 1
ATOM 1503 C CA . HIS A 1 185 ? 13.674 -24.803 -11.972 1.00 91.44 185 HIS A CA 1
ATOM 1504 C C . HIS A 1 185 ? 12.826 -24.006 -12.966 1.00 91.44 185 HIS A C 1
ATOM 1506 O O . HIS A 1 185 ? 11.612 -23.901 -12.799 1.00 91.44 185 HIS A O 1
ATOM 1512 N N . VAL A 1 186 ? 13.463 -23.463 -14.006 1.00 88.56 186 VAL A N 1
ATOM 1513 C CA . VAL A 1 186 ? 12.790 -22.737 -15.092 1.00 88.56 186 VAL A CA 1
ATOM 1514 C C . VAL A 1 186 ? 12.896 -23.568 -16.364 1.00 88.56 186 VAL A C 1
ATOM 1516 O O . VAL A 1 186 ? 13.999 -23.816 -16.850 1.00 88.56 186 VAL A O 1
ATOM 1519 N N . ASN A 1 187 ? 11.755 -23.996 -16.900 1.00 87.19 187 ASN A N 1
ATOM 1520 C CA . ASN A 1 187 ? 11.669 -24.869 -18.070 1.00 87.19 187 ASN A CA 1
ATOM 1521 C C . ASN A 1 187 ? 10.921 -24.162 -19.203 1.00 87.19 187 ASN A C 1
ATOM 1523 O O . ASN A 1 187 ? 9.868 -23.571 -18.979 1.00 87.19 187 ASN A O 1
ATOM 1527 N N . LYS A 1 188 ? 11.393 -24.282 -20.448 1.00 83.12 188 LYS A N 1
ATOM 1528 C CA . LYS A 1 188 ? 10.566 -23.937 -21.614 1.00 83.12 188 LYS A CA 1
ATOM 1529 C C . LYS A 1 188 ? 9.526 -25.038 -21.824 1.00 83.12 188 LYS A C 1
ATOM 1531 O O . LYS A 1 188 ? 9.898 -26.201 -21.976 1.00 83.12 188 LYS A O 1
ATOM 1536 N N . ILE A 1 189 ? 8.242 -24.685 -21.872 1.00 81.75 189 ILE A N 1
ATOM 1537 C CA . ILE A 1 189 ? 7.173 -25.666 -22.094 1.00 81.75 189 ILE A CA 1
ATOM 1538 C C . ILE A 1 189 ? 7.236 -26.143 -23.554 1.00 81.75 189 ILE A C 1
ATOM 1540 O O . ILE A 1 189 ? 7.356 -25.343 -24.487 1.00 81.75 189 ILE A O 1
ATOM 1544 N N . GLY A 1 190 ? 7.208 -27.464 -23.761 1.00 68.31 190 GLY A N 1
ATOM 1545 C CA . GLY A 1 190 ? 7.512 -28.104 -25.046 1.00 68.31 190 GLY A CA 1
ATOM 1546 C C . GLY A 1 190 ? 6.710 -27.527 -26.217 1.00 68.31 190 GLY A C 1
ATOM 1547 O O . GLY A 1 190 ? 5.485 -27.610 -26.225 1.00 68.31 190 GLY A O 1
ATOM 1548 N N . PHE A 1 191 ? 7.416 -26.920 -27.182 1.00 69.44 191 PHE A N 1
ATOM 1549 C CA . PHE A 1 191 ? 6.878 -26.228 -28.372 1.00 69.44 191 PHE A CA 1
ATOM 1550 C C . PHE A 1 191 ? 5.766 -25.192 -28.110 1.00 69.44 191 PHE A C 1
ATOM 1552 O O . PHE A 1 191 ? 5.128 -24.721 -29.049 1.00 69.44 191 PHE A O 1
ATOM 1559 N N . SER A 1 192 ? 5.534 -24.819 -26.853 1.00 74.06 192 SER A N 1
ATOM 1560 C CA . SER A 1 192 ? 4.374 -24.031 -26.462 1.00 74.06 192 SER A CA 1
ATOM 1561 C C . SER A 1 192 ? 4.646 -22.552 -26.683 1.00 74.06 192 SER A C 1
ATOM 1563 O O . SER A 1 192 ? 5.515 -21.965 -26.035 1.00 74.06 192 SER A O 1
ATOM 1565 N N . LYS A 1 193 ? 3.881 -21.962 -27.600 1.00 75.88 193 LYS A N 1
ATOM 1566 C CA . LYS A 1 193 ? 3.845 -20.524 -27.858 1.00 75.88 193 LYS A CA 1
ATOM 1567 C C . LYS A 1 193 ? 2.495 -19.943 -27.445 1.00 75.88 193 LYS A C 1
ATOM 1569 O O . LYS A 1 193 ? 1.489 -20.655 -27.445 1.00 75.88 193 LYS A O 1
ATOM 1574 N N . ASN A 1 194 ? 2.465 -18.665 -27.078 1.00 71.62 194 ASN A N 1
ATOM 1575 C CA . ASN A 1 194 ? 1.207 -17.930 -26.932 1.00 71.62 194 ASN A CA 1
ATOM 1576 C C . ASN A 1 194 ? 0.626 -17.555 -28.318 1.00 71.62 194 ASN A C 1
ATOM 1578 O O . ASN A 1 194 ? 1.218 -17.858 -29.355 1.00 71.62 194 ASN A O 1
ATOM 1582 N N . ILE A 1 195 ? -0.522 -16.871 -28.340 1.00 65.38 195 ILE A N 1
ATOM 1583 C CA . ILE A 1 195 ? -1.191 -16.439 -29.584 1.00 65.38 195 ILE A CA 1
ATOM 1584 C C . ILE A 1 195 ? -0.397 -15.407 -30.409 1.00 65.38 195 ILE A C 1
ATOM 1586 O O . ILE A 1 195 ? -0.690 -15.229 -31.585 1.00 65.38 195 ILE A O 1
ATOM 1590 N N . TYR A 1 196 ? 0.613 -14.762 -29.818 1.00 66.31 196 TYR A N 1
ATOM 1591 C CA . TYR A 1 196 ? 1.518 -13.811 -30.476 1.00 66.31 196 TYR A CA 1
ATOM 1592 C C . TYR A 1 196 ? 2.826 -14.470 -30.950 1.00 66.31 196 TYR A C 1
ATOM 1594 O O . TYR A 1 196 ? 3.644 -13.838 -31.612 1.00 66.31 196 TYR A O 1
ATOM 1602 N N . GLY A 1 197 ? 3.027 -15.755 -30.637 1.00 68.25 197 GLY A N 1
ATOM 1603 C CA . GLY A 1 197 ? 4.231 -16.505 -30.979 1.00 68.25 197 GLY A CA 1
ATOM 1604 C C . GLY A 1 197 ? 5.342 -16.473 -29.924 1.00 68.25 197 GLY A C 1
ATOM 1605 O O . GLY A 1 197 ? 6.396 -17.059 -30.180 1.00 68.25 197 GLY A O 1
ATOM 1606 N N . ASP A 1 198 ? 5.147 -15.867 -28.751 1.00 73.38 198 ASP A N 1
ATOM 1607 C CA . ASP A 1 198 ? 6.150 -15.856 -27.674 1.00 73.38 198 ASP A CA 1
ATOM 1608 C C . ASP A 1 198 ? 6.274 -17.226 -27.001 1.00 73.38 198 ASP A C 1
ATOM 1610 O O . ASP A 1 198 ? 5.281 -17.932 -26.823 1.00 73.38 198 ASP A O 1
ATOM 1614 N N . ASP A 1 199 ? 7.483 -17.584 -26.568 1.00 77.62 199 ASP A N 1
ATOM 1615 C CA . ASP A 1 199 ? 7.754 -18.840 -25.866 1.00 77.62 199 ASP A CA 1
ATOM 1616 C C . ASP A 1 199 ? 7.144 -18.869 -24.453 1.00 77.62 199 ASP A C 1
ATOM 1618 O O . ASP A 1 199 ? 7.431 -18.013 -23.615 1.00 77.62 199 ASP A O 1
ATOM 1622 N N . VAL A 1 200 ? 6.371 -19.913 -24.140 1.00 83.62 200 VAL A N 1
ATOM 1623 C CA . VAL A 1 200 ? 5.830 -20.128 -22.790 1.00 83.62 200 VAL A CA 1
ATOM 1624 C C . VAL A 1 200 ? 6.855 -20.861 -21.921 1.00 83.62 200 VAL A C 1
ATOM 1626 O O . VAL A 1 200 ? 7.372 -21.916 -22.297 1.00 83.62 200 VAL A O 1
ATOM 1629 N N . SER A 1 201 ? 7.125 -20.317 -20.734 1.00 86.12 201 SER A N 1
ATOM 1630 C CA . SER A 1 201 ? 8.007 -20.920 -19.727 1.00 86.12 201 SER A CA 1
ATOM 1631 C C . SER A 1 201 ? 7.250 -21.250 -18.441 1.00 86.12 201 SER A C 1
ATOM 1633 O O . SER A 1 201 ? 6.318 -20.548 -18.056 1.00 86.12 201 SER A O 1
ATOM 1635 N N . GLU A 1 202 ? 7.678 -22.316 -17.779 1.00 89.56 202 GLU A N 1
ATOM 1636 C CA . GLU A 1 202 ? 7.211 -22.786 -16.479 1.00 89.56 202 GLU A CA 1
ATOM 1637 C C . GLU A 1 202 ? 8.278 -22.494 -15.415 1.00 89.56 202 GLU A C 1
ATOM 1639 O O . GLU A 1 202 ? 9.476 -22.615 -15.685 1.00 89.56 202 GLU A O 1
ATOM 1644 N N . ILE A 1 203 ? 7.844 -22.144 -14.202 1.00 90.25 203 ILE A N 1
ATOM 1645 C CA . ILE A 1 203 ? 8.703 -22.064 -13.016 1.00 90.25 203 ILE A CA 1
ATOM 1646 C C . ILE A 1 203 ? 8.170 -23.073 -11.999 1.00 90.25 203 ILE A C 1
ATOM 1648 O O . ILE A 1 203 ? 7.065 -22.906 -11.484 1.00 90.25 203 ILE A O 1
ATOM 1652 N N . VAL A 1 204 ? 8.954 -24.109 -11.710 1.00 91.06 204 VAL A N 1
ATOM 1653 C CA . VAL A 1 204 ? 8.625 -25.141 -10.718 1.00 91.06 204 VAL A CA 1
ATOM 1654 C C . VAL A 1 204 ? 9.451 -24.889 -9.465 1.00 91.06 204 VAL A C 1
ATOM 1656 O O . VAL A 1 204 ? 10.677 -24.968 -9.515 1.00 91.06 204 VAL A O 1
ATOM 1659 N N . PHE A 1 205 ? 8.796 -24.609 -8.341 1.00 90.69 205 PHE A N 1
ATOM 1660 C CA . PHE A 1 205 ? 9.437 -24.621 -7.025 1.00 90.69 205 PHE A CA 1
ATOM 1661 C C . PHE A 1 205 ? 9.489 -26.063 -6.508 1.00 90.69 205 PHE A C 1
ATOM 1663 O O . PHE A 1 205 ? 8.518 -26.804 -6.646 1.00 90.69 205 PHE A O 1
ATOM 1670 N N . THR A 1 206 ? 10.637 -26.476 -5.969 1.00 90.56 206 THR A N 1
ATOM 1671 C CA . THR A 1 206 ? 10.905 -27.864 -5.544 1.00 90.56 206 THR A CA 1
ATOM 1672 C C . THR A 1 206 ? 11.092 -28.020 -4.035 1.00 90.56 206 THR A C 1
ATOM 1674 O O . THR A 1 206 ? 11.252 -29.141 -3.556 1.00 90.56 206 THR A O 1
ATOM 1677 N N . ASP A 1 207 ? 11.043 -26.910 -3.297 1.00 89.81 207 ASP A N 1
ATOM 1678 C CA . ASP A 1 207 ? 11.003 -26.866 -1.837 1.00 89.81 207 ASP A CA 1
ATOM 1679 C C . ASP A 1 207 ? 9.578 -26.580 -1.347 1.00 89.81 207 ASP A C 1
ATOM 1681 O O . ASP A 1 207 ? 8.887 -25.728 -1.911 1.00 89.81 207 ASP A O 1
ATOM 1685 N N . ASP A 1 208 ? 9.163 -27.249 -0.269 1.00 89.19 208 ASP A N 1
ATOM 1686 C CA . ASP A 1 208 ? 7.904 -26.952 0.417 1.00 89.19 208 ASP A CA 1
ATOM 1687 C C . ASP A 1 208 ? 7.941 -25.545 1.042 1.00 89.19 208 ASP A C 1
ATOM 1689 O O . ASP A 1 208 ? 8.908 -25.167 1.709 1.00 89.19 208 ASP A O 1
ATOM 1693 N N . ILE A 1 209 ? 6.867 -24.771 0.856 1.00 90.81 209 ILE A N 1
ATOM 1694 C CA . ILE A 1 209 ? 6.733 -23.409 1.391 1.00 90.81 209 ILE A CA 1
ATOM 1695 C C . ILE A 1 209 ? 5.823 -23.446 2.624 1.00 90.81 209 ILE A C 1
ATOM 1697 O O . ILE A 1 209 ? 4.597 -23.443 2.497 1.00 90.81 209 ILE A O 1
ATOM 1701 N N . ASP A 1 210 ? 6.412 -23.476 3.823 1.00 90.00 210 ASP A N 1
ATOM 1702 C CA . ASP A 1 210 ? 5.636 -23.399 5.065 1.00 90.00 210 ASP A CA 1
ATOM 1703 C C . ASP A 1 210 ? 5.136 -21.968 5.325 1.00 90.00 210 ASP A C 1
ATOM 1705 O O . ASP A 1 210 ? 5.894 -21.003 5.422 1.00 90.00 210 ASP A O 1
ATOM 1709 N N . ILE A 1 211 ? 3.817 -21.863 5.446 1.00 90.19 211 ILE A N 1
ATOM 1710 C CA . ILE A 1 211 ? 3.042 -20.640 5.667 1.00 90.19 211 ILE A CA 1
ATOM 1711 C C . ILE A 1 211 ? 2.189 -20.716 6.944 1.00 90.19 211 ILE A C 1
ATOM 1713 O O . ILE A 1 211 ? 1.380 -19.823 7.198 1.00 90.19 211 ILE A O 1
ATOM 1717 N N . SER A 1 212 ? 2.309 -21.799 7.719 1.00 87.12 212 SER A N 1
ATOM 1718 C CA . SER A 1 212 ? 1.396 -22.159 8.812 1.00 87.12 212 SER A CA 1
ATOM 1719 C C . SER A 1 212 ? 1.320 -21.097 9.910 1.00 87.12 212 SER A C 1
ATOM 1721 O O . SER A 1 212 ? 0.228 -20.730 10.344 1.00 87.12 212 SER A O 1
ATOM 1723 N N . CYS A 1 213 ? 2.475 -20.559 10.304 1.00 89.62 213 CYS A N 1
ATOM 1724 C CA . CYS A 1 213 ? 2.607 -19.531 11.336 1.00 89.62 213 CYS A CA 1
ATOM 1725 C C . CYS A 1 213 ? 2.677 -18.098 10.772 1.00 89.62 213 CYS A C 1
ATOM 1727 O O . CYS A 1 213 ? 2.801 -17.152 11.548 1.00 89.62 213 CYS A O 1
ATOM 1729 N N . LEU A 1 214 ? 2.605 -17.910 9.445 1.00 92.31 214 LEU A N 1
ATOM 1730 C CA . LEU A 1 214 ? 2.728 -16.590 8.818 1.00 92.31 214 LEU A CA 1
ATOM 1731 C C . LEU A 1 214 ? 1.404 -15.813 8.832 1.00 92.31 214 LEU A C 1
ATOM 1733 O O . LEU A 1 214 ? 0.334 -16.325 8.480 1.00 92.31 214 LEU A O 1
ATOM 1737 N N . LYS A 1 215 ? 1.506 -14.533 9.201 1.00 91.38 215 LYS A N 1
ATOM 1738 C CA . LYS A 1 215 ? 0.385 -13.602 9.376 1.00 91.38 215 LYS A CA 1
ATOM 1739 C C . LYS A 1 215 ? 0.566 -12.326 8.563 1.00 91.38 215 LYS A C 1
ATOM 1741 O O . LYS A 1 215 ? 1.692 -11.923 8.284 1.00 91.38 215 LYS A O 1
ATOM 1746 N N . ASP A 1 216 ? -0.550 -11.699 8.208 1.00 89.19 216 ASP A N 1
ATOM 1747 C CA . ASP A 1 216 ? -0.577 -10.387 7.561 1.00 89.19 216 ASP A CA 1
ATOM 1748 C C . ASP A 1 216 ? -0.456 -9.223 8.568 1.00 89.19 216 ASP A C 1
ATOM 1750 O O . ASP A 1 216 ? -0.339 -9.416 9.781 1.00 89.19 216 ASP A O 1
ATOM 1754 N N . ASN A 1 217 ? -0.500 -7.988 8.061 1.00 84.12 217 ASN A N 1
ATOM 1755 C CA . ASN A 1 217 ? -0.419 -6.756 8.852 1.00 84.12 217 ASN A CA 1
ATOM 1756 C C . ASN A 1 217 ? -1.611 -6.527 9.803 1.00 84.12 217 ASN A C 1
ATOM 1758 O O . ASN A 1 217 ? -1.533 -5.651 10.662 1.00 84.12 217 ASN A O 1
ATOM 1762 N N . LEU A 1 218 ? -2.702 -7.285 9.656 1.00 81.94 218 LEU A N 1
ATOM 1763 C CA . LEU A 1 218 ? -3.859 -7.289 10.556 1.00 81.94 218 LEU A CA 1
ATOM 1764 C C . LEU A 1 218 ? -3.829 -8.500 11.509 1.00 81.94 218 LEU A C 1
ATOM 1766 O O . LEU A 1 218 ? -4.786 -8.750 12.241 1.00 81.94 218 LEU A O 1
ATOM 1770 N N . GLY A 1 219 ? -2.733 -9.267 11.507 1.00 84.88 219 GLY A N 1
ATOM 1771 C CA . GLY A 1 219 ? -2.559 -10.462 12.323 1.00 84.88 219 GLY A CA 1
ATOM 1772 C C . GLY A 1 219 ? -3.398 -11.657 11.870 1.00 84.88 219 GLY A C 1
ATOM 1773 O O . GLY A 1 219 ? -3.491 -12.629 12.615 1.00 84.88 219 GLY A O 1
ATOM 1774 N N . ARG A 1 220 ? -4.016 -11.629 10.684 1.00 88.19 220 ARG A N 1
ATOM 1775 C CA . ARG A 1 220 ? -4.771 -12.766 10.130 1.00 88.19 220 ARG A CA 1
ATOM 1776 C C . ARG A 1 220 ? -3.789 -13.788 9.533 1.00 88.19 220 ARG A C 1
ATOM 1778 O O . ARG A 1 220 ? -2.755 -13.372 9.013 1.00 88.19 220 ARG A O 1
ATOM 1785 N N . PRO A 1 221 ? -4.078 -15.105 9.537 1.00 90.75 221 PRO A N 1
ATOM 1786 C CA . PRO A 1 221 ? -3.284 -16.076 8.779 1.00 90.75 221 PRO A CA 1
ATOM 1787 C C . PRO A 1 221 ? -3.259 -15.688 7.295 1.00 90.75 221 PRO A C 1
ATOM 1789 O O . PRO A 1 221 ? -4.327 -15.432 6.740 1.00 90.75 221 PRO A O 1
ATOM 1792 N N . ILE A 1 222 ? -2.094 -15.691 6.635 1.00 91.19 222 ILE A N 1
ATOM 1793 C CA . ILE A 1 222 ? -1.997 -15.142 5.267 1.00 91.19 222 ILE A CA 1
ATOM 1794 C C . ILE A 1 222 ? -2.966 -15.811 4.273 1.00 91.19 222 ILE A C 1
ATOM 1796 O O . ILE A 1 222 ? -3.052 -17.042 4.204 1.00 91.19 222 ILE A O 1
ATOM 1800 N N . SER A 1 223 ? -3.703 -14.992 3.516 1.00 88.25 223 SER A N 1
ATOM 1801 C CA . SER A 1 223 ? -4.676 -15.407 2.490 1.00 88.25 223 SER A CA 1
ATOM 1802 C C . SER A 1 223 ? -4.095 -15.472 1.081 1.00 88.25 223 SER A C 1
ATOM 1804 O O . SER A 1 223 ? -4.613 -16.183 0.220 1.00 88.25 223 SER A O 1
ATOM 1806 N N . ASP A 1 224 ? -3.002 -14.750 0.853 1.00 88.69 224 ASP A N 1
ATOM 1807 C CA . ASP A 1 224 ? -2.373 -14.554 -0.443 1.00 88.69 224 ASP A CA 1
ATOM 1808 C C . ASP A 1 224 ? -0.852 -14.593 -0.311 1.00 88.69 224 ASP A C 1
ATOM 1810 O O . ASP A 1 224 ? -0.290 -14.109 0.672 1.00 88.69 224 ASP A O 1
ATOM 1814 N N . ILE A 1 225 ? -0.195 -15.112 -1.344 1.00 91.75 225 ILE A N 1
ATOM 1815 C CA . ILE A 1 225 ? 1.231 -14.900 -1.612 1.00 91.75 225 ILE A CA 1
ATOM 1816 C C . ILE A 1 225 ? 1.383 -14.264 -2.998 1.00 91.75 225 ILE A C 1
ATOM 1818 O O . ILE A 1 225 ? 0.430 -14.220 -3.776 1.00 91.75 225 ILE A O 1
ATOM 1822 N N . PHE A 1 226 ? 2.560 -13.733 -3.323 1.00 92.94 226 PHE A N 1
ATOM 1823 C CA . PHE A 1 226 ? 2.771 -12.994 -4.571 1.00 92.94 226 PHE A CA 1
ATOM 1824 C C . PHE A 1 226 ? 4.051 -13.457 -5.264 1.00 92.94 226 PHE A C 1
ATOM 1826 O O . PHE A 1 226 ? 5.145 -13.285 -4.722 1.00 92.94 226 PHE A O 1
ATOM 1833 N N . LEU A 1 227 ? 3.938 -13.976 -6.492 1.00 92.56 227 LEU A N 1
ATOM 1834 C CA . LEU A 1 227 ? 5.116 -14.119 -7.345 1.00 92.56 227 LEU A CA 1
ATOM 1835 C C . LEU A 1 227 ? 5.553 -12.714 -7.761 1.00 92.56 227 LEU A C 1
ATOM 1837 O O . LEU A 1 227 ? 4.812 -12.009 -8.446 1.00 92.56 227 LEU A O 1
ATOM 1841 N N . THR A 1 228 ? 6.741 -12.304 -7.325 1.00 93.12 228 THR A N 1
ATOM 1842 C CA . THR A 1 228 ? 7.292 -10.981 -7.628 1.00 93.12 228 THR A CA 1
ATOM 1843 C C . THR A 1 228 ? 8.358 -11.103 -8.704 1.00 93.12 228 THR A C 1
ATOM 1845 O O . THR A 1 228 ? 9.405 -11.708 -8.482 1.00 93.12 228 THR A O 1
ATOM 1848 N N . ILE A 1 229 ? 8.095 -10.519 -9.870 1.00 91.12 229 ILE A N 1
ATOM 1849 C CA . ILE A 1 229 ? 9.050 -10.437 -10.975 1.00 91.12 229 ILE A CA 1
ATOM 1850 C C . ILE A 1 229 ? 9.836 -9.132 -10.830 1.00 91.12 229 ILE A C 1
ATOM 1852 O O . ILE A 1 229 ? 9.254 -8.059 -10.683 1.00 91.12 229 ILE A O 1
ATOM 1856 N N . VAL A 1 230 ? 11.166 -9.221 -10.888 1.00 91.88 230 VAL A N 1
ATOM 1857 C CA . VAL A 1 230 ? 12.074 -8.065 -10.895 1.00 91.88 230 VAL A CA 1
ATOM 1858 C C . VAL A 1 230 ? 13.091 -8.250 -12.013 1.00 91.88 230 VAL A C 1
ATOM 1860 O O . VAL A 1 230 ? 13.728 -9.298 -12.128 1.00 91.88 230 VAL A O 1
ATOM 1863 N N . LYS A 1 231 ? 13.257 -7.227 -12.851 1.00 89.81 231 LYS A N 1
ATOM 1864 C CA . LYS A 1 231 ? 14.252 -7.225 -13.924 1.00 89.81 231 LYS A CA 1
ATOM 1865 C C . LYS A 1 231 ? 15.655 -7.070 -13.327 1.00 89.81 231 LYS A C 1
ATOM 1867 O O . LYS A 1 231 ? 15.976 -6.010 -12.808 1.00 89.81 231 LYS A O 1
ATOM 1872 N N . ARG A 1 232 ? 16.532 -8.074 -13.443 1.00 88.94 232 ARG A N 1
ATOM 1873 C CA . ARG A 1 232 ? 17.941 -7.896 -13.037 1.00 88.94 232 ARG A CA 1
ATOM 1874 C C . ARG A 1 232 ? 18.704 -6.948 -13.975 1.00 88.94 232 ARG A C 1
ATOM 1876 O O . ARG A 1 232 ? 18.329 -6.789 -15.144 1.00 88.94 232 ARG A O 1
ATOM 1883 N N . ASN A 1 233 ? 19.726 -6.302 -13.424 1.00 89.94 233 ASN A N 1
ATOM 1884 C CA . ASN A 1 233 ? 20.547 -5.238 -14.012 1.00 89.94 233 ASN A CA 1
ATOM 1885 C C . ASN A 1 233 ? 22.001 -5.262 -13.477 1.00 89.94 233 ASN A C 1
ATOM 1887 O O . ASN A 1 233 ? 22.668 -4.230 -13.462 1.00 89.94 233 ASN A O 1
ATOM 1891 N N . LYS A 1 234 ? 22.485 -6.395 -12.947 1.00 90.31 234 LYS A N 1
ATOM 1892 C CA . LYS A 1 234 ? 23.736 -6.416 -12.165 1.00 90.31 234 LYS A CA 1
ATOM 1893 C C . LYS A 1 234 ? 24.954 -6.047 -13.037 1.00 90.31 234 LYS A C 1
ATOM 1895 O O . LYS A 1 234 ? 24.984 -6.348 -14.231 1.00 90.31 234 LYS A O 1
ATOM 1900 N N . GLY A 1 235 ? 25.922 -5.335 -12.458 1.00 90.81 235 GLY A N 1
ATOM 1901 C CA . GLY A 1 235 ? 27.127 -4.880 -13.159 1.00 90.81 235 GLY A CA 1
ATOM 1902 C C . GLY A 1 235 ? 26.976 -3.596 -13.984 1.00 90.81 235 GLY A C 1
ATOM 1903 O O . GLY A 1 235 ? 27.942 -3.153 -14.605 1.00 90.81 235 GLY A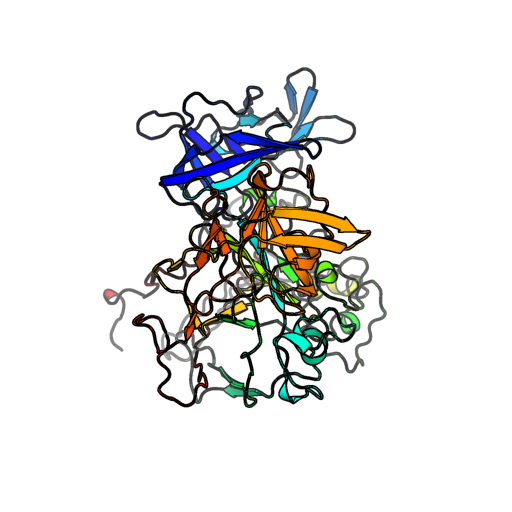 O 1
ATOM 1904 N N . TYR A 1 236 ? 25.786 -2.978 -14.040 1.00 91.44 236 TYR A N 1
ATOM 1905 C CA . TYR A 1 236 ? 25.593 -1.760 -14.841 1.00 91.44 236 TYR A CA 1
ATOM 1906 C C . TYR A 1 236 ? 26.403 -0.562 -14.316 1.00 91.44 236 TYR A C 1
ATOM 1908 O O . TYR A 1 236 ? 26.813 0.296 -15.097 1.00 91.44 236 TYR A O 1
ATOM 1916 N N . LYS A 1 237 ? 26.673 -0.496 -13.007 1.00 92.00 237 LYS A N 1
ATOM 1917 C CA . LYS A 1 237 ? 27.432 0.607 -12.396 1.00 92.00 237 LYS A CA 1
ATOM 1918 C C . LYS A 1 237 ? 28.902 0.540 -12.788 1.00 92.00 237 LYS A C 1
ATOM 1920 O O . LYS A 1 237 ? 29.486 1.554 -13.155 1.00 92.00 237 LYS A O 1
ATOM 1925 N N . GLU A 1 238 ? 29.430 -0.674 -12.787 1.00 93.25 238 GLU A N 1
ATOM 1926 C CA . GLU A 1 238 ? 30.790 -1.072 -13.125 1.00 93.25 238 GLU A CA 1
ATOM 1927 C C . GLU A 1 238 ? 31.045 -0.905 -14.630 1.00 93.25 238 GLU A C 1
ATOM 1929 O O . GLU A 1 238 ? 32.077 -0.367 -15.029 1.00 93.25 238 GLU A O 1
ATOM 1934 N N . TRP A 1 239 ? 30.074 -1.287 -15.470 1.00 93.62 239 TRP A N 1
ATOM 1935 C CA . TRP A 1 239 ? 30.148 -1.118 -16.922 1.00 93.62 239 TRP A CA 1
ATOM 1936 C C . TRP A 1 239 ? 30.104 0.354 -17.354 1.00 93.62 239 TRP A C 1
ATOM 1938 O O . TRP A 1 239 ? 30.853 0.760 -18.241 1.00 93.62 239 TRP A O 1
ATOM 1948 N N . TYR A 1 240 ? 29.218 1.161 -16.758 1.00 91.44 240 TYR A N 1
ATOM 1949 C CA . TYR A 1 240 ? 28.995 2.543 -17.200 1.00 91.44 240 TYR A CA 1
ATOM 1950 C C . TYR A 1 240 ? 29.773 3.610 -16.401 1.00 91.44 240 TYR A C 1
ATOM 1952 O O . TYR A 1 240 ? 29.886 4.745 -16.875 1.00 91.44 240 TYR A O 1
ATOM 1960 N N . GLY A 1 241 ? 30.357 3.272 -15.247 1.00 92.25 241 GLY A N 1
ATOM 1961 C CA . GLY A 1 241 ? 31.086 4.217 -14.390 1.00 92.25 241 GLY A CA 1
ATOM 1962 C C . GLY A 1 241 ? 30.147 5.211 -13.705 1.00 92.25 241 GLY A C 1
ATOM 1963 O O . GLY A 1 241 ? 30.309 6.430 -13.823 1.00 92.25 241 GLY A O 1
ATOM 1964 N N . ILE A 1 242 ? 29.104 4.674 -13.066 1.00 88.94 242 ILE A N 1
ATOM 1965 C CA . ILE A 1 242 ? 27.992 5.444 -12.490 1.00 88.94 242 ILE A CA 1
ATOM 1966 C C . ILE A 1 242 ? 28.437 6.221 -11.237 1.00 88.94 242 ILE A C 1
ATOM 1968 O O . ILE A 1 242 ? 29.262 5.743 -10.456 1.00 88.94 242 ILE A O 1
ATOM 1972 N N . ASN A 1 243 ? 27.898 7.427 -11.042 1.00 84.31 243 ASN A N 1
ATOM 1973 C CA . ASN A 1 243 ? 28.296 8.417 -10.033 1.00 84.31 243 ASN A CA 1
ATOM 1974 C C . ASN A 1 243 ? 29.808 8.715 -10.037 1.00 84.31 243 ASN A C 1
ATOM 1976 O O . ASN A 1 243 ? 30.427 8.905 -8.988 1.00 84.31 243 ASN A O 1
ATOM 1980 N N . GLY A 1 244 ? 30.417 8.724 -11.225 1.00 83.19 244 GLY A N 1
ATOM 1981 C CA . GLY A 1 244 ? 31.832 9.035 -11.420 1.00 83.19 244 GLY A CA 1
ATOM 1982 C C . GLY A 1 244 ? 32.801 7.931 -10.986 1.00 83.19 244 GLY A C 1
ATOM 1983 O O . GLY A 1 244 ? 34.006 8.182 -10.939 1.00 83.19 244 GLY A O 1
ATOM 1984 N N . THR A 1 245 ? 32.313 6.723 -10.685 1.00 87.88 245 THR A N 1
ATOM 1985 C CA . THR A 1 245 ? 33.172 5.547 -10.458 1.00 87.88 245 THR A CA 1
ATOM 1986 C C . THR A 1 245 ? 33.951 5.190 -11.729 1.00 87.88 245 THR A C 1
ATOM 1988 O O . THR A 1 245 ? 33.484 5.433 -12.840 1.00 87.88 245 THR A O 1
ATOM 1991 N N . GLU A 1 246 ? 35.169 4.656 -11.599 1.00 92.31 246 GLU A N 1
ATOM 1992 C CA . GLU A 1 246 ? 35.934 4.229 -12.779 1.00 92.31 246 GLU A CA 1
ATOM 1993 C C . GLU A 1 246 ? 35.285 3.007 -13.440 1.00 92.31 246 GLU A C 1
ATOM 1995 O O . GLU A 1 246 ? 34.836 2.086 -12.758 1.00 92.31 246 GLU A O 1
ATOM 2000 N N . ILE A 1 247 ? 35.264 2.999 -14.775 1.00 93.69 247 ILE A N 1
ATOM 2001 C CA . ILE A 1 247 ? 34.709 1.899 -15.569 1.00 93.69 247 ILE A CA 1
ATOM 2002 C C . ILE A 1 247 ? 35.569 0.644 -15.370 1.00 93.69 247 ILE A C 1
ATOM 2004 O O . ILE A 1 247 ? 36.778 0.672 -15.606 1.00 93.69 247 ILE A O 1
ATOM 2008 N N . ASN A 1 248 ? 34.934 -0.461 -14.984 1.00 93.62 248 ASN A N 1
ATOM 2009 C CA . ASN A 1 248 ? 35.567 -1.755 -14.745 1.00 93.62 248 ASN A CA 1
ATOM 2010 C C . ASN A 1 248 ? 34.851 -2.857 -15.541 1.00 93.62 248 ASN A C 1
ATOM 2012 O O . ASN A 1 248 ? 33.993 -3.564 -15.014 1.00 93.62 248 ASN A O 1
ATOM 2016 N N . LEU A 1 249 ? 35.209 -2.995 -16.822 1.00 91.19 249 LEU A N 1
ATOM 2017 C CA . LEU A 1 249 ? 34.613 -3.984 -17.735 1.00 91.19 249 LEU A CA 1
ATOM 2018 C C . LEU A 1 249 ? 34.977 -5.440 -17.390 1.00 91.19 249 LEU A C 1
ATOM 2020 O O . LEU A 1 249 ? 34.300 -6.352 -17.855 1.00 91.19 249 LEU A O 1
ATOM 2024 N N . ASP A 1 250 ? 36.012 -5.649 -16.571 1.00 92.38 250 ASP A N 1
ATOM 2025 C CA . ASP A 1 250 ? 36.502 -6.965 -16.137 1.00 92.38 250 ASP A CA 1
ATOM 2026 C C . ASP A 1 250 ? 35.869 -7.424 -14.799 1.00 92.38 250 ASP A C 1
ATOM 2028 O O . ASP A 1 250 ? 36.393 -8.315 -14.131 1.00 92.38 250 ASP A O 1
ATOM 2032 N N . SER A 1 251 ? 34.766 -6.800 -14.360 1.00 93.06 251 SER A N 1
ATOM 2033 C CA . SER A 1 251 ? 34.086 -7.143 -13.101 1.00 93.06 251 SER A CA 1
ATOM 2034 C C . SER A 1 251 ? 33.238 -8.419 -13.205 1.00 93.06 251 SER A C 1
ATOM 2036 O O . SER A 1 251 ? 32.321 -8.490 -14.025 1.00 93.06 251 SER A O 1
ATOM 2038 N N . ASP A 1 252 ? 33.454 -9.374 -12.293 1.00 91.00 252 ASP A N 1
ATOM 2039 C CA . ASP A 1 252 ? 32.652 -10.607 -12.154 1.00 91.00 252 ASP A CA 1
ATOM 2040 C C . ASP A 1 252 ? 31.150 -10.345 -11.876 1.00 91.00 252 ASP A C 1
ATOM 2042 O O . ASP A 1 252 ? 30.314 -11.235 -12.044 1.00 91.00 252 ASP A O 1
ATOM 2046 N N . ASP A 1 253 ? 30.780 -9.125 -11.466 1.00 88.81 253 ASP A N 1
ATOM 2047 C CA . ASP A 1 253 ? 29.388 -8.720 -11.237 1.00 88.81 253 ASP A CA 1
ATOM 2048 C C . ASP A 1 253 ? 28.611 -8.377 -12.530 1.00 88.81 253 ASP A C 1
ATOM 2050 O O . ASP A 1 253 ? 27.393 -8.176 -12.476 1.00 88.81 253 ASP A O 1
ATOM 2054 N N . ILE A 1 254 ? 29.280 -8.324 -13.692 1.00 91.31 254 ILE A N 1
ATOM 2055 C CA . ILE A 1 254 ? 28.676 -8.002 -14.996 1.00 91.31 254 ILE A CA 1
ATOM 2056 C C . ILE A 1 254 ? 27.940 -9.214 -15.577 1.00 91.31 254 ILE A C 1
ATOM 2058 O O . ILE A 1 254 ? 28.510 -10.087 -16.231 1.00 91.31 254 ILE A O 1
ATOM 2062 N N . GLU A 1 255 ? 26.618 -9.238 -15.395 1.00 90.31 255 GLU A N 1
ATOM 2063 C CA . GLU A 1 255 ? 25.732 -10.149 -16.125 1.00 90.31 255 GLU A CA 1
ATOM 2064 C C . GLU A 1 255 ? 25.327 -9.575 -17.497 1.00 90.31 255 GLU A C 1
ATOM 2066 O O . GLU A 1 255 ? 25.456 -8.382 -17.776 1.00 90.31 255 GLU A O 1
ATOM 2071 N N . TYR A 1 256 ? 24.745 -10.414 -18.360 1.00 84.81 256 TYR A N 1
ATOM 2072 C CA . TYR A 1 256 ? 24.226 -10.006 -19.676 1.00 84.81 256 TYR A CA 1
ATOM 2073 C C . TYR A 1 256 ? 23.240 -8.818 -19.607 1.00 84.81 256 TYR A C 1
ATOM 2075 O O . TYR A 1 256 ? 23.145 -8.028 -20.543 1.00 84.81 256 TYR A O 1
ATOM 2083 N N . SER A 1 257 ? 22.528 -8.659 -18.487 1.00 83.94 257 SER A N 1
ATOM 2084 C CA . SER A 1 257 ? 21.556 -7.586 -18.258 1.00 83.94 257 SER A CA 1
ATOM 2085 C C . SER A 1 257 ? 22.118 -6.239 -17.776 1.00 83.94 257 SER A C 1
ATOM 2087 O O . SER A 1 257 ? 21.313 -5.336 -17.544 1.00 83.94 257 SER A O 1
ATOM 2089 N N . HIS A 1 258 ? 23.441 -6.049 -17.690 1.00 86.56 258 HIS A N 1
ATOM 2090 C CA . HIS A 1 258 ? 24.077 -4.752 -17.375 1.00 86.56 258 HIS A CA 1
ATOM 2091 C C . HIS A 1 258 ? 23.657 -3.601 -18.318 1.00 86.56 258 HIS A C 1
ATOM 2093 O O . HIS A 1 258 ? 23.881 -2.431 -18.026 1.00 86.56 258 HIS A O 1
ATOM 2099 N N . CYS A 1 259 ? 23.064 -3.904 -19.478 1.00 86.38 259 CYS A N 1
ATOM 2100 C CA . CYS A 1 259 ? 22.539 -2.916 -20.420 1.00 86.38 259 CYS A CA 1
ATOM 2101 C C . CYS A 1 259 ? 21.288 -2.165 -19.917 1.00 86.38 259 CYS A C 1
ATOM 2103 O O . CYS A 1 259 ? 20.892 -1.168 -20.527 1.00 86.38 259 CYS A O 1
ATOM 2105 N N . PHE A 1 260 ? 20.683 -2.602 -18.807 1.00 88.06 260 PHE A N 1
ATOM 2106 C CA . PHE A 1 260 ? 19.566 -1.933 -18.137 1.00 88.06 260 PHE A CA 1
ATOM 2107 C C . PHE A 1 260 ? 20.046 -1.117 -16.933 1.00 88.06 260 PHE A C 1
ATOM 2109 O O . PHE A 1 260 ? 20.972 -1.521 -16.237 1.00 88.06 260 PHE A O 1
ATOM 2116 N N . GLY A 1 261 ? 19.425 0.043 -16.722 1.00 86.62 261 GLY A N 1
ATOM 2117 C CA . GLY A 1 261 ? 19.813 1.021 -15.707 1.00 86.62 261 GLY A CA 1
ATOM 2118 C C . GLY A 1 261 ? 19.209 0.741 -14.335 1.00 86.62 261 GLY A C 1
ATOM 2119 O O . GLY A 1 261 ? 19.082 -0.411 -13.914 1.00 86.62 261 GLY A O 1
ATOM 2120 N N . LYS A 1 262 ? 18.815 1.799 -13.623 1.00 88.50 262 LYS A N 1
ATOM 2121 C CA . LYS A 1 262 ? 18.208 1.679 -12.291 1.00 88.50 262 LYS A CA 1
ATOM 2122 C C . LYS A 1 262 ? 16.838 0.991 -12.391 1.00 88.50 262 LYS A C 1
ATOM 2124 O O . LYS A 1 262 ? 15.985 1.403 -13.178 1.00 88.50 262 LYS A O 1
ATOM 2129 N N . ASN A 1 263 ? 16.602 -0.020 -11.552 1.00 90.62 263 ASN A N 1
ATOM 2130 C CA . ASN A 1 263 ? 15.242 -0.478 -11.256 1.00 90.62 263 ASN A CA 1
ATOM 2131 C C . ASN A 1 263 ? 14.655 0.394 -10.146 1.00 90.62 263 ASN A C 1
ATOM 2133 O O . ASN A 1 263 ? 15.290 0.541 -9.106 1.00 90.62 263 ASN A O 1
ATOM 2137 N N . SER A 1 264 ? 13.441 0.907 -10.323 1.00 91.31 264 SER A N 1
ATOM 2138 C CA . SER A 1 264 ? 12.689 1.607 -9.271 1.00 91.31 264 SER A CA 1
ATOM 2139 C C . SER A 1 264 ? 11.202 1.243 -9.323 1.00 91.31 264 SER A C 1
ATOM 2141 O O . SER A 1 264 ? 10.763 0.538 -10.234 1.00 91.31 264 SER A O 1
ATOM 2143 N N . CYS A 1 265 ? 10.416 1.689 -8.340 1.00 92.12 265 CYS A N 1
ATOM 2144 C CA . CYS A 1 265 ? 8.961 1.511 -8.315 1.00 92.12 265 CYS A CA 1
ATOM 2145 C C . CYS A 1 265 ? 8.231 2.834 -8.060 1.00 92.12 265 CYS A C 1
ATOM 2147 O O . CYS A 1 265 ? 8.780 3.730 -7.423 1.00 92.12 265 CYS A O 1
ATOM 2149 N N . ALA A 1 266 ? 7.008 2.965 -8.571 1.00 91.69 266 ALA A N 1
ATOM 2150 C CA . ALA A 1 266 ? 6.109 4.102 -8.364 1.00 91.69 266 ALA A CA 1
ATOM 2151 C C . ALA A 1 266 ? 4.685 3.760 -8.840 1.00 91.69 266 ALA A C 1
ATOM 2153 O O . ALA A 1 266 ? 4.455 2.740 -9.491 1.00 91.69 266 ALA A O 1
ATOM 2154 N N . PHE A 1 267 ? 3.719 4.625 -8.537 1.00 90.12 267 PHE A N 1
ATOM 2155 C CA . PHE A 1 267 ? 2.352 4.515 -9.051 1.00 90.12 267 PHE A CA 1
ATOM 2156 C C . PHE A 1 267 ? 2.211 5.260 -10.390 1.00 90.12 267 PHE A C 1
ATOM 2158 O O . PHE A 1 267 ? 2.890 6.260 -10.613 1.00 90.12 267 PHE A O 1
ATOM 2165 N N . ARG A 1 268 ? 1.304 4.817 -11.274 1.00 87.38 268 ARG A N 1
ATOM 2166 C CA . ARG A 1 268 ? 0.820 5.647 -12.398 1.00 87.38 268 ARG A CA 1
ATOM 2167 C C . ARG A 1 268 ? -0.318 6.526 -11.892 1.00 87.38 268 ARG A C 1
ATOM 2169 O O . ARG A 1 268 ? -1.399 6.006 -11.615 1.00 87.38 268 ARG A O 1
ATOM 2176 N N . LEU A 1 269 ? -0.071 7.820 -11.757 1.00 86.62 269 LEU A N 1
ATOM 2177 C CA . LEU A 1 269 ? -1.008 8.802 -11.214 1.00 86.62 269 LEU A CA 1
ATOM 2178 C C . LEU A 1 269 ? -1.943 9.331 -12.319 1.00 86.62 269 LEU A C 1
ATOM 2180 O O . LEU A 1 269 ? -1.915 8.821 -13.443 1.00 86.62 269 LEU A O 1
ATOM 2184 N N . SER A 1 270 ? -2.797 10.304 -11.999 1.00 82.94 270 SER A N 1
ATOM 2185 C CA . SER A 1 270 ? -3.577 11.040 -13.005 1.00 82.94 270 SER A CA 1
ATOM 2186 C C . SER A 1 270 ? -2.675 11.879 -13.917 1.00 82.94 270 SER A C 1
ATOM 2188 O O . SER A 1 270 ? -1.495 12.090 -13.631 1.00 82.94 270 SER A O 1
ATOM 2190 N N . ASP A 1 271 ? -3.204 12.356 -15.042 1.00 74.44 271 ASP A N 1
ATOM 2191 C CA . ASP A 1 271 ? -2.429 13.195 -15.966 1.00 74.44 271 ASP A CA 1
ATOM 2192 C C . ASP A 1 271 ? -2.177 14.593 -15.381 1.00 74.44 271 ASP A C 1
ATOM 2194 O O . ASP A 1 271 ? -1.058 15.095 -15.477 1.00 74.44 271 ASP A O 1
ATOM 2198 N N . ASP A 1 272 ? -3.145 15.140 -14.631 1.00 69.25 272 ASP A N 1
ATOM 2199 C CA . ASP A 1 272 ? -2.970 16.339 -13.798 1.00 69.25 272 ASP A CA 1
ATOM 2200 C C . ASP A 1 272 ? -1.723 16.248 -12.906 1.00 69.25 272 ASP A C 1
ATOM 2202 O O . ASP A 1 272 ? -0.976 17.219 -12.774 1.00 69.25 272 ASP A O 1
ATOM 2206 N N . ALA A 1 273 ? -1.471 15.073 -12.310 1.00 67.38 273 ALA A N 1
ATOM 2207 C CA . ALA A 1 273 ? -0.367 14.842 -11.379 1.00 67.38 273 ALA A CA 1
ATOM 2208 C C . ALA A 1 273 ? 1.028 15.008 -12.012 1.00 67.38 273 ALA A C 1
ATOM 2210 O O . ALA A 1 273 ? 2.012 15.172 -11.284 1.00 67.38 273 ALA A O 1
ATOM 2211 N N . LEU A 1 274 ? 1.138 14.996 -13.345 1.00 63.62 274 LEU A N 1
ATOM 2212 C CA . LEU A 1 274 ? 2.409 15.210 -14.037 1.00 63.62 274 LEU A CA 1
ATOM 2213 C C . LEU A 1 274 ? 2.930 16.644 -13.833 1.00 63.62 274 LEU A C 1
ATOM 2215 O O . LEU A 1 274 ? 4.123 16.800 -13.563 1.00 63.62 274 LEU A O 1
ATOM 2219 N N . SER A 1 275 ? 2.045 17.652 -13.825 1.00 58.81 275 SER A N 1
ATOM 2220 C CA . SER A 1 275 ? 2.382 19.067 -13.560 1.00 58.81 275 SER A CA 1
ATOM 2221 C C . SER A 1 275 ? 2.744 19.371 -12.095 1.00 58.81 275 SER A C 1
ATOM 2223 O O . SER A 1 275 ? 3.185 20.479 -11.778 1.00 58.81 275 SER A O 1
ATOM 2225 N N . TYR A 1 276 ? 2.572 18.419 -11.170 1.00 62.59 276 TYR A N 1
ATOM 2226 C CA . TYR A 1 276 ? 2.915 18.611 -9.758 1.00 62.59 276 TYR A CA 1
ATOM 2227 C C . TYR A 1 276 ? 4.391 18.265 -9.508 1.00 62.59 276 TYR A C 1
ATOM 2229 O O . TYR A 1 276 ? 4.846 17.138 -9.724 1.00 62.59 276 TYR A O 1
ATOM 2237 N N . PHE A 1 277 ? 5.156 19.241 -9.016 1.00 54.28 277 PHE A N 1
ATOM 2238 C CA . PHE A 1 277 ? 6.553 19.057 -8.611 1.00 54.28 277 PHE A CA 1
ATOM 2239 C C . PHE A 1 277 ? 6.653 18.245 -7.308 1.00 54.28 277 PHE A C 1
ATOM 2241 O O . PHE A 1 277 ? 5.801 18.370 -6.431 1.00 54.28 277 PHE A O 1
ATOM 2248 N N . GLY A 1 278 ? 7.688 17.406 -7.175 1.00 60.00 278 GLY A N 1
ATOM 2249 C CA . GLY A 1 278 ? 7.877 16.534 -6.003 1.00 60.00 278 GLY A CA 1
ATOM 2250 C C . GLY A 1 278 ? 6.918 15.335 -5.920 1.00 60.00 278 GLY A C 1
ATOM 2251 O O . GLY A 1 278 ? 6.879 14.653 -4.899 1.00 60.00 278 GLY A O 1
ATOM 2252 N N . VAL A 1 279 ? 6.142 15.078 -6.979 1.00 70.94 279 VAL A N 1
ATOM 2253 C CA . VAL A 1 279 ? 5.219 13.939 -7.089 1.00 70.94 279 VAL A CA 1
ATOM 2254 C C . VAL A 1 279 ? 5.819 12.854 -7.991 1.00 70.94 279 VAL A C 1
ATOM 2256 O O . VAL A 1 279 ? 6.153 13.121 -9.151 1.00 70.94 279 VAL A O 1
ATOM 2259 N N . ASN A 1 280 ? 5.928 11.630 -7.463 1.00 77.00 280 ASN A N 1
ATOM 2260 C CA . ASN A 1 280 ? 6.637 10.508 -8.088 1.00 77.00 280 ASN A CA 1
ATOM 2261 C C . ASN A 1 280 ? 5.658 9.612 -8.880 1.00 77.00 280 ASN A C 1
ATOM 2263 O O . ASN A 1 280 ? 5.125 8.639 -8.346 1.00 77.00 280 ASN A O 1
ATOM 2267 N N . ASP A 1 281 ? 5.422 9.941 -10.155 1.00 83.19 281 ASP A N 1
ATOM 2268 C CA . ASP A 1 281 ? 4.698 9.085 -11.114 1.00 83.19 281 ASP A CA 1
ATOM 2269 C C . ASP A 1 281 ? 5.685 8.167 -11.861 1.00 83.19 281 ASP A C 1
ATOM 2271 O O . ASP A 1 281 ? 6.728 8.625 -12.334 1.00 83.19 281 ASP A O 1
ATOM 2275 N N . ILE A 1 282 ? 5.336 6.886 -12.030 1.00 84.75 282 ILE A N 1
ATOM 2276 C CA . ILE A 1 282 ? 6.112 5.880 -12.782 1.00 84.75 282 ILE A CA 1
ATOM 2277 C C . ILE A 1 282 ? 6.479 6.316 -14.209 1.00 84.75 282 ILE A C 1
ATOM 2279 O O . ILE A 1 282 ? 7.453 5.819 -14.772 1.00 84.75 282 ILE A O 1
ATOM 2283 N N . ARG A 1 283 ? 5.699 7.220 -14.807 1.00 76.88 283 ARG A N 1
ATOM 2284 C CA . ARG A 1 283 ? 5.866 7.745 -16.163 1.00 76.88 283 ARG A CA 1
ATOM 2285 C C . ARG A 1 283 ? 6.850 8.903 -16.249 1.00 76.88 283 ARG A C 1
ATOM 2287 O O . ARG A 1 283 ? 7.289 9.186 -17.355 1.00 76.88 283 ARG A O 1
ATOM 2294 N N . LYS A 1 284 ? 7.202 9.582 -15.149 1.00 71.56 284 LYS A N 1
ATOM 2295 C CA . LYS A 1 284 ? 8.122 10.729 -15.219 1.00 71.56 284 LYS A CA 1
ATOM 2296 C C . LYS A 1 284 ? 9.512 10.272 -15.661 1.00 71.56 284 LYS A C 1
ATOM 2298 O O . LYS A 1 284 ? 10.077 9.304 -15.148 1.00 71.56 284 LYS A O 1
ATOM 2303 N N . LEU A 1 285 ? 10.034 10.946 -16.684 1.00 58.88 285 LEU A N 1
ATOM 2304 C CA . LEU A 1 285 ? 11.132 10.423 -17.498 1.00 58.88 285 LEU A CA 1
ATOM 2305 C C . LEU A 1 285 ? 12.508 10.952 -17.092 1.00 58.88 285 LEU A C 1
ATOM 2307 O O . LEU A 1 285 ? 13.493 10.299 -17.437 1.00 58.88 285 LEU A O 1
ATOM 2311 N N . ASP A 1 286 ? 12.544 12.086 -16.391 1.00 55.66 286 ASP A N 1
ATOM 2312 C CA . ASP A 1 286 ? 13.735 12.875 -16.064 1.00 55.66 286 ASP A CA 1
ATOM 2313 C C . ASP A 1 286 ? 14.510 12.374 -14.840 1.00 55.66 286 ASP A C 1
ATOM 2315 O O . ASP A 1 286 ? 13.968 11.678 -13.982 1.00 55.66 286 ASP A O 1
ATOM 2319 N N . SER A 1 287 ? 15.781 12.780 -14.757 1.00 49.84 287 SER A N 1
ATOM 2320 C CA . SER A 1 287 ? 16.722 12.470 -13.668 1.00 49.84 287 SER A CA 1
ATOM 2321 C C . SER A 1 287 ? 16.236 12.898 -12.284 1.00 49.84 287 SER A C 1
ATOM 2323 O O . SER A 1 287 ? 16.569 12.264 -11.286 1.00 49.84 287 SER A O 1
ATOM 2325 N N . ASP A 1 288 ? 15.447 13.968 -12.235 1.00 49.75 288 ASP A N 1
ATOM 2326 C CA . ASP A 1 288 ? 15.157 14.721 -11.013 1.00 49.75 288 ASP A CA 1
ATOM 2327 C C . ASP A 1 288 ? 13.959 14.144 -10.231 1.00 49.75 288 ASP A C 1
ATOM 2329 O O . ASP A 1 288 ? 13.584 14.661 -9.180 1.00 49.75 288 ASP A O 1
ATOM 2333 N N . HIS A 1 289 ? 13.350 13.066 -10.740 1.00 62.38 289 HIS A N 1
ATOM 2334 C CA . HIS A 1 289 ? 12.229 12.365 -10.117 1.00 62.38 289 HIS A CA 1
ATOM 2335 C C . HIS A 1 289 ? 12.629 10.930 -9.743 1.00 62.38 289 HIS A C 1
ATOM 2337 O O . HIS A 1 289 ? 12.671 10.029 -10.583 1.00 62.38 289 HIS A O 1
ATOM 2343 N N . GLU A 1 290 ? 12.898 10.713 -8.454 1.00 75.81 290 GLU A N 1
ATOM 2344 C CA . GLU A 1 290 ? 13.090 9.376 -7.885 1.00 75.81 290 GLU A CA 1
ATOM 2345 C C . GLU A 1 290 ? 11.777 8.564 -7.867 1.00 75.81 290 GLU A C 1
ATOM 2347 O O . GLU A 1 290 ? 10.673 9.111 -7.892 1.00 75.81 290 GLU A O 1
ATOM 2352 N N . GLY A 1 291 ? 11.887 7.236 -7.787 1.00 87.50 291 GLY A N 1
ATOM 2353 C CA . GLY A 1 291 ? 10.768 6.359 -7.432 1.00 87.50 291 GLY A CA 1
ATOM 2354 C C . GLY A 1 291 ? 10.376 6.458 -5.949 1.00 87.50 291 GLY A C 1
ATOM 2355 O O . GLY A 1 291 ? 10.707 7.411 -5.243 1.00 87.50 291 GLY A O 1
ATOM 2356 N N . LEU A 1 292 ? 9.664 5.455 -5.439 1.00 91.44 292 LEU A N 1
ATOM 2357 C CA . LEU A 1 292 ? 9.448 5.291 -4.003 1.00 91.44 292 LEU A CA 1
ATOM 2358 C C . LEU A 1 292 ? 10.760 4.873 -3.325 1.00 91.44 292 LEU A C 1
ATOM 2360 O O . LEU A 1 292 ? 11.499 4.023 -3.819 1.00 91.44 292 LEU A O 1
ATOM 2364 N N . ASN A 1 293 ? 11.045 5.481 -2.176 1.00 92.56 293 ASN A N 1
ATOM 2365 C CA . ASN A 1 293 ? 12.319 5.351 -1.473 1.00 92.56 293 ASN A CA 1
ATOM 2366 C C . ASN A 1 293 ? 12.479 3.951 -0.842 1.00 92.56 293 ASN A C 1
ATOM 2368 O O . ASN A 1 293 ? 12.012 3.688 0.267 1.00 92.56 293 ASN A O 1
ATOM 2372 N N . MET A 1 294 ? 13.166 3.055 -1.548 1.00 94.12 294 MET A N 1
ATOM 2373 C CA . MET A 1 294 ? 13.461 1.684 -1.126 1.00 94.12 294 MET A CA 1
ATOM 2374 C C . MET A 1 294 ? 14.277 1.615 0.175 1.00 94.12 294 MET A C 1
ATOM 2376 O O . MET A 1 294 ? 14.118 0.656 0.933 1.00 94.12 294 MET A O 1
ATOM 2380 N N . LYS A 1 295 ? 15.083 2.642 0.488 1.00 94.25 295 LYS A N 1
ATOM 2381 C CA . LYS A 1 295 ? 15.836 2.753 1.756 1.00 94.25 295 LYS A CA 1
ATOM 2382 C C . LYS A 1 295 ? 14.960 2.986 2.994 1.00 94.25 295 LYS A C 1
ATOM 2384 O O . LYS A 1 295 ? 15.415 2.731 4.104 1.00 94.25 295 LYS A O 1
ATOM 2389 N N . LYS A 1 296 ? 13.706 3.431 2.844 1.00 94.19 296 LYS A N 1
ATOM 2390 C CA . LYS A 1 296 ? 12.741 3.502 3.961 1.00 94.19 296 LYS A CA 1
ATOM 2391 C C . LYS A 1 296 ? 12.214 2.130 4.383 1.00 94.19 296 LYS A C 1
ATOM 2393 O O . LYS A 1 296 ? 11.676 2.021 5.480 1.00 94.19 296 LYS A O 1
ATOM 2398 N N . ILE A 1 297 ? 12.344 1.109 3.529 1.00 94.00 297 ILE A N 1
ATOM 2399 C CA . ILE A 1 297 ? 11.811 -0.243 3.768 1.00 94.00 297 ILE A CA 1
ATOM 2400 C C . ILE A 1 297 ? 12.875 -1.356 3.698 1.00 94.00 297 ILE A C 1
ATOM 2402 O O . ILE A 1 297 ? 12.565 -2.505 4.007 1.00 94.00 297 ILE A O 1
ATOM 2406 N N . ASN A 1 298 ? 14.125 -1.043 3.337 1.00 93.88 298 ASN A N 1
ATOM 2407 C CA . ASN A 1 298 ? 15.254 -1.980 3.298 1.00 93.88 298 ASN A CA 1
ATOM 2408 C C . ASN A 1 298 ? 16.555 -1.338 3.789 1.00 93.88 298 ASN A C 1
ATOM 2410 O O . ASN A 1 298 ? 16.804 -0.156 3.556 1.00 93.88 298 ASN A O 1
ATOM 2414 N N . VAL A 1 299 ? 17.450 -2.168 4.327 1.00 90.25 299 VAL A N 1
ATOM 2415 C CA . VAL A 1 299 ? 18.886 -1.867 4.376 1.00 90.25 299 VAL A CA 1
ATOM 2416 C C . VAL A 1 299 ? 19.495 -2.286 3.032 1.00 90.25 299 VAL A C 1
ATOM 2418 O O . VAL A 1 299 ? 19.338 -3.433 2.625 1.00 90.25 299 VAL A O 1
ATOM 2421 N N . THR A 1 300 ? 20.152 -1.364 2.327 1.00 88.38 300 THR A N 1
ATOM 2422 C CA . THR A 1 300 ? 20.781 -1.598 1.011 1.00 88.38 300 THR A CA 1
ATOM 2423 C C . THR A 1 300 ? 22.047 -0.752 0.856 1.00 88.38 300 THR A C 1
ATOM 2425 O O . THR A 1 300 ? 22.134 0.343 1.418 1.00 88.38 300 THR A O 1
ATOM 2428 N N . SER A 1 301 ? 23.022 -1.256 0.095 1.00 87.31 301 SER A N 1
ATOM 2429 C CA . SER A 1 301 ? 24.273 -0.569 -0.242 1.00 87.31 301 SER A CA 1
ATOM 2430 C C . SER A 1 301 ? 24.133 0.491 -1.341 1.00 87.31 301 SER A C 1
ATOM 2432 O O . SER A 1 301 ? 25.063 1.275 -1.539 1.00 87.31 301 SER A O 1
ATOM 2434 N N . SER A 1 302 ? 22.996 0.548 -2.055 1.00 87.31 302 SER A N 1
ATOM 2435 C CA . SER A 1 302 ? 22.808 1.504 -3.155 1.00 87.31 302 SER A CA 1
ATOM 2436 C C . SER A 1 302 ? 23.042 2.951 -2.711 1.00 87.31 302 SER A C 1
ATOM 2438 O O . SER A 1 302 ? 22.726 3.344 -1.588 1.00 87.31 302 SER A O 1
ATOM 2440 N N . LEU A 1 303 ? 23.545 3.788 -3.620 1.00 84.62 303 LEU A N 1
ATOM 2441 C CA . LEU A 1 303 ? 23.602 5.237 -3.430 1.00 84.62 303 LEU A CA 1
ATOM 2442 C C . LEU A 1 303 ? 22.227 5.891 -3.660 1.00 84.62 303 LEU A C 1
ATOM 2444 O O . LEU A 1 303 ? 21.832 6.741 -2.861 1.00 84.62 303 LEU A O 1
ATOM 2448 N N . SER A 1 304 ? 21.458 5.437 -4.658 1.00 86.81 304 SER A N 1
ATOM 2449 C CA . SER A 1 304 ? 20.112 5.955 -4.966 1.00 86.81 304 SER A CA 1
ATOM 2450 C C . SER A 1 304 ? 19.131 5.652 -3.829 1.00 86.81 304 SER A C 1
ATOM 2452 O O . SER A 1 304 ? 19.273 4.641 -3.140 1.00 86.81 304 SER A O 1
ATOM 2454 N N . SER A 1 305 ? 18.138 6.513 -3.589 1.00 90.31 305 SER A N 1
ATOM 2455 C CA . SER A 1 305 ? 17.176 6.298 -2.492 1.00 90.31 305 SER A CA 1
ATOM 2456 C C . SER A 1 305 ? 16.083 5.269 -2.832 1.00 90.31 305 SER A C 1
ATOM 2458 O O . SER A 1 305 ? 15.525 4.624 -1.944 1.00 90.31 305 SER A O 1
ATOM 2460 N N . ASP A 1 306 ? 15.842 5.090 -4.128 1.00 91.25 306 ASP A N 1
ATOM 2461 C CA . ASP A 1 306 ? 14.708 4.435 -4.785 1.00 91.25 306 ASP A CA 1
ATOM 2462 C C . ASP A 1 306 ? 15.075 3.179 -5.599 1.00 91.25 306 ASP A C 1
ATOM 2464 O O . ASP A 1 306 ? 14.218 2.613 -6.279 1.00 91.25 306 ASP A O 1
ATOM 2468 N N . GLU A 1 307 ? 16.340 2.748 -5.572 1.00 91.81 307 GLU A N 1
ATOM 2469 C CA . GLU A 1 307 ? 16.785 1.585 -6.344 1.00 91.81 307 GLU A CA 1
ATOM 2470 C C . GLU A 1 307 ? 16.356 0.261 -5.698 1.00 91.81 307 GLU A C 1
ATOM 2472 O O . GLU A 1 307 ? 16.577 0.019 -4.511 1.00 91.81 307 GLU A O 1
ATOM 2477 N N . ILE A 1 308 ? 15.809 -0.636 -6.518 1.00 93.69 308 ILE A N 1
ATOM 2478 C CA . ILE A 1 308 ? 15.517 -2.022 -6.153 1.00 93.69 308 ILE A CA 1
ATOM 2479 C C . ILE A 1 308 ? 16.759 -2.883 -6.430 1.00 93.69 308 ILE A C 1
ATOM 2481 O O . ILE A 1 308 ? 16.963 -3.354 -7.550 1.00 93.69 308 ILE A O 1
ATOM 2485 N N . VAL A 1 309 ? 17.580 -3.123 -5.405 1.00 92.00 309 VAL A N 1
ATOM 2486 C CA . VAL A 1 309 ? 18.728 -4.044 -5.484 1.00 92.00 309 VAL A CA 1
ATOM 2487 C C . VAL A 1 309 ? 18.248 -5.467 -5.184 1.00 92.00 309 VAL A C 1
ATOM 2489 O O . VAL A 1 309 ? 18.044 -5.829 -4.029 1.00 92.00 309 VAL A O 1
ATOM 2492 N N . PHE A 1 310 ? 18.037 -6.284 -6.221 1.00 88.38 310 PHE A N 1
ATOM 2493 C CA . PHE A 1 310 ? 17.365 -7.595 -6.123 1.00 88.38 310 PHE A CA 1
ATOM 2494 C C . PHE A 1 310 ? 17.935 -8.549 -5.050 1.00 88.38 310 PHE A C 1
ATOM 2496 O O . PHE A 1 310 ? 17.163 -9.202 -4.336 1.00 88.38 310 PHE A O 1
ATOM 2503 N N . ASP A 1 311 ? 19.264 -8.612 -4.931 1.00 88.44 311 ASP A N 1
ATOM 2504 C CA . ASP A 1 311 ? 19.965 -9.513 -4.007 1.00 88.44 311 ASP A CA 1
ATOM 2505 C C . ASP A 1 311 ? 19.873 -9.046 -2.538 1.00 88.44 311 ASP A C 1
ATOM 2507 O O . ASP A 1 311 ? 19.856 -9.875 -1.629 1.00 88.44 311 ASP A O 1
ATOM 2511 N N . GLU A 1 312 ? 19.750 -7.733 -2.303 1.00 91.62 312 GLU A N 1
ATOM 2512 C CA . GLU A 1 312 ? 19.725 -7.115 -0.966 1.00 91.62 312 GLU A CA 1
ATOM 2513 C C . GLU A 1 312 ? 18.302 -6.854 -0.450 1.00 91.62 312 GLU A C 1
ATOM 2515 O O . GLU A 1 312 ? 18.001 -7.111 0.715 1.00 91.62 312 GLU A O 1
ATOM 2520 N N . CYS A 1 313 ? 17.407 -6.342 -1.303 1.00 93.19 313 CYS A N 1
ATOM 2521 C CA . CYS A 1 313 ? 16.058 -5.957 -0.903 1.00 93.19 313 CYS A CA 1
ATOM 2522 C C . CYS A 1 313 ? 15.252 -7.184 -0.452 1.00 93.19 313 CYS A C 1
ATOM 2524 O O . CYS A 1 313 ? 15.026 -8.122 -1.222 1.00 93.19 313 CYS A O 1
ATOM 2526 N N . ARG A 1 314 ? 14.784 -7.158 0.798 1.00 92.81 314 ARG A N 1
ATOM 2527 C CA . ARG A 1 314 ? 13.864 -8.143 1.385 1.00 92.81 314 ARG A CA 1
ATOM 2528 C C . ARG A 1 314 ? 12.404 -7.699 1.267 1.00 92.81 314 ARG A C 1
ATOM 2530 O O . ARG A 1 314 ? 11.532 -8.553 1.164 1.00 92.81 314 ARG A O 1
ATOM 2537 N N . ASN A 1 315 ? 12.158 -6.389 1.236 1.00 94.94 315 ASN A N 1
ATOM 2538 C CA . ASN A 1 315 ? 10.838 -5.765 1.186 1.00 94.94 315 ASN A CA 1
ATOM 2539 C C . ASN A 1 315 ? 10.631 -4.971 -0.111 1.00 94.94 315 ASN A C 1
ATOM 2541 O O . ASN A 1 315 ? 11.558 -4.338 -0.620 1.00 94.94 315 ASN A O 1
ATOM 2545 N N . PHE A 1 316 ? 9.396 -4.942 -0.600 1.00 95.69 316 PHE A N 1
ATOM 2546 C CA . PHE A 1 316 ? 8.975 -4.232 -1.807 1.00 95.69 316 PHE A CA 1
ATOM 2547 C C . PHE A 1 316 ? 7.702 -3.434 -1.516 1.00 95.69 316 PHE A C 1
ATOM 2549 O O . PHE A 1 316 ? 6.851 -3.888 -0.750 1.00 95.69 316 PHE A O 1
ATOM 2556 N N . TYR A 1 317 ? 7.553 -2.254 -2.120 1.00 96.50 317 TYR A N 1
ATOM 2557 C CA . TYR A 1 317 ? 6.278 -1.538 -2.085 1.00 96.50 317 TYR A CA 1
ATOM 2558 C C . TYR A 1 317 ? 5.225 -2.320 -2.870 1.00 96.50 317 TYR A C 1
ATOM 2560 O O . TYR A 1 317 ? 5.490 -2.741 -3.989 1.00 96.50 317 TYR A O 1
ATOM 2568 N N . GLY A 1 318 ? 4.056 -2.512 -2.265 1.00 95.06 318 GLY A N 1
ATOM 2569 C CA . GLY A 1 318 ? 2.882 -3.134 -2.863 1.00 95.06 318 GLY A CA 1
ATOM 2570 C C . GLY A 1 318 ? 1.814 -2.111 -3.250 1.00 95.06 318 GLY A C 1
ATOM 2571 O O . GLY A 1 318 ? 2.054 -0.906 -3.269 1.00 95.06 318 GLY A O 1
ATOM 2572 N N . ASP A 1 319 ? 0.613 -2.598 -3.548 1.00 95.12 319 ASP A N 1
ATOM 2573 C CA . ASP A 1 319 ? -0.490 -1.764 -4.035 1.00 95.12 319 ASP A CA 1
ATOM 2574 C C . ASP A 1 319 ? -1.042 -0.797 -2.970 1.00 95.12 319 ASP A C 1
ATOM 2576 O O . ASP A 1 319 ? -1.001 -1.075 -1.764 1.00 95.12 319 ASP A O 1
ATOM 2580 N N . LEU A 1 320 ? -1.633 0.313 -3.424 1.00 94.88 320 LEU A N 1
ATOM 2581 C CA . LEU A 1 320 ? -2.464 1.192 -2.598 1.00 94.88 320 LEU A CA 1
ATOM 2582 C C . LEU A 1 320 ? -3.831 0.530 -2.379 1.00 94.88 320 LEU A C 1
ATOM 2584 O O . LEU A 1 320 ? -4.511 0.182 -3.347 1.00 94.88 320 LEU A O 1
ATOM 2588 N N . CYS A 1 321 ? -4.235 0.375 -1.120 1.00 95.38 321 CYS A N 1
ATOM 2589 C CA . CYS A 1 321 ? -5.428 -0.366 -0.717 1.00 95.38 321 CYS A CA 1
ATOM 2590 C C . CYS A 1 321 ? -6.355 0.464 0.187 1.00 95.38 321 CYS A C 1
ATOM 2592 O O . CYS A 1 321 ? -5.895 1.277 0.991 1.00 95.38 321 CYS A O 1
ATOM 2594 N N . CYS A 1 322 ? -7.661 0.221 0.056 1.00 95.56 322 CYS A N 1
ATOM 2595 C CA . CYS A 1 322 ? -8.728 0.708 0.926 1.00 95.56 322 CYS A CA 1
ATOM 2596 C C . CYS A 1 322 ? -9.216 -0.464 1.785 1.00 95.56 322 CYS A C 1
ATOM 2598 O O . CYS A 1 322 ? -9.622 -1.487 1.241 1.00 95.56 322 CYS A O 1
ATOM 2600 N N . TYR A 1 323 ? -9.194 -0.328 3.107 1.00 92.88 323 TYR A N 1
ATOM 2601 C CA . TYR A 1 323 ? -9.705 -1.328 4.045 1.00 92.88 323 TYR A CA 1
ATOM 2602 C C . TYR A 1 323 ? -10.925 -0.774 4.780 1.00 92.88 323 TYR A C 1
ATOM 2604 O O . TYR A 1 323 ? -10.816 0.274 5.426 1.00 92.88 323 TYR A O 1
ATOM 2612 N N . SER A 1 324 ? -12.069 -1.463 4.720 1.00 91.19 324 SER A N 1
ATOM 2613 C CA . SER A 1 324 ? -13.229 -1.125 5.553 1.00 91.19 324 SER A CA 1
ATOM 2614 C C . SER A 1 324 ? -13.064 -1.752 6.939 1.00 91.19 324 SER A C 1
ATOM 2616 O O . SER A 1 324 ? -13.054 -2.981 7.051 1.00 91.19 324 SER A O 1
ATOM 2618 N N . PRO A 1 325 ? -12.981 -0.960 8.029 1.00 83.88 325 PRO A N 1
ATOM 2619 C CA . PRO A 1 325 ? -12.947 -1.524 9.367 1.00 83.88 325 PRO A CA 1
ATOM 2620 C C . PRO A 1 325 ? -14.217 -2.303 9.688 1.00 83.88 325 PRO A C 1
ATOM 2622 O O . PRO A 1 325 ? -14.110 -3.332 10.331 1.00 83.88 325 PRO A O 1
ATOM 2625 N N . ILE A 1 326 ? -15.389 -1.849 9.229 1.00 83.94 326 ILE A N 1
ATOM 2626 C CA . ILE A 1 326 ? -16.682 -2.480 9.536 1.00 83.94 326 ILE A CA 1
ATOM 2627 C C . ILE A 1 326 ? -16.874 -3.794 8.783 1.00 83.94 326 ILE A C 1
ATOM 2629 O O . ILE A 1 326 ? -17.236 -4.800 9.392 1.00 83.94 326 ILE A O 1
ATOM 2633 N N . ASP A 1 327 ? -16.596 -3.806 7.482 1.00 86.00 327 ASP A N 1
ATOM 2634 C CA . ASP A 1 327 ? -16.795 -4.993 6.649 1.00 86.00 327 ASP A CA 1
ATOM 2635 C C . ASP A 1 327 ? -15.614 -5.966 6.731 1.00 86.00 327 ASP A C 1
ATOM 2637 O O . ASP A 1 327 ? -15.716 -7.081 6.226 1.00 86.00 327 ASP A O 1
ATOM 2641 N N . ALA A 1 328 ? -14.503 -5.569 7.363 1.00 86.12 328 ALA A N 1
ATOM 2642 C CA . ALA A 1 328 ? -13.256 -6.327 7.471 1.00 86.12 328 ALA A CA 1
ATOM 2643 C C . ALA A 1 328 ? -12.712 -6.826 6.112 1.00 86.12 328 ALA A C 1
ATOM 2645 O O . ALA A 1 328 ? -12.106 -7.901 6.028 1.00 86.12 328 ALA A O 1
ATOM 2646 N N . ASP A 1 329 ? -12.943 -6.051 5.049 1.00 86.75 329 ASP A N 1
ATOM 2647 C CA . ASP A 1 329 ? -12.501 -6.315 3.680 1.00 86.75 329 ASP A CA 1
ATOM 2648 C C . ASP A 1 329 ? -11.477 -5.282 3.182 1.00 86.75 329 ASP A C 1
ATOM 2650 O O . ASP A 1 329 ? -11.271 -4.226 3.779 1.00 86.75 329 ASP A O 1
ATOM 2654 N N . GLU A 1 330 ? -10.766 -5.645 2.114 1.00 90.50 330 GLU A N 1
ATOM 2655 C CA . GLU A 1 330 ? -9.674 -4.865 1.533 1.00 90.50 330 GLU A CA 1
ATOM 2656 C C . GLU A 1 330 ? -9.814 -4.835 0.006 1.00 90.50 330 GLU A C 1
ATOM 2658 O O . GLU A 1 330 ? -9.907 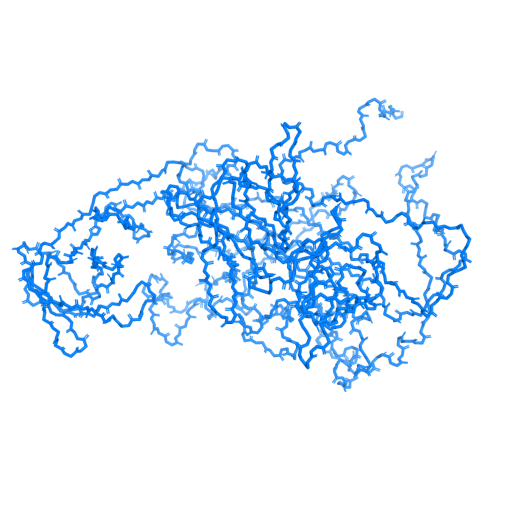-5.875 -0.650 1.00 90.50 330 GLU A O 1
ATOM 2663 N N . GLU A 1 331 ? -9.799 -3.634 -0.559 1.00 91.62 331 GLU A N 1
ATOM 2664 C CA . GLU A 1 331 ? -9.936 -3.352 -1.983 1.00 91.62 331 GLU A CA 1
ATOM 2665 C C . GLU A 1 331 ? -8.646 -2.710 -2.504 1.00 91.62 331 GLU A C 1
ATOM 2667 O O . GLU A 1 331 ? -8.171 -1.712 -1.959 1.00 91.62 331 GLU A O 1
ATOM 2672 N N . ILE A 1 332 ? -8.063 -3.279 -3.563 1.00 92.88 332 ILE A N 1
ATOM 2673 C CA . ILE A 1 332 ? -6.901 -2.684 -4.235 1.00 92.88 332 ILE A CA 1
ATOM 2674 C C . ILE A 1 332 ? -7.397 -1.498 -5.058 1.00 92.88 332 ILE A C 1
ATOM 2676 O O . ILE A 1 332 ? -8.181 -1.682 -5.986 1.00 92.88 332 ILE A O 1
ATOM 2680 N N . ILE A 1 333 ? -6.922 -0.298 -4.729 1.00 94.56 333 ILE A N 1
ATOM 2681 C CA . ILE A 1 333 ? -7.307 0.940 -5.408 1.00 94.56 333 ILE A CA 1
ATOM 2682 C C . ILE A 1 333 ? -6.405 1.207 -6.610 1.00 94.56 333 ILE A C 1
ATOM 2684 O O . ILE A 1 333 ? -6.884 1.578 -7.675 1.00 94.56 333 ILE A O 1
ATOM 2688 N N . GLN A 1 334 ? -5.090 1.048 -6.434 1.00 93.19 334 GLN A N 1
ATOM 2689 C CA . GLN A 1 334 ? -4.107 1.428 -7.446 1.00 93.19 334 GLN A CA 1
ATOM 2690 C C . GLN A 1 334 ? -2.889 0.497 -7.381 1.00 93.19 334 GLN A C 1
ATOM 2692 O O . GLN A 1 334 ? -2.240 0.422 -6.332 1.00 93.19 334 GLN A O 1
ATOM 2697 N N . PRO A 1 335 ? -2.562 -0.218 -8.474 1.00 92.75 335 PRO A N 1
ATOM 2698 C CA . PRO A 1 335 ? -1.445 -1.149 -8.486 1.00 92.75 335 PRO A CA 1
ATOM 2699 C C . PRO A 1 335 ? -0.109 -0.408 -8.463 1.00 92.75 335 PRO A C 1
ATOM 2701 O O . PRO A 1 335 ? 0.058 0.622 -9.126 1.00 92.75 335 PRO A O 1
ATOM 2704 N N . ILE A 1 336 ? 0.861 -0.966 -7.742 1.00 94.12 336 ILE A N 1
ATOM 2705 C CA . ILE A 1 336 ? 2.255 -0.523 -7.847 1.00 94.12 336 ILE A CA 1
ATOM 2706 C C . ILE A 1 336 ? 2.862 -1.005 -9.171 1.00 94.12 336 ILE A C 1
ATOM 2708 O O . ILE A 1 336 ? 2.516 -2.070 -9.692 1.00 9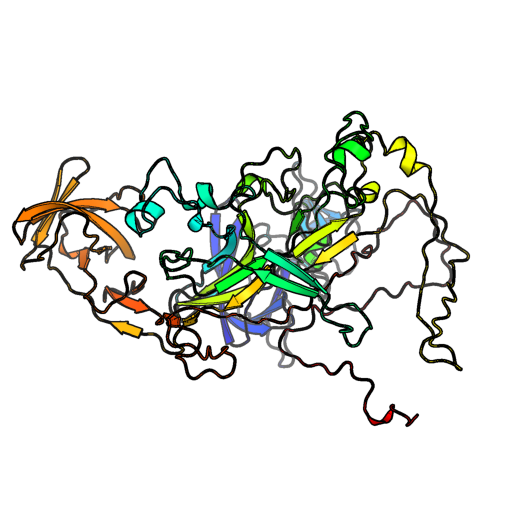4.12 336 ILE A O 1
ATOM 2712 N N . LEU A 1 337 ? 3.782 -0.220 -9.726 1.00 93.12 337 LEU A N 1
ATOM 2713 C CA . LEU A 1 337 ? 4.476 -0.536 -10.967 1.00 93.12 337 LEU A CA 1
ATOM 2714 C C . LEU A 1 337 ? 5.988 -0.450 -10.742 1.00 93.12 337 LEU A C 1
ATOM 2716 O O . LEU A 1 337 ? 6.478 0.485 -10.108 1.00 93.12 337 LEU A O 1
ATOM 2720 N N . ASN A 1 338 ? 6.729 -1.411 -11.290 1.00 92.94 338 ASN A N 1
ATOM 2721 C CA . ASN A 1 338 ? 8.186 -1.339 -11.385 1.00 92.94 338 ASN A CA 1
ATOM 2722 C C . ASN A 1 338 ? 8.582 -0.739 -12.739 1.00 92.94 338 ASN A C 1
ATOM 2724 O O . ASN A 1 338 ? 7.896 -0.949 -13.740 1.00 92.94 338 ASN A O 1
ATOM 2728 N N . ARG A 1 339 ? 9.716 -0.037 -12.778 1.00 88.06 339 ARG A N 1
ATOM 2729 C CA . ARG A 1 339 ? 10.332 0.578 -13.961 1.00 88.06 339 ARG A CA 1
ATOM 2730 C C . ARG A 1 339 ? 11.765 0.086 -14.121 1.00 88.06 339 ARG A C 1
ATOM 2732 O O . ARG A 1 339 ? 12.483 -0.044 -13.133 1.00 88.06 339 ARG A O 1
ATOM 2739 N N . PHE A 1 340 ? 12.191 -0.095 -15.368 1.00 87.62 340 PHE A N 1
ATOM 2740 C CA . PHE A 1 340 ? 13.603 -0.093 -15.750 1.00 87.62 340 PHE A CA 1
ATOM 2741 C C . PHE A 1 340 ? 13.794 0.661 -17.069 1.00 87.62 340 PHE A C 1
ATOM 2743 O O . PHE A 1 340 ? 12.952 0.611 -17.970 1.00 87.62 340 PHE A O 1
ATOM 2750 N N . ASN A 1 341 ? 14.935 1.327 -17.201 1.00 81.75 341 ASN A N 1
ATOM 2751 C CA . ASN A 1 341 ? 15.366 1.990 -18.430 1.00 81.75 341 ASN A CA 1
ATOM 2752 C C . ASN A 1 341 ? 16.568 1.237 -19.033 1.00 81.75 341 ASN A C 1
ATOM 2754 O O . ASN A 1 341 ? 17.109 0.319 -18.410 1.00 81.75 341 ASN A O 1
ATOM 2758 N N . THR A 1 342 ? 17.030 1.620 -20.226 1.00 81.75 342 THR A N 1
ATOM 2759 C CA . THR A 1 342 ? 18.396 1.258 -20.647 1.00 81.75 342 THR A CA 1
ATOM 2760 C C . THR A 1 342 ? 19.404 2.040 -19.801 1.00 81.75 342 THR A C 1
ATOM 2762 O O . THR A 1 342 ? 19.172 3.204 -19.488 1.00 81.75 342 THR A O 1
ATOM 2765 N N . ALA A 1 343 ? 20.536 1.440 -19.424 1.00 84.56 343 ALA A N 1
ATOM 2766 C CA . ALA A 1 343 ? 21.535 2.109 -18.580 1.00 84.56 343 ALA A CA 1
ATOM 2767 C C . ALA A 1 343 ? 22.080 3.388 -19.234 1.00 84.56 343 ALA A C 1
ATOM 2769 O O . ALA A 1 343 ? 22.347 4.368 -18.551 1.00 84.56 343 ALA A O 1
ATOM 2770 N N . GLN A 1 344 ? 22.151 3.401 -20.570 1.00 79.75 344 GLN A N 1
ATOM 2771 C CA . GLN A 1 344 ? 22.500 4.580 -21.363 1.00 79.75 344 GLN A CA 1
ATOM 2772 C C . GLN A 1 344 ? 21.515 5.740 -21.167 1.00 79.75 344 GLN A C 1
ATOM 2774 O O . GLN A 1 344 ? 21.947 6.884 -21.145 1.00 79.75 344 GLN A O 1
ATOM 2779 N N . ARG A 1 345 ? 20.212 5.472 -21.000 1.00 76.56 345 ARG A N 1
ATOM 2780 C CA . ARG A 1 345 ? 19.214 6.521 -20.746 1.00 76.56 345 ARG A CA 1
ATOM 2781 C C . ARG A 1 345 ? 19.428 7.222 -19.408 1.00 76.56 345 ARG A C 1
ATOM 2783 O O . ARG A 1 345 ? 19.217 8.426 -19.329 1.00 76.56 345 ARG A O 1
ATOM 2790 N N . ASP A 1 346 ? 19.819 6.463 -18.389 1.00 78.69 346 ASP A N 1
ATOM 2791 C CA . ASP A 1 346 ? 19.988 6.955 -17.019 1.00 78.69 346 ASP A CA 1
ATOM 2792 C C . ASP A 1 346 ? 21.300 7.733 -16.817 1.00 78.69 346 ASP A C 1
ATOM 2794 O O . ASP A 1 346 ? 21.544 8.227 -15.718 1.00 78.69 346 ASP A O 1
ATOM 2798 N N . LEU A 1 347 ? 22.146 7.854 -17.852 1.00 81.50 347 LEU A N 1
ATOM 2799 C CA . LEU A 1 347 ? 23.415 8.575 -17.766 1.00 81.50 347 LEU A CA 1
ATOM 2800 C C . LEU A 1 347 ? 23.196 10.082 -17.593 1.00 81.50 347 LEU A C 1
ATOM 2802 O O . LEU A 1 347 ? 22.632 10.768 -18.447 1.00 81.50 347 LEU A O 1
ATOM 2806 N N . THR A 1 348 ? 23.759 10.595 -16.510 1.00 80.62 348 THR A N 1
ATOM 2807 C CA . THR A 1 348 ? 23.908 12.006 -16.166 1.00 80.62 348 THR A CA 1
ATOM 2808 C C . THR A 1 348 ? 25.323 12.490 -16.485 1.00 80.62 348 THR A C 1
ATOM 2810 O O . THR A 1 348 ? 26.246 11.698 -16.665 1.00 80.62 348 THR A O 1
ATOM 2813 N N . ILE A 1 349 ? 25.546 13.807 -16.460 1.00 83.56 349 ILE A N 1
ATOM 2814 C CA . ILE A 1 349 ? 26.881 14.409 -16.638 1.00 83.56 349 ILE A CA 1
ATOM 2815 C C . ILE A 1 349 ? 27.931 13.949 -15.599 1.00 83.56 349 ILE A C 1
ATOM 2817 O O . ILE A 1 349 ? 29.124 14.161 -15.802 1.00 83.56 349 ILE A O 1
ATOM 2821 N N . ASN A 1 350 ? 27.509 13.309 -14.502 1.00 85.62 350 ASN A N 1
ATOM 2822 C CA . ASN A 1 350 ? 28.401 12.780 -13.468 1.00 85.62 350 ASN A CA 1
ATOM 2823 C C . ASN A 1 350 ? 28.959 11.382 -13.804 1.00 85.62 350 ASN A C 1
ATOM 2825 O O . ASN A 1 350 ? 29.902 10.933 -13.155 1.00 85.62 350 ASN A O 1
ATOM 2829 N N . ASP A 1 351 ? 28.386 10.680 -14.783 1.00 88.56 351 ASP A N 1
ATOM 2830 C CA . ASP A 1 351 ? 28.713 9.288 -15.097 1.00 88.56 351 ASP A CA 1
ATOM 2831 C C . ASP A 1 351 ? 29.809 9.208 -16.169 1.00 88.56 351 ASP A C 1
ATOM 2833 O O . ASP A 1 351 ? 29.718 9.864 -17.209 1.00 88.56 351 ASP A O 1
ATOM 2837 N N . LYS A 1 352 ? 30.849 8.383 -15.966 1.00 91.44 352 LYS A N 1
ATOM 2838 C CA . LYS A 1 352 ? 32.033 8.359 -16.858 1.00 91.44 352 LYS A CA 1
ATOM 2839 C C . LYS A 1 352 ? 31.680 8.097 -18.320 1.00 91.44 352 LYS A C 1
ATOM 2841 O O . LYS A 1 352 ? 32.296 8.660 -19.222 1.00 91.44 352 LYS A O 1
ATOM 2846 N N . SER A 1 353 ? 30.679 7.254 -18.559 1.00 89.00 353 SER A N 1
ATOM 2847 C CA . SER A 1 353 ? 30.227 6.914 -19.910 1.00 89.00 353 SER A CA 1
ATOM 2848 C C . SER A 1 353 ? 29.442 8.026 -20.616 1.00 89.00 353 SER A C 1
ATOM 2850 O O . SER A 1 353 ? 29.302 7.970 -21.840 1.00 89.00 353 SER A O 1
ATOM 2852 N N . PHE A 1 354 ? 28.948 9.045 -19.905 1.00 87.25 354 PHE A N 1
ATOM 2853 C CA . PHE A 1 354 ? 28.127 10.111 -20.493 1.00 87.25 354 PHE A CA 1
ATOM 2854 C C . PHE A 1 354 ? 28.863 10.873 -21.599 1.00 87.25 354 PHE A C 1
ATOM 2856 O O . PHE A 1 354 ? 28.292 11.117 -22.662 1.00 87.25 354 PHE A O 1
ATOM 2863 N N . GLU A 1 355 ? 30.152 11.181 -21.411 1.00 84.31 355 GLU A N 1
ATOM 2864 C CA . GLU A 1 355 ? 30.966 11.875 -22.421 1.00 84.31 355 GLU A CA 1
ATOM 2865 C C . GLU A 1 355 ? 31.170 11.037 -23.699 1.00 84.31 355 GLU A C 1
ATOM 2867 O O . GLU A 1 355 ? 31.488 11.579 -24.756 1.00 84.31 355 GLU A O 1
ATOM 2872 N N . THR A 1 356 ? 30.976 9.718 -23.631 1.00 84.81 356 THR A N 1
ATOM 2873 C CA . THR A 1 356 ? 31.009 8.825 -24.796 1.00 84.81 356 THR A CA 1
ATOM 2874 C C . THR A 1 356 ? 29.631 8.742 -25.449 1.00 84.81 356 THR A C 1
ATOM 2876 O O . THR A 1 356 ? 29.506 9.007 -26.643 1.00 84.81 356 THR A O 1
ATOM 2879 N N . PHE A 1 357 ? 28.580 8.422 -24.684 1.00 80.06 357 PHE A N 1
ATOM 2880 C CA . PHE A 1 357 ? 27.253 8.178 -25.262 1.00 80.06 357 PHE A CA 1
ATOM 2881 C C . PHE A 1 357 ? 26.539 9.446 -25.752 1.00 80.06 357 PHE A C 1
ATOM 2883 O O . PHE A 1 357 ? 25.793 9.367 -26.725 1.00 80.06 357 PHE A O 1
ATOM 2890 N N . SER A 1 358 ? 26.826 10.620 -25.178 1.00 76.88 358 SER A N 1
ATOM 2891 C CA . SER A 1 358 ? 26.297 11.919 -25.646 1.00 76.88 358 SER A CA 1
ATOM 2892 C C . SER A 1 358 ? 26.757 12.323 -27.055 1.00 76.88 358 SER A C 1
ATOM 2894 O O . SER A 1 358 ? 26.186 13.241 -27.639 1.00 76.88 358 SER A O 1
ATOM 2896 N N . LYS A 1 359 ? 27.771 11.647 -27.617 1.00 79.25 359 LYS A N 1
ATOM 2897 C CA . LYS A 1 359 ? 28.321 11.918 -28.958 1.00 79.25 359 LYS A CA 1
ATOM 2898 C C . LYS A 1 359 ? 27.742 11.028 -30.060 1.00 79.25 359 LYS A C 1
ATOM 2900 O O . LYS A 1 359 ? 28.041 11.260 -31.231 1.00 79.25 359 LYS A O 1
ATOM 2905 N N . PHE A 1 360 ? 26.961 10.002 -29.720 1.00 72.62 360 PHE A N 1
ATOM 2906 C CA . PHE A 1 360 ? 26.252 9.210 -30.725 1.00 72.62 360 PHE A CA 1
ATOM 2907 C C . PHE A 1 360 ? 24.979 9.930 -31.173 1.00 72.62 360 PHE A C 1
ATOM 2909 O O . PHE A 1 360 ? 24.376 10.680 -30.408 1.00 72.62 360 PHE A O 1
ATOM 2916 N N . ALA A 1 361 ? 24.540 9.640 -32.394 1.00 65.25 361 ALA A N 1
ATOM 2917 C CA . ALA A 1 361 ? 23.224 10.010 -32.893 1.00 65.25 361 ALA A CA 1
ATOM 2918 C C . ALA A 1 361 ? 22.459 8.748 -33.319 1.00 65.25 361 ALA A C 1
ATOM 2920 O O . ALA A 1 361 ? 23.077 7.749 -33.697 1.00 65.25 361 ALA A O 1
ATOM 2921 N N . VAL A 1 362 ? 21.133 8.790 -33.218 1.00 61.31 362 VAL A N 1
ATOM 2922 C CA . VAL A 1 362 ? 20.212 7.668 -33.454 1.00 61.31 362 VAL A CA 1
ATOM 2923 C C . VAL A 1 362 ? 19.108 8.124 -34.409 1.00 61.31 362 VAL A C 1
ATOM 2925 O O . VAL A 1 362 ? 18.717 9.288 -34.380 1.00 61.31 362 VAL A O 1
ATOM 2928 N N . ASP A 1 363 ? 18.638 7.208 -35.253 1.00 58.69 363 ASP A N 1
ATOM 2929 C CA . ASP A 1 363 ? 17.411 7.323 -36.051 1.00 58.69 363 ASP A CA 1
ATOM 2930 C C . ASP A 1 363 ? 16.349 6.414 -35.411 1.00 58.69 363 ASP A C 1
ATOM 2932 O O . ASP A 1 363 ? 16.640 5.252 -35.114 1.00 58.69 363 ASP A O 1
ATOM 2936 N N . ASP A 1 364 ? 15.155 6.950 -35.145 1.00 52.59 364 ASP A N 1
ATOM 2937 C CA . ASP A 1 364 ? 14.053 6.203 -34.523 1.00 52.59 364 ASP A CA 1
ATOM 2938 C C . ASP A 1 364 ? 13.275 5.435 -35.607 1.00 52.59 364 ASP A C 1
ATOM 2940 O O . ASP A 1 364 ? 12.837 6.007 -36.611 1.00 52.59 364 ASP A O 1
ATOM 2944 N N . ILE A 1 365 ? 13.056 4.135 -35.397 1.00 51.09 365 ILE A N 1
ATOM 2945 C CA . ILE A 1 365 ? 12.203 3.333 -36.283 1.00 51.09 365 ILE A CA 1
ATOM 2946 C C . ILE A 1 365 ? 10.749 3.690 -35.968 1.00 51.09 365 ILE A C 1
ATOM 2948 O O . ILE A 1 365 ? 10.217 3.312 -34.925 1.00 51.09 365 ILE A O 1
ATOM 2952 N N . VAL A 1 366 ? 10.111 4.424 -36.883 1.00 47.00 366 VAL A N 1
ATOM 2953 C CA . VAL A 1 366 ? 8.748 4.959 -36.705 1.00 47.00 366 VAL A CA 1
ATOM 2954 C C . VAL A 1 366 ? 7.711 3.839 -36.594 1.00 47.00 366 VAL A C 1
ATOM 2956 O O . VAL A 1 366 ? 6.704 3.994 -35.907 1.00 47.00 366 VAL A O 1
ATOM 2959 N N . ASN A 1 367 ? 7.950 2.710 -37.268 1.00 44.19 367 ASN A N 1
ATOM 2960 C CA . ASN A 1 367 ? 7.071 1.547 -37.259 1.00 44.19 367 ASN A CA 1
ATOM 2961 C C . ASN A 1 367 ? 7.850 0.277 -37.663 1.00 44.19 367 ASN A C 1
ATOM 2963 O O . ASN A 1 367 ? 8.631 0.318 -38.615 1.00 44.19 367 ASN A O 1
ATOM 2967 N N . ASP A 1 368 ? 7.613 -0.852 -36.991 1.00 39.66 368 ASP A N 1
ATOM 2968 C CA . ASP A 1 368 ? 8.041 -2.184 -37.460 1.00 39.66 368 ASP A CA 1
ATOM 2969 C C . ASP A 1 368 ? 6.848 -3.150 -37.581 1.00 39.66 368 ASP A C 1
ATOM 2971 O O . ASP A 1 368 ? 6.966 -4.338 -37.287 1.00 39.66 368 ASP A O 1
ATOM 2975 N N . GLU A 1 369 ? 5.693 -2.627 -38.009 1.00 39.28 369 GLU A N 1
ATOM 2976 C CA . GLU A 1 369 ? 4.521 -3.385 -38.461 1.00 39.28 369 GLU A CA 1
ATOM 2977 C C . GLU A 1 369 ? 4.937 -4.617 -39.282 1.00 39.28 369 GLU A C 1
ATOM 2979 O O . GLU A 1 369 ? 5.364 -4.531 -40.438 1.00 39.28 369 GLU A O 1
ATOM 2984 N N . THR A 1 370 ? 4.808 -5.793 -38.669 1.00 38.75 370 THR A N 1
ATOM 2985 C CA . THR A 1 370 ? 5.198 -7.069 -39.262 1.00 38.75 370 THR A CA 1
ATOM 2986 C C . THR A 1 370 ? 4.161 -7.520 -40.284 1.00 38.75 370 THR A C 1
ATOM 2988 O O . THR A 1 370 ? 3.222 -8.257 -39.983 1.00 38.75 370 THR A O 1
ATOM 2991 N N . LYS A 1 371 ? 4.351 -7.105 -41.539 1.00 40.91 371 LYS A N 1
ATOM 2992 C CA . LYS A 1 371 ? 3.572 -7.621 -42.670 1.00 40.91 371 LYS A CA 1
ATOM 2993 C C . LYS A 1 371 ? 3.876 -9.108 -42.869 1.00 40.91 371 LYS A C 1
ATOM 2995 O O . LYS A 1 371 ? 5.005 -9.489 -43.177 1.00 40.91 371 LYS A O 1
ATOM 3000 N N . ILE A 1 372 ? 2.851 -9.943 -42.721 1.00 42.22 372 ILE A N 1
ATOM 3001 C CA . ILE A 1 372 ? 2.910 -11.369 -43.064 1.00 42.22 372 ILE A CA 1
ATOM 3002 C C . ILE A 1 372 ? 3.068 -11.488 -44.587 1.00 42.22 372 ILE A C 1
ATOM 3004 O O . ILE A 1 372 ? 2.291 -10.891 -45.340 1.00 42.22 372 ILE A O 1
ATOM 3008 N N . GLY A 1 373 ? 4.068 -12.241 -45.051 1.00 40.88 373 GLY A N 1
ATOM 3009 C CA . GLY A 1 373 ? 4.316 -12.441 -46.476 1.00 40.88 373 GLY A CA 1
ATOM 3010 C C . GLY A 1 373 ? 3.152 -13.150 -47.180 1.00 40.88 373 GLY A C 1
ATOM 3011 O O . GLY A 1 373 ? 2.699 -14.207 -46.751 1.00 40.88 373 GLY A O 1
ATOM 3012 N N . TYR A 1 374 ? 2.707 -12.616 -48.324 1.00 44.56 374 TYR A N 1
ATOM 3013 C CA . TYR A 1 374 ? 1.583 -13.130 -49.137 1.00 44.56 374 TYR A CA 1
ATOM 3014 C C . TYR A 1 374 ? 1.805 -14.524 -49.787 1.00 44.56 374 TYR A C 1
ATOM 3016 O O . TYR A 1 374 ? 1.091 -14.890 -50.721 1.00 44.56 374 TYR A O 1
ATOM 3024 N N . GLY A 1 375 ? 2.795 -15.301 -49.333 1.00 47.56 375 GLY A N 1
ATOM 3025 C CA . GLY A 1 375 ? 3.145 -16.618 -49.883 1.00 47.56 375 GLY A CA 1
ATOM 3026 C C . GLY A 1 375 ? 3.580 -17.677 -48.863 1.00 47.56 375 GLY A C 1
ATOM 3027 O O . GLY A 1 375 ? 3.578 -18.855 -49.212 1.00 47.56 375 GLY A O 1
ATOM 3028 N N . ASP A 1 376 ? 3.916 -17.295 -47.627 1.00 41.56 376 ASP A N 1
ATOM 3029 C CA . ASP A 1 376 ? 4.252 -18.215 -46.533 1.00 41.56 376 ASP A CA 1
ATOM 3030 C C . ASP A 1 376 ? 3.895 -17.537 -45.192 1.00 41.56 376 ASP A C 1
ATOM 3032 O O . ASP A 1 376 ? 4.434 -16.465 -44.905 1.00 41.56 376 ASP A O 1
ATOM 3036 N N . PRO A 1 377 ? 3.008 -18.115 -44.353 1.00 44.97 377 PRO A N 1
ATOM 3037 C CA . PRO A 1 377 ? 2.642 -17.538 -43.056 1.00 44.97 377 PRO A CA 1
ATOM 3038 C C . PRO A 1 377 ? 3.795 -17.499 -42.034 1.00 44.97 377 PRO A C 1
ATOM 3040 O O . PRO A 1 377 ? 3.616 -16.950 -40.948 1.00 44.97 377 PRO A O 1
ATOM 3043 N N . TYR A 1 378 ? 4.965 -18.062 -42.358 1.00 41.44 378 TYR A N 1
ATOM 3044 C CA . TYR A 1 378 ? 6.185 -17.986 -41.552 1.00 41.44 378 TYR A CA 1
ATOM 3045 C C . TYR A 1 378 ? 7.255 -17.029 -42.120 1.00 41.44 378 TYR A C 1
ATOM 3047 O O . TYR A 1 378 ? 8.263 -16.804 -41.447 1.00 41.44 378 TYR A O 1
ATOM 3055 N N . ASP A 1 379 ? 7.055 -16.434 -43.305 1.00 38.31 379 ASP A N 1
ATOM 3056 C CA . ASP A 1 379 ? 7.984 -15.451 -43.886 1.00 38.31 379 ASP A CA 1
ATOM 3057 C C . ASP A 1 379 ? 7.670 -14.029 -43.385 1.00 38.31 379 ASP A C 1
ATOM 3059 O O . ASP A 1 379 ? 6.794 -13.324 -43.898 1.00 38.31 379 ASP A O 1
ATOM 3063 N N . ILE A 1 380 ? 8.377 -13.618 -42.327 1.00 44.47 380 ILE A N 1
ATOM 3064 C CA . ILE A 1 380 ? 8.238 -12.300 -41.693 1.00 44.47 380 ILE A CA 1
ATOM 3065 C C . ILE A 1 380 ? 9.164 -11.303 -42.398 1.00 44.47 380 ILE A C 1
ATOM 3067 O O . ILE A 1 380 ? 10.348 -11.190 -42.066 1.00 44.47 380 ILE A O 1
ATOM 3071 N N . GLN A 1 381 ? 8.623 -10.539 -43.346 1.00 41.53 381 GLN A N 1
ATOM 3072 C CA . GLN A 1 381 ? 9.391 -9.518 -44.059 1.00 41.53 381 GLN A CA 1
ATOM 3073 C C . GLN A 1 381 ? 9.394 -8.192 -43.285 1.00 41.53 381 GLN A C 1
ATOM 3075 O O . GLN A 1 381 ? 8.435 -7.422 -43.315 1.00 41.53 381 GLN A O 1
ATOM 3080 N N . LYS A 1 382 ? 10.505 -7.916 -42.590 1.00 42.50 382 LYS A N 1
ATOM 3081 C CA . LYS A 1 382 ? 10.755 -6.637 -41.905 1.00 42.50 382 LYS A CA 1
ATOM 3082 C C . LYS A 1 382 ? 11.099 -5.522 -42.901 1.00 42.50 382 LYS A C 1
ATOM 3084 O O . LYS A 1 382 ? 12.266 -5.179 -43.089 1.00 42.50 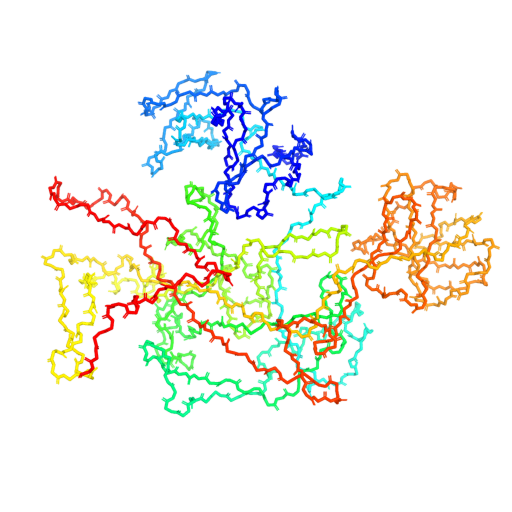382 LYS A O 1
ATOM 3089 N N . GLU A 1 383 ? 10.080 -4.928 -43.521 1.00 42.94 383 GLU A N 1
ATOM 3090 C CA . GLU A 1 383 ? 10.198 -3.642 -44.227 1.00 42.94 383 GLU A CA 1
ATOM 3091 C C . GLU A 1 383 ? 10.314 -2.478 -43.223 1.00 42.94 383 GLU A C 1
ATOM 3093 O O . GLU A 1 383 ? 9.382 -1.694 -43.033 1.00 42.94 383 GLU A O 1
ATOM 3098 N N . GLY A 1 384 ? 11.472 -2.366 -42.564 1.00 45.78 384 GLY A N 1
ATOM 3099 C CA . GLY A 1 384 ? 11.776 -1.264 -41.648 1.00 45.78 384 GLY A CA 1
ATOM 3100 C C . GLY A 1 384 ? 11.692 0.088 -42.359 1.00 45.78 384 GLY A C 1
ATOM 3101 O O . GLY A 1 384 ? 12.570 0.445 -43.147 1.00 45.78 384 GLY A O 1
ATOM 3102 N N . THR A 1 385 ? 10.628 0.844 -42.086 1.00 43.41 385 THR A N 1
ATOM 3103 C CA . THR A 1 385 ? 10.412 2.167 -42.681 1.00 43.41 385 THR A CA 1
ATOM 3104 C C . THR A 1 385 ? 11.083 3.215 -41.794 1.00 43.41 385 THR A C 1
ATOM 3106 O O . THR A 1 385 ? 10.524 3.662 -40.793 1.00 43.41 385 THR A O 1
ATOM 3109 N N . HIS A 1 386 ? 12.323 3.552 -42.148 1.00 45.16 386 HIS A N 1
ATOM 3110 C CA . HIS A 1 386 ? 13.139 4.555 -41.464 1.00 45.16 386 HIS A CA 1
ATOM 3111 C C . HIS A 1 386 ? 12.518 5.955 -41.514 1.00 45.16 386 HIS A C 1
ATOM 3113 O O . HIS A 1 386 ? 11.760 6.284 -42.430 1.00 45.16 386 HIS A O 1
ATOM 3119 N N . SER A 1 387 ? 12.879 6.807 -40.550 1.00 46.88 387 SER A N 1
ATOM 3120 C CA . SER A 1 387 ? 12.487 8.211 -40.593 1.00 46.88 387 SER A CA 1
ATOM 3121 C C . SER A 1 387 ? 13.409 8.982 -41.552 1.00 46.88 387 SER A C 1
ATOM 3123 O O . SER A 1 387 ? 14.605 9.120 -41.316 1.00 46.88 387 SER A O 1
ATOM 3125 N N . ASP A 1 388 ? 12.865 9.575 -42.618 1.00 45.38 388 ASP A N 1
ATOM 3126 C CA . ASP A 1 388 ? 13.642 10.441 -43.533 1.00 45.38 388 ASP A CA 1
ATOM 3127 C C . ASP A 1 388 ? 14.154 11.747 -42.862 1.00 45.38 388 ASP A C 1
ATOM 3129 O O . ASP A 1 388 ? 14.710 12.621 -43.534 1.00 45.38 388 ASP A O 1
ATOM 3133 N N . LYS A 1 389 ? 13.894 11.958 -41.559 1.00 50.81 389 LYS A N 1
ATOM 3134 C CA . LYS A 1 389 ? 13.935 13.286 -40.918 1.00 50.81 389 LYS A CA 1
ATOM 3135 C C . LYS A 1 389 ? 14.415 13.367 -39.461 1.00 50.81 389 LYS A C 1
ATOM 3137 O O . LYS A 1 389 ? 14.570 14.492 -38.990 1.00 50.81 389 LYS A O 1
ATOM 3142 N N . THR A 1 390 ? 14.666 12.268 -38.746 1.00 50.34 390 THR A N 1
ATOM 3143 C CA . THR A 1 390 ? 14.847 12.321 -37.274 1.00 50.34 390 THR A CA 1
ATOM 3144 C C . THR A 1 390 ? 16.115 11.622 -36.784 1.00 50.34 390 THR A C 1
ATOM 3146 O O . THR A 1 390 ? 16.073 10.704 -35.975 1.00 50.34 390 THR A O 1
ATOM 3149 N N . ILE A 1 391 ? 17.273 12.125 -37.222 1.00 53.56 391 ILE A N 1
ATOM 3150 C CA . ILE A 1 391 ? 18.551 11.857 -36.546 1.00 53.56 391 ILE A CA 1
ATOM 3151 C C . ILE A 1 391 ? 18.667 12.804 -35.342 1.00 53.56 391 ILE A C 1
ATOM 3153 O O . ILE A 1 391 ? 18.804 14.015 -35.522 1.00 53.56 391 ILE A O 1
ATOM 3157 N N . TYR A 1 392 ? 18.642 12.267 -34.122 1.00 57.41 392 TYR A N 1
ATOM 3158 C CA . TYR A 1 392 ? 18.785 13.026 -32.869 1.00 57.41 392 TYR A CA 1
ATOM 3159 C C . TYR A 1 392 ? 19.942 12.485 -32.015 1.00 57.41 392 TYR A C 1
ATOM 3161 O O . TYR A 1 392 ? 20.422 11.372 -32.224 1.00 57.41 392 TYR A O 1
ATOM 3169 N N . MET A 1 393 ? 20.433 13.285 -31.062 1.00 58.66 393 MET A N 1
ATOM 3170 C CA . MET A 1 393 ? 21.520 12.863 -30.167 1.00 58.66 393 MET A CA 1
ATOM 3171 C C . MET A 1 393 ? 21.051 11.735 -29.246 1.00 58.66 393 MET A C 1
ATOM 3173 O O . MET A 1 393 ? 19.956 11.789 -28.695 1.00 58.66 393 MET A O 1
ATOM 3177 N N . ALA A 1 394 ? 21.895 10.722 -29.055 1.00 57.97 394 ALA A N 1
ATOM 3178 C CA . ALA A 1 394 ? 21.523 9.490 -28.366 1.00 57.97 394 ALA A CA 1
ATOM 3179 C C . ALA A 1 394 ? 21.157 9.689 -26.887 1.00 57.97 394 ALA A C 1
ATOM 3181 O O . ALA A 1 394 ? 20.473 8.836 -26.328 1.00 57.97 394 ALA A O 1
ATOM 3182 N N . LEU A 1 395 ? 21.607 10.777 -26.249 1.00 61.94 395 LEU A N 1
ATOM 3183 C CA . LEU A 1 395 ? 21.240 11.132 -24.878 1.00 61.94 395 LEU A CA 1
ATOM 3184 C C . LEU A 1 395 ? 20.419 12.434 -24.836 1.00 61.94 395 LEU A C 1
ATOM 3186 O O . LEU A 1 395 ? 20.825 13.410 -25.471 1.00 61.94 395 LEU A O 1
ATOM 3190 N N . PRO A 1 396 ? 19.335 12.494 -24.035 1.00 57.22 396 PRO A N 1
ATOM 3191 C CA . PRO A 1 396 ? 18.732 11.385 -23.286 1.00 57.22 396 PRO A CA 1
ATOM 3192 C C . PRO A 1 396 ? 17.965 10.424 -24.216 1.00 57.22 396 PRO A C 1
ATOM 3194 O O . PRO A 1 396 ? 17.189 10.863 -25.061 1.00 57.22 396 PRO A O 1
ATOM 3197 N N . ARG A 1 397 ? 18.138 9.104 -24.046 1.00 59.94 397 ARG A N 1
ATOM 3198 C CA . ARG A 1 397 ? 17.345 8.110 -24.796 1.00 59.94 397 ARG A CA 1
ATOM 3199 C C . ARG A 1 397 ? 15.869 8.165 -24.381 1.00 59.94 397 ARG A C 1
ATOM 3201 O O . ARG A 1 397 ? 15.555 8.336 -23.207 1.00 59.94 397 ARG A O 1
ATOM 3208 N N . ASN A 1 398 ? 14.972 7.870 -25.319 1.00 55.59 398 ASN A N 1
ATOM 3209 C CA . ASN A 1 398 ? 13.524 7.756 -25.081 1.00 55.59 398 ASN A CA 1
ATOM 3210 C C . ASN A 1 398 ? 13.072 6.336 -24.663 1.00 55.59 398 ASN A C 1
ATOM 3212 O O . ASN A 1 398 ? 11.882 6.039 -24.649 1.00 55.59 398 ASN A O 1
ATOM 3216 N N . GLU A 1 399 ? 14.000 5.422 -24.367 1.00 62.59 399 GLU A N 1
ATOM 3217 C CA . GLU A 1 399 ? 13.703 4.000 -24.140 1.00 62.59 399 GLU A CA 1
ATOM 3218 C C . GLU A 1 399 ? 13.550 3.654 -22.653 1.00 62.59 399 GLU A C 1
ATOM 3220 O O . GLU A 1 399 ? 14.454 3.854 -21.843 1.00 62.59 399 GLU A O 1
ATOM 3225 N N . GLY A 1 400 ? 12.426 3.063 -22.268 1.00 72.50 400 GLY A N 1
ATOM 3226 C CA . GLY A 1 400 ? 12.250 2.448 -20.954 1.00 72.50 400 GLY A CA 1
ATOM 3227 C C . GLY A 1 400 ? 10.909 1.749 -20.850 1.00 72.50 400 GLY A C 1
ATOM 3228 O O . GLY A 1 400 ? 10.063 1.891 -21.733 1.00 72.50 400 GLY A O 1
ATOM 3229 N N . TYR A 1 401 ? 10.722 0.981 -19.783 1.00 81.62 401 TYR A N 1
ATOM 3230 C CA . TYR A 1 401 ? 9.556 0.124 -19.609 1.00 81.62 401 TYR A CA 1
ATOM 3231 C C . TYR A 1 401 ? 9.074 0.146 -18.166 1.00 81.62 401 TYR A C 1
ATOM 3233 O O . TYR A 1 401 ? 9.875 0.229 -17.233 1.00 81.62 401 TYR A O 1
ATOM 3241 N N . TYR A 1 402 ? 7.761 0.022 -17.989 1.00 86.56 402 TYR A N 1
ATOM 3242 C CA . TYR A 1 402 ? 7.145 -0.250 -16.697 1.00 86.56 402 TYR A CA 1
ATOM 3243 C C . TYR A 1 402 ? 6.158 -1.416 -16.782 1.00 86.56 402 TYR A C 1
ATOM 3245 O O . TYR A 1 402 ? 5.644 -1.744 -17.852 1.00 86.56 402 TYR A O 1
ATOM 3253 N N . TYR A 1 403 ? 5.952 -2.087 -15.653 1.00 89.12 403 TYR A N 1
ATOM 3254 C CA . TYR A 1 403 ? 5.237 -3.359 -15.570 1.00 89.12 403 TYR A CA 1
ATOM 3255 C C . TYR A 1 403 ? 4.652 -3.574 -14.175 1.00 89.12 403 TYR A C 1
ATOM 3257 O O . TYR A 1 403 ? 5.148 -3.017 -13.194 1.00 89.12 403 TYR A O 1
ATOM 3265 N N . ILE A 1 404 ? 3.618 -4.414 -14.082 1.00 92.19 404 ILE A N 1
ATOM 3266 C CA . ILE A 1 404 ? 3.112 -4.910 -12.797 1.00 92.19 404 ILE A CA 1
ATOM 3267 C C . ILE A 1 404 ? 4.098 -5.980 -12.298 1.00 92.19 404 ILE A C 1
ATOM 3269 O O . ILE A 1 404 ? 4.319 -6.962 -13.017 1.00 92.19 404 ILE A O 1
ATOM 3273 N N . PRO A 1 405 ? 4.711 -5.821 -11.109 1.00 94.12 405 PRO A N 1
ATOM 3274 C CA . PRO A 1 405 ? 5.714 -6.761 -10.619 1.00 94.12 405 PRO A CA 1
ATOM 3275 C C . PRO A 1 405 ? 5.119 -7.903 -9.786 1.00 94.12 405 PRO A C 1
ATOM 3277 O O . PRO A 1 405 ? 5.669 -9.002 -9.807 1.00 94.12 405 PRO A O 1
ATOM 3280 N N . HIS A 1 406 ? 4.011 -7.674 -9.071 1.00 94.69 406 HIS A N 1
ATOM 3281 C CA . HIS A 1 406 ? 3.438 -8.627 -8.115 1.00 94.69 406 HIS A CA 1
ATOM 3282 C C . HIS A 1 406 ? 2.217 -9.355 -8.689 1.00 94.69 406 HIS A C 1
ATOM 3284 O O . HIS A 1 406 ? 1.196 -8.747 -9.011 1.00 94.69 406 HIS A O 1
ATOM 3290 N N . TYR A 1 407 ? 2.292 -10.683 -8.756 1.00 92.06 407 TYR A N 1
ATOM 3291 C CA . TYR A 1 407 ? 1.225 -11.543 -9.261 1.00 92.06 407 TYR A CA 1
ATOM 3292 C C . TYR A 1 407 ? 0.625 -12.349 -8.104 1.00 92.06 407 TYR A C 1
ATOM 3294 O O . TYR A 1 407 ? 1.236 -13.298 -7.613 1.00 92.06 407 TYR A O 1
ATOM 3302 N N . LYS A 1 408 ? -0.572 -11.936 -7.657 1.00 89.81 408 LYS A N 1
ATOM 3303 C CA . LYS A 1 408 ? -1.331 -12.569 -6.564 1.00 89.81 408 LYS A CA 1
ATOM 3304 C C . LYS A 1 408 ? -1.613 -14.046 -6.853 1.00 89.81 408 LYS A C 1
ATOM 3306 O O . LYS A 1 408 ? -2.224 -14.387 -7.866 1.00 89.81 408 LYS A O 1
ATOM 3311 N N . ILE A 1 409 ? -1.237 -14.884 -5.897 1.00 87.88 409 ILE A N 1
ATOM 3312 C CA . ILE A 1 409 ? -1.537 -16.307 -5.789 1.00 87.88 409 ILE A CA 1
ATOM 3313 C C . ILE A 1 409 ? -2.416 -16.474 -4.536 1.00 87.88 409 ILE A C 1
ATOM 3315 O O . ILE A 1 409 ? -1.905 -16.360 -3.418 1.00 87.88 409 ILE A O 1
ATOM 3319 N N . PRO A 1 410 ? -3.732 -16.710 -4.689 1.00 85.62 410 PRO A N 1
ATOM 3320 C CA . PRO A 1 410 ? -4.611 -16.928 -3.550 1.00 85.62 410 PRO A CA 1
ATOM 3321 C C . PRO A 1 410 ? -4.392 -18.324 -2.959 1.00 85.62 410 PRO A C 1
ATOM 3323 O O . PRO A 1 410 ? -4.399 -19.326 -3.678 1.00 85.62 410 PRO A O 1
ATOM 3326 N N . ILE A 1 411 ? -4.254 -18.385 -1.636 1.00 86.44 411 ILE A N 1
ATOM 3327 C CA . ILE A 1 411 ? -4.059 -19.622 -0.858 1.00 86.44 411 ILE A CA 1
ATOM 3328 C C . ILE A 1 411 ? -5.210 -19.887 0.127 1.00 86.44 411 ILE A C 1
ATOM 3330 O O . ILE A 1 411 ? -5.475 -21.044 0.460 1.00 86.44 411 ILE A O 1
ATOM 3334 N N . LYS A 1 412 ? -5.919 -18.836 0.560 1.00 86.00 412 LYS A N 1
ATOM 3335 C CA . LYS A 1 412 ? -7.137 -18.898 1.385 1.00 86.00 412 LYS A CA 1
ATOM 3336 C C . LYS A 1 412 ? -8.108 -17.795 0.944 1.00 86.00 412 LYS A C 1
ATOM 3338 O O . LYS A 1 412 ? -7.665 -16.732 0.510 1.00 86.00 412 LYS A O 1
ATOM 3343 N N . THR A 1 413 ? -9.409 -18.003 1.101 1.00 83.50 413 THR A N 1
ATOM 3344 C CA . THR A 1 413 ? -10.444 -16.974 0.920 1.00 83.50 413 THR A CA 1
ATOM 3345 C C . THR A 1 413 ? -10.953 -16.449 2.263 1.00 83.50 413 THR A C 1
ATOM 3347 O O . THR A 1 413 ? -10.548 -16.912 3.331 1.00 83.50 413 THR A O 1
ATOM 3350 N N . VAL A 1 414 ? -11.827 -15.440 2.219 1.00 84.69 414 VAL A N 1
ATOM 3351 C CA . VAL A 1 414 ? -12.524 -14.892 3.391 1.00 84.69 414 VAL A CA 1
ATOM 3352 C C . VAL A 1 414 ? -14.035 -15.023 3.217 1.00 84.69 414 VAL A C 1
ATOM 3354 O O . VAL A 1 414 ? -14.557 -14.880 2.109 1.00 84.69 414 VAL A O 1
ATOM 3357 N N . SER A 1 415 ? -14.753 -15.294 4.307 1.00 85.88 415 SER A N 1
ATOM 3358 C CA . SER A 1 415 ? -16.205 -15.492 4.284 1.00 85.88 415 SER A CA 1
ATOM 3359 C C . SER A 1 415 ? -16.956 -14.284 3.715 1.00 85.88 415 SER A C 1
ATOM 3361 O O . SER A 1 415 ? -16.699 -13.131 4.068 1.00 85.88 415 SER A O 1
ATOM 3363 N N . LYS A 1 416 ? -17.954 -14.543 2.859 1.00 82.50 416 LYS A N 1
ATOM 3364 C CA . LYS A 1 416 ? -18.807 -13.488 2.275 1.00 82.50 416 LYS A CA 1
ATOM 3365 C C . LYS A 1 416 ? -19.722 -12.834 3.320 1.00 82.50 416 LYS A C 1
ATOM 3367 O O . LYS A 1 416 ? -20.014 -11.645 3.214 1.00 82.50 416 LYS A O 1
ATOM 3372 N N . SER A 1 417 ? -20.105 -13.573 4.360 1.00 86.31 417 SER A N 1
ATOM 3373 C CA . SER A 1 417 ? -20.736 -13.054 5.578 1.00 86.31 417 SER A CA 1
ATOM 3374 C C . SER A 1 417 ? -19.705 -12.534 6.582 1.00 86.31 417 SER A C 1
ATOM 3376 O O . SER A 1 417 ? -18.629 -13.118 6.720 1.00 86.31 417 SER A O 1
ATOM 3378 N N . LEU A 1 418 ? -20.070 -11.489 7.328 1.00 89.62 418 LEU A N 1
ATOM 3379 C CA . LEU A 1 418 ? -19.356 -11.062 8.531 1.00 89.62 418 LEU A CA 1
ATOM 3380 C C . LEU A 1 418 ? -19.830 -11.901 9.729 1.00 89.62 418 LEU A C 1
ATOM 3382 O O . LEU A 1 418 ? -21.031 -11.974 9.998 1.00 89.62 418 LEU A O 1
ATOM 3386 N N . SER A 1 419 ? -18.895 -12.512 10.448 1.00 91.31 419 SER A N 1
ATOM 3387 C CA . SER A 1 419 ? -19.147 -13.255 11.684 1.00 91.31 419 SER A CA 1
ATOM 3388 C C . SER A 1 419 ? -19.038 -12.306 12.879 1.00 91.31 419 SER A C 1
ATOM 3390 O O . SER A 1 419 ? -18.124 -11.484 12.942 1.00 91.31 419 SER A O 1
ATOM 3392 N N . VAL A 1 420 ? -19.996 -12.372 13.813 1.00 91.06 420 VAL A N 1
ATOM 3393 C CA . VAL A 1 420 ? -20.116 -11.450 14.961 1.00 91.06 420 VAL A CA 1
ATOM 3394 C C . VAL A 1 420 ? -20.470 -12.227 16.228 1.00 91.06 420 VAL A C 1
ATOM 3396 O O . VAL A 1 420 ? -21.318 -13.119 16.196 1.00 91.06 420 VAL A O 1
ATOM 3399 N N . ARG A 1 421 ? -19.848 -11.875 17.359 1.00 92.44 421 ARG A N 1
ATOM 3400 C CA . ARG A 1 421 ? -19.973 -12.588 18.638 1.00 92.44 421 ARG A CA 1
ATOM 3401 C C . ARG A 1 421 ? -19.905 -11.640 19.840 1.00 92.44 421 ARG A C 1
ATOM 3403 O O . ARG A 1 421 ? -19.291 -10.577 19.778 1.00 92.44 421 ARG A O 1
ATOM 3410 N N . ASN A 1 422 ? -20.548 -12.015 20.943 1.00 92.25 422 ASN A N 1
ATOM 3411 C CA . ASN A 1 422 ? -20.502 -11.246 22.190 1.00 92.25 422 ASN A CA 1
ATOM 3412 C C . ASN A 1 422 ? -19.184 -11.501 22.949 1.00 92.25 422 ASN A C 1
ATOM 3414 O O . ASN A 1 422 ? -18.666 -12.614 22.884 1.00 92.25 422 ASN A O 1
ATOM 3418 N N . PRO A 1 423 ? -18.648 -10.511 23.682 1.00 93.38 423 PRO A N 1
ATOM 3419 C CA . PRO A 1 423 ? -17.454 -10.699 24.498 1.00 93.38 423 PRO A CA 1
ATOM 3420 C C . PRO A 1 423 ? -17.763 -11.457 25.795 1.00 93.38 423 PRO A C 1
ATOM 3422 O O . PRO A 1 423 ? -18.877 -11.388 26.320 1.00 93.38 423 PRO A O 1
ATOM 3425 N N . ILE A 1 424 ? -16.737 -12.066 26.392 1.00 92.81 424 ILE A N 1
ATOM 3426 C CA . ILE A 1 424 ? -16.762 -12.403 27.818 1.00 92.81 424 ILE A CA 1
ATOM 3427 C C . ILE A 1 424 ? -16.472 -11.109 28.589 1.00 92.81 424 ILE A C 1
ATOM 3429 O O . ILE A 1 424 ? -15.371 -10.566 28.501 1.00 92.81 424 ILE A O 1
ATOM 3433 N N . LEU A 1 425 ? -17.468 -10.594 29.313 1.00 92.88 425 LEU A N 1
ATOM 3434 C CA . LEU A 1 425 ? -17.362 -9.388 30.143 1.00 92.88 425 LEU A CA 1
ATOM 3435 C C . LEU A 1 425 ? -16.878 -9.727 31.557 1.00 92.88 425 LEU A C 1
ATOM 3437 O O . LEU A 1 425 ? -17.426 -10.614 32.207 1.00 92.88 425 LEU A O 1
ATOM 3441 N N . HIS A 1 426 ? -15.904 -8.963 32.050 1.00 93.94 426 HIS A N 1
ATOM 3442 C CA . HIS A 1 426 ? -15.339 -9.094 33.395 1.00 93.94 426 HIS A CA 1
ATOM 3443 C C . HIS A 1 426 ? -15.613 -7.805 34.177 1.00 93.94 426 HIS A C 1
ATOM 3445 O O . HIS A 1 426 ? -15.042 -6.759 33.861 1.00 93.94 426 HIS A O 1
ATOM 3451 N N . ASN A 1 427 ? -16.489 -7.833 35.189 1.00 92.88 427 ASN A N 1
ATOM 3452 C CA . ASN A 1 427 ? -16.878 -6.599 35.879 1.00 92.88 427 ASN A CA 1
ATOM 3453 C C . ASN A 1 427 ? -15.746 -6.111 36.794 1.00 92.88 427 ASN A C 1
ATOM 3455 O O . ASN A 1 427 ? -15.391 -6.787 37.763 1.00 92.88 427 ASN A O 1
ATOM 3459 N N . ILE A 1 428 ? -15.201 -4.925 36.519 1.00 94.81 428 ILE A N 1
ATOM 3460 C CA . ILE A 1 428 ? -14.143 -4.305 37.326 1.00 94.81 428 ILE A CA 1
ATOM 3461 C C . ILE A 1 428 ? -14.739 -3.793 38.651 1.00 94.81 428 ILE A C 1
ATOM 3463 O O . ILE A 1 428 ? -15.794 -3.164 38.671 1.00 94.81 428 ILE A O 1
ATOM 3467 N N . LEU A 1 429 ? -14.060 -4.065 39.769 1.00 93.94 429 LEU A N 1
ATOM 3468 C CA . LEU A 1 429 ? -14.365 -3.528 41.105 1.00 93.94 429 LEU A CA 1
ATOM 3469 C C . LEU A 1 429 ? -13.336 -2.503 41.597 1.00 93.94 429 LEU A C 1
ATOM 3471 O O . LEU A 1 429 ? -13.604 -1.787 42.557 1.00 93.94 429 LEU A O 1
ATOM 3475 N N . GLY A 1 430 ? -12.145 -2.480 41.003 1.00 93.50 430 GLY A N 1
ATOM 3476 C CA . GLY A 1 430 ? -11.061 -1.574 41.368 1.00 93.50 430 GLY A CA 1
ATOM 3477 C C . GLY A 1 430 ? -9.868 -1.740 40.433 1.00 93.50 430 GLY A C 1
ATOM 3478 O O . GLY A 1 430 ? -9.587 -2.854 39.976 1.00 93.50 430 GLY A O 1
ATOM 3479 N N . MET A 1 431 ? -9.162 -0.643 40.171 1.00 94.62 431 MET A N 1
ATOM 3480 C CA . MET A 1 431 ? -7.900 -0.632 39.439 1.00 94.62 431 MET A CA 1
ATOM 3481 C C . MET A 1 431 ? -6.898 0.274 40.163 1.00 94.62 431 MET A C 1
ATOM 3483 O O . MET A 1 431 ? -7.216 1.398 40.526 1.00 94.62 431 MET A O 1
ATOM 3487 N N . GLU A 1 432 ? -5.685 -0.223 40.394 1.00 92.38 432 GLU A N 1
ATOM 3488 C CA . GLU A 1 432 ? -4.620 0.459 41.140 1.00 92.38 432 GLU A CA 1
ATOM 3489 C C . GLU A 1 432 ? -3.365 0.540 40.252 1.00 92.38 432 GLU A C 1
ATOM 3491 O O . GLU A 1 432 ? -2.933 -0.485 39.720 1.00 92.38 432 GLU A O 1
ATOM 3496 N N . LYS A 1 433 ? -2.728 1.712 40.100 1.00 91.38 433 LYS A N 1
ATOM 3497 C CA . LYS A 1 433 ? -1.442 1.820 39.380 1.00 91.38 433 LYS A CA 1
ATOM 3498 C C . LYS A 1 433 ? -0.259 1.752 40.349 1.00 91.38 433 LYS A C 1
ATOM 3500 O O . LYS A 1 433 ? -0.034 2.667 41.135 1.00 91.38 433 LYS A O 1
ATOM 3505 N N . ASN A 1 434 ? 0.528 0.685 40.247 1.00 88.25 434 ASN A N 1
ATOM 3506 C CA . ASN A 1 434 ? 1.707 0.409 41.064 1.00 88.25 434 ASN A CA 1
ATOM 3507 C C . ASN A 1 434 ? 2.969 0.439 40.183 1.00 88.25 434 ASN A C 1
ATOM 3509 O O . ASN A 1 434 ? 3.426 -0.586 39.673 1.00 88.25 434 ASN A O 1
ATOM 3513 N N . GLY A 1 435 ? 3.519 1.640 39.975 1.00 85.94 435 GLY A N 1
ATOM 3514 C CA . GLY A 1 435 ? 4.619 1.867 39.030 1.00 85.94 435 GLY A CA 1
ATOM 3515 C C . GLY A 1 435 ? 4.168 1.639 37.584 1.00 85.94 435 GLY A C 1
ATOM 3516 O O . GLY A 1 435 ? 3.168 2.211 37.150 1.00 85.94 435 GLY A O 1
ATOM 3517 N N . ASP A 1 436 ? 4.884 0.782 36.854 1.00 85.88 436 ASP A N 1
ATOM 3518 C CA . ASP A 1 436 ? 4.559 0.403 35.468 1.00 85.88 436 ASP A CA 1
ATOM 3519 C C . ASP A 1 436 ? 3.463 -0.674 35.361 1.00 85.88 436 ASP A C 1
ATOM 3521 O O . ASP A 1 436 ? 3.080 -1.056 34.253 1.00 85.88 436 ASP A O 1
ATOM 3525 N N . LEU A 1 437 ? 2.986 -1.206 36.492 1.00 92.12 437 LEU A N 1
ATOM 3526 C CA . LEU A 1 437 ? 1.959 -2.244 36.538 1.00 92.12 437 LEU A CA 1
ATOM 3527 C C . LEU A 1 437 ? 0.614 -1.670 36.972 1.00 92.12 437 LEU A C 1
ATOM 3529 O O . LEU A 1 437 ? 0.516 -0.924 37.946 1.00 92.12 437 LEU A O 1
ATOM 3533 N N . PHE A 1 438 ? -0.437 -2.095 36.283 1.00 93.69 438 PHE A N 1
ATOM 3534 C CA . PHE A 1 438 ? -1.816 -1.898 36.703 1.00 93.69 438 PHE A CA 1
ATOM 3535 C C . PHE A 1 438 ? -2.287 -3.173 37.394 1.00 93.69 438 PHE A C 1
ATOM 3537 O O . PHE A 1 438 ? -2.073 -4.281 36.901 1.00 93.69 438 PHE A O 1
ATOM 3544 N N . VAL A 1 439 ? -2.905 -3.022 38.557 1.00 95.00 439 VAL A N 1
ATOM 3545 C CA . VAL A 1 439 ? -3.440 -4.121 39.351 1.00 95.00 439 VAL A CA 1
ATOM 3546 C C . VAL A 1 439 ? -4.958 -4.014 39.319 1.00 95.00 439 VAL A C 1
ATOM 3548 O O . VAL A 1 439 ? -5.523 -3.039 39.807 1.00 95.00 439 VAL A O 1
ATOM 3551 N N . VAL A 1 440 ? -5.616 -5.006 38.724 1.00 95.50 440 VAL A N 1
ATOM 3552 C CA . VAL A 1 440 ? -7.057 -4.998 38.439 1.00 95.50 440 VAL A CA 1
ATOM 3553 C C . VAL A 1 440 ? -7.754 -6.040 39.307 1.00 95.50 440 VAL A C 1
ATOM 3555 O O . VAL A 1 440 ? -7.246 -7.151 39.470 1.00 95.50 440 VAL A O 1
ATOM 3558 N N . HIS A 1 441 ? -8.915 -5.691 39.861 1.00 95.38 441 HIS A N 1
ATOM 3559 C CA . HIS A 1 441 ? -9.760 -6.571 40.667 1.00 95.38 441 HIS A CA 1
ATOM 3560 C C . HIS A 1 441 ? -11.143 -6.728 40.018 1.00 95.38 441 HIS A C 1
ATOM 3562 O O . HIS A 1 441 ? -11.804 -5.727 39.741 1.00 95.38 441 HIS A O 1
ATOM 3568 N N . THR A 1 442 ? -11.585 -7.965 39.782 1.00 95.94 442 THR A N 1
ATOM 3569 C CA . THR A 1 442 ? -12.872 -8.307 39.151 1.00 95.94 442 THR A CA 1
ATOM 3570 C C . THR A 1 442 ? -13.898 -8.818 40.168 1.00 95.94 442 THR A C 1
ATOM 3572 O O . THR A 1 442 ? -13.548 -9.369 41.213 1.00 95.94 442 THR A O 1
ATOM 3575 N N . ARG A 1 443 ? -15.194 -8.646 39.880 1.00 93.12 443 ARG A N 1
ATOM 3576 C CA . ARG A 1 443 ? -16.293 -9.165 40.715 1.00 93.12 443 ARG A CA 1
ATOM 3577 C C . ARG A 1 443 ? -16.412 -10.679 40.597 1.00 93.12 443 ARG A C 1
ATOM 3579 O O . ARG A 1 443 ? -16.541 -11.373 41.610 1.00 93.12 443 ARG A O 1
ATOM 3586 N N . GLU A 1 444 ? -16.377 -11.186 39.375 1.00 92.94 444 GLU A N 1
ATOM 3587 C CA . GLU A 1 444 ? -16.372 -12.606 39.043 1.00 92.94 444 GLU A CA 1
ATOM 3588 C C . GLU A 1 444 ? -14.941 -13.170 39.082 1.00 92.94 444 GLU A C 1
ATOM 3590 O O . GLU A 1 444 ? -13.963 -12.416 39.124 1.00 92.94 444 GLU A O 1
ATOM 3595 N N . ASN A 1 445 ? -14.816 -14.501 39.084 1.00 92.94 445 ASN A N 1
ATOM 3596 C CA . ASN A 1 445 ? -13.549 -15.138 38.725 1.00 92.94 445 ASN A CA 1
ATOM 3597 C C . ASN A 1 445 ? -13.292 -14.870 37.237 1.00 92.94 445 ASN A C 1
ATOM 3599 O O . ASN A 1 445 ? -14.197 -15.049 36.428 1.00 92.94 445 ASN A O 1
ATOM 3603 N N . ASN A 1 446 ? -12.078 -14.445 36.894 1.00 90.25 446 ASN A N 1
ATOM 3604 C CA . ASN A 1 446 ? -11.675 -14.177 35.510 1.00 90.25 446 ASN A CA 1
ATOM 3605 C C . ASN A 1 446 ? -10.895 -15.344 34.875 1.00 90.25 446 ASN A C 1
ATOM 3607 O O . ASN A 1 446 ? -10.841 -15.438 33.653 1.00 90.25 446 ASN A O 1
ATOM 3611 N N . TRP A 1 447 ? -10.326 -16.232 35.703 1.00 91.12 447 TRP A N 1
ATOM 3612 C CA . TRP A 1 447 ? -9.516 -17.398 35.309 1.00 91.12 447 TRP A CA 1
ATOM 3613 C C . TRP A 1 447 ? -8.313 -17.094 34.399 1.00 91.12 447 TRP A C 1
ATOM 3615 O O . TRP A 1 447 ? -7.770 -18.007 33.780 1.00 91.12 447 TRP A O 1
ATOM 3625 N N . PHE A 1 448 ? -7.859 -15.839 34.347 1.00 93.88 448 PHE A N 1
ATOM 3626 C CA . PHE A 1 448 ? -6.710 -15.465 33.533 1.00 93.88 448 PHE A CA 1
ATOM 3627 C C . PHE A 1 448 ? -5.412 -16.113 34.024 1.00 93.88 448 PHE A C 1
ATOM 3629 O O . PHE A 1 448 ? -5.189 -16.331 35.218 1.00 93.88 448 PHE A O 1
ATOM 3636 N N . THR A 1 449 ? -4.520 -16.349 33.074 1.00 92.56 449 THR A N 1
ATOM 3637 C CA . THR A 1 449 ? -3.186 -16.911 33.244 1.00 92.56 449 THR A CA 1
ATOM 3638 C C . THR A 1 449 ? -2.109 -15.874 32.901 1.00 92.56 449 THR A C 1
ATOM 3640 O O . THR A 1 449 ? -2.382 -14.731 32.523 1.00 92.56 449 THR A O 1
ATOM 3643 N N . LYS A 1 450 ? -0.836 -16.238 33.079 1.00 90.56 450 LYS A N 1
ATOM 3644 C CA . LYS A 1 450 ? 0.279 -15.351 32.737 1.00 90.56 450 LYS A CA 1
ATOM 3645 C C . LYS A 1 450 ? 0.472 -15.299 31.217 1.00 90.56 450 LYS A C 1
ATOM 3647 O O . LYS A 1 450 ? 0.550 -16.337 30.572 1.00 90.56 450 LYS A O 1
ATOM 3652 N N . ASN A 1 451 ? 0.696 -14.091 30.700 1.00 88.44 451 ASN A N 1
ATOM 3653 C CA . ASN A 1 451 ? 0.810 -13.711 29.287 1.00 88.44 451 ASN A CA 1
ATOM 3654 C C . ASN A 1 451 ? -0.525 -13.584 28.529 1.00 88.44 451 ASN A C 1
ATOM 3656 O O . ASN A 1 451 ? -0.490 -13.209 27.355 1.00 88.44 451 ASN A O 1
ATOM 3660 N N . ASP A 1 452 ? -1.673 -13.807 29.179 1.00 90.06 452 ASP A N 1
ATOM 3661 C CA . ASP A 1 452 ? -2.978 -13.504 28.584 1.00 90.06 452 ASP A CA 1
ATOM 3662 C C . ASP A 1 452 ? -3.125 -12.009 28.272 1.00 90.06 452 ASP A C 1
ATOM 3664 O O . ASP A 1 452 ? -2.498 -11.150 28.903 1.00 90.06 452 ASP A O 1
ATOM 3668 N N . LYS A 1 453 ? -3.952 -11.708 27.264 1.00 91.56 453 LYS A N 1
ATOM 3669 C CA . LYS A 1 453 ? -4.131 -10.366 26.685 1.00 91.56 453 LYS A CA 1
ATOM 3670 C C . LYS A 1 453 ? -5.616 -9.966 26.564 1.00 91.56 453 LYS A C 1
ATOM 3672 O O . LYS A 1 453 ? -6.077 -9.716 25.448 1.00 91.56 453 LYS A O 1
ATOM 3677 N N . PRO A 1 454 ? -6.401 -9.919 27.660 1.00 94.06 454 PRO A N 1
ATOM 3678 C CA . PRO A 1 454 ? -7.725 -9.300 27.622 1.00 94.06 454 PRO A CA 1
ATOM 3679 C C . PRO A 1 454 ? -7.637 -7.824 27.199 1.00 94.06 454 PRO A C 1
ATOM 3681 O O . PRO A 1 454 ? -6.604 -7.166 27.359 1.00 94.06 454 PRO A O 1
ATOM 3684 N N . LEU A 1 455 ? -8.736 -7.301 26.662 1.00 94.25 455 LEU A N 1
ATOM 3685 C CA . LEU A 1 455 ? -8.842 -5.924 26.194 1.00 94.25 455 LEU A CA 1
ATOM 3686 C C . LEU A 1 455 ? -9.573 -5.066 27.227 1.00 94.25 455 LEU A C 1
ATOM 3688 O O . LEU A 1 455 ? -10.574 -5.490 27.805 1.00 94.25 455 LEU A O 1
ATOM 3692 N N . LEU A 1 456 ? -9.095 -3.844 27.428 1.00 93.75 456 LEU A N 1
ATOM 3693 C CA . LEU A 1 456 ? -9.748 -2.824 28.240 1.00 93.75 456 LEU A CA 1
ATOM 3694 C C . LEU A 1 456 ? -10.260 -1.720 27.312 1.00 93.75 456 LEU A C 1
ATOM 3696 O O . LEU A 1 456 ? -9.470 -1.076 26.627 1.00 93.75 456 LEU A O 1
ATOM 3700 N N . TYR A 1 457 ? -11.571 -1.510 27.275 1.00 93.38 457 TYR A N 1
ATOM 3701 C CA . TYR A 1 457 ? -12.216 -0.493 26.449 1.00 93.38 457 TYR A CA 1
ATOM 3702 C C . TYR A 1 457 ? -12.677 0.695 27.300 1.00 93.38 457 TYR A C 1
ATOM 3704 O O . TYR A 1 457 ? -13.407 0.522 28.276 1.00 93.38 457 TYR A O 1
ATOM 3712 N N . ASP A 1 458 ? -12.251 1.897 26.919 1.00 92.50 458 ASP A N 1
ATOM 3713 C CA . ASP A 1 458 ? -12.638 3.179 27.508 1.00 92.50 458 ASP A CA 1
ATOM 3714 C C . ASP A 1 458 ? -13.875 3.729 26.784 1.00 92.50 458 ASP A C 1
ATOM 3716 O O . ASP A 1 458 ? -13.791 4.155 25.628 1.00 92.50 458 ASP A O 1
ATOM 3720 N N . LYS A 1 459 ? -15.023 3.745 27.476 1.00 89.38 459 LYS A N 1
ATOM 3721 C CA . LYS A 1 459 ? -16.303 4.230 26.929 1.00 89.38 459 LYS A CA 1
ATOM 3722 C C . LYS A 1 459 ? -16.333 5.741 26.682 1.00 89.38 459 LYS A C 1
ATOM 3724 O O . LYS A 1 459 ? -17.179 6.193 25.916 1.00 89.38 459 LYS A O 1
ATOM 3729 N N . THR A 1 460 ? -15.444 6.509 27.311 1.00 88.75 460 THR A N 1
ATOM 3730 C CA . THR A 1 460 ? -15.442 7.980 27.264 1.00 88.75 460 THR A CA 1
ATOM 3731 C C . THR A 1 460 ? -14.508 8.513 26.179 1.00 88.75 460 THR A C 1
ATOM 3733 O O . THR A 1 460 ? -14.848 9.483 25.508 1.00 88.75 460 THR A O 1
ATOM 3736 N N . GLU A 1 461 ? -13.351 7.878 25.962 1.00 88.00 461 GLU A N 1
ATOM 3737 C CA . GLU A 1 461 ? -12.426 8.248 24.870 1.00 88.00 461 GLU A CA 1
ATOM 3738 C C . GLU A 1 461 ? -12.542 7.367 23.616 1.00 88.00 461 GLU A C 1
ATOM 3740 O O . GLU A 1 461 ? -11.839 7.621 22.639 1.00 88.00 461 GLU A O 1
ATOM 3745 N N . ASN A 1 462 ? -13.424 6.362 23.630 1.00 87.00 462 ASN A N 1
ATOM 3746 C CA . ASN A 1 462 ? -13.633 5.385 22.557 1.00 87.00 462 ASN A CA 1
ATOM 3747 C C . ASN A 1 462 ? -12.341 4.654 22.127 1.00 87.00 462 ASN A C 1
ATOM 3749 O O . ASN A 1 462 ? -12.032 4.506 20.941 1.00 87.00 462 ASN A O 1
ATOM 3753 N N . LYS A 1 463 ? -11.547 4.228 23.117 1.00 89.31 463 LYS A N 1
ATOM 3754 C CA . LYS A 1 463 ? -10.220 3.614 22.929 1.00 89.31 463 LYS A CA 1
ATOM 3755 C C . LYS A 1 463 ? -10.184 2.194 23.458 1.00 89.31 463 LYS A C 1
ATOM 3757 O O . LYS A 1 463 ? -10.820 1.885 24.462 1.00 89.31 463 LYS A O 1
ATOM 3762 N N . VAL A 1 464 ? -9.393 1.349 22.808 1.00 90.75 464 VAL A N 1
ATOM 3763 C CA . VAL A 1 464 ? -9.083 -0.000 23.282 1.00 90.75 464 VAL A CA 1
ATOM 3764 C C . VAL A 1 464 ? -7.629 -0.032 23.745 1.00 90.75 464 VAL A C 1
ATOM 3766 O O . VAL A 1 464 ? -6.763 0.647 23.196 1.00 90.75 464 VAL A O 1
ATOM 3769 N N . TYR A 1 465 ? -7.370 -0.826 24.775 1.00 92.62 465 TYR A N 1
ATOM 3770 C CA . TYR A 1 465 ? -6.049 -1.074 25.326 1.00 92.62 465 TYR A CA 1
ATOM 3771 C C . TYR A 1 465 ? -5.838 -2.578 25.518 1.00 92.62 465 TYR A C 1
ATOM 3773 O O . TYR A 1 465 ? -6.780 -3.308 25.829 1.00 92.62 465 TYR A O 1
ATOM 3781 N N . VAL A 1 466 ? -4.600 -3.045 25.366 1.00 92.31 466 VAL A N 1
ATOM 3782 C CA . VAL A 1 466 ? -4.224 -4.456 25.540 1.00 92.31 466 VAL A CA 1
ATOM 3783 C C . VAL A 1 466 ? -3.606 -4.651 26.923 1.00 92.31 466 VAL A C 1
ATOM 3785 O O . VAL A 1 466 ? -2.554 -4.087 27.222 1.00 92.31 466 VAL A O 1
ATOM 3788 N N . CYS A 1 467 ? -4.237 -5.467 27.768 1.00 93.81 467 CYS A N 1
ATOM 3789 C CA . CYS A 1 467 ? -3.771 -5.768 29.122 1.00 93.81 467 CYS A CA 1
ATOM 3790 C C . CYS A 1 467 ? -2.924 -7.047 29.131 1.00 93.81 467 CYS A C 1
ATOM 3792 O O . CYS A 1 467 ? -3.452 -8.130 29.361 1.00 93.81 467 CYS A O 1
ATOM 3794 N N . LEU A 1 468 ? -1.609 -6.943 28.926 1.00 93.38 468 LEU A N 1
ATOM 3795 C CA . LEU A 1 468 ? -0.695 -8.084 29.041 1.00 93.38 468 LEU A CA 1
ATOM 3796 C C . LEU A 1 468 ? -0.532 -8.492 30.511 1.00 93.38 468 LEU A C 1
ATOM 3798 O O . LEU A 1 468 ? 0.116 -7.784 31.289 1.00 93.38 468 LEU A O 1
ATOM 3802 N N . ILE A 1 469 ? -1.084 -9.640 30.898 1.00 94.25 469 ILE A N 1
ATOM 3803 C CA . ILE A 1 469 ? -1.064 -10.118 32.283 1.00 94.25 469 ILE A CA 1
ATOM 3804 C C . ILE A 1 469 ? 0.327 -10.646 32.644 1.00 94.25 469 ILE A C 1
ATOM 3806 O O . ILE A 1 469 ? 0.801 -11.659 32.135 1.00 94.25 469 ILE A O 1
ATOM 3810 N N . THR A 1 470 ? 0.995 -9.946 33.560 1.00 93.44 470 THR A N 1
ATOM 3811 C CA . THR A 1 470 ? 2.360 -10.263 34.004 1.00 93.44 470 THR A CA 1
ATOM 3812 C C . THR A 1 470 ? 2.392 -11.202 35.205 1.00 93.44 470 THR A C 1
ATOM 3814 O O . THR A 1 470 ? 3.353 -11.958 35.359 1.00 93.44 470 THR A O 1
ATOM 3817 N N . ASN A 1 471 ? 1.364 -11.148 36.062 1.00 93.31 471 ASN A N 1
ATOM 3818 C CA . ASN A 1 471 ? 1.238 -11.996 37.243 1.00 93.31 471 ASN A CA 1
ATOM 3819 C C . ASN A 1 471 ? -0.232 -12.134 37.678 1.00 93.31 471 ASN A C 1
ATOM 3821 O O . ASN A 1 471 ? -1.001 -11.177 37.577 1.00 93.31 471 ASN A O 1
ATOM 3825 N N . VAL A 1 472 ? -0.598 -13.292 38.223 1.00 94.50 472 VAL A N 1
ATOM 3826 C CA . VAL A 1 472 ? -1.932 -13.570 38.778 1.00 94.50 472 VAL A CA 1
ATOM 3827 C C . VAL A 1 472 ? -1.812 -13.586 40.301 1.00 94.50 472 VAL A C 1
ATOM 3829 O O . VAL A 1 472 ? -0.948 -14.268 40.845 1.00 94.50 472 VAL A O 1
ATOM 3832 N N . LEU A 1 473 ? -2.634 -12.795 40.994 1.00 92.88 473 LEU A N 1
ATOM 3833 C CA . LEU A 1 473 ? -2.585 -12.634 42.456 1.00 92.88 473 LEU A CA 1
ATOM 3834 C C . LEU A 1 473 ? -3.697 -13.442 43.148 1.00 92.88 473 LEU A C 1
ATOM 3836 O O . LEU A 1 473 ? -3.518 -13.908 44.270 1.00 92.88 473 LEU A O 1
ATOM 3840 N N . SER A 1 474 ? -4.829 -13.619 42.467 1.00 93.75 474 SER A N 1
ATOM 3841 C CA . SER A 1 474 ? -5.892 -14.591 42.746 1.00 93.75 474 SER A CA 1
ATOM 3842 C C . SER A 1 474 ? -6.795 -14.722 41.514 1.00 93.75 474 SER A C 1
ATOM 3844 O O . SER A 1 474 ? -6.716 -13.891 40.610 1.00 93.75 474 SER A O 1
ATOM 3846 N N . ASP A 1 475 ? -7.735 -15.671 41.519 1.00 91.69 475 ASP A N 1
ATOM 3847 C CA . ASP A 1 475 ? -8.773 -15.856 40.487 1.00 91.69 475 ASP A CA 1
ATOM 3848 C C . ASP A 1 475 ? -9.576 -14.580 40.146 1.00 91.69 475 ASP A C 1
ATOM 3850 O O . ASP A 1 475 ? -10.301 -14.554 39.151 1.00 91.69 475 ASP A O 1
ATOM 3854 N N . LYS A 1 476 ? -9.495 -13.545 40.998 1.00 95.38 476 LYS A N 1
ATOM 3855 C CA . LYS A 1 476 ? -10.176 -12.248 40.862 1.00 95.38 476 LYS A CA 1
ATOM 3856 C C . LYS A 1 476 ? -9.245 -11.037 40.812 1.00 95.38 476 LYS A C 1
ATOM 3858 O O . LYS A 1 476 ? -9.729 -9.934 40.584 1.00 95.38 476 LYS A O 1
ATOM 3863 N N . LYS A 1 477 ? -7.938 -11.176 41.065 1.00 95.69 477 LYS A N 1
ATOM 3864 C CA . LYS A 1 477 ? -7.000 -10.037 41.099 1.00 95.69 477 LYS A CA 1
ATOM 3865 C C . LYS A 1 477 ? -5.730 -10.373 40.321 1.00 95.69 477 LYS A C 1
ATOM 3867 O O . LYS A 1 477 ? -5.062 -11.360 40.614 1.00 95.69 477 LYS A O 1
ATOM 3872 N N . PHE A 1 478 ? -5.373 -9.545 39.347 1.00 96.38 478 PHE A N 1
ATOM 3873 C CA . PHE A 1 478 ? -4.194 -9.743 38.498 1.00 96.38 478 PHE A CA 1
ATOM 3874 C C . PHE A 1 478 ? -3.391 -8.450 38.346 1.00 96.38 478 PHE A C 1
ATOM 3876 O O . PHE A 1 478 ? -3.893 -7.358 38.607 1.00 96.38 478 PHE A O 1
ATOM 3883 N N . ALA A 1 479 ? -2.131 -8.583 37.935 1.00 96.19 479 ALA A N 1
ATOM 3884 C CA . ALA A 1 479 ? -1.258 -7.475 37.571 1.00 96.19 479 ALA A CA 1
ATOM 3885 C C . ALA A 1 479 ? -0.896 -7.566 36.084 1.00 96.19 479 ALA A C 1
ATOM 3887 O O . ALA A 1 479 ? -0.446 -8.617 35.613 1.00 96.19 479 ALA A O 1
ATOM 3888 N N . CYS A 1 480 ? -1.055 -6.465 35.355 1.00 95.19 480 CYS A N 1
ATOM 3889 C CA . CYS A 1 480 ? -0.782 -6.363 33.927 1.00 95.19 480 CYS A CA 1
ATOM 3890 C C . CYS A 1 480 ? 0.053 -5.124 33.577 1.00 95.19 480 CYS A C 1
ATOM 3892 O O . CYS A 1 480 ? 0.104 -4.142 34.321 1.00 95.19 480 CYS A O 1
ATOM 3894 N N . LYS A 1 481 ? 0.681 -5.162 32.399 1.00 93.81 481 LYS A N 1
ATOM 3895 C CA . LYS A 1 481 ? 1.059 -3.954 31.659 1.00 93.81 481 LYS A CA 1
ATOM 3896 C C . LYS A 1 481 ? -0.053 -3.642 30.667 1.00 93.81 481 LYS A C 1
ATOM 3898 O O . LYS A 1 481 ? -0.556 -4.555 30.016 1.00 93.81 481 LYS A O 1
ATOM 3903 N N . ILE A 1 482 ? -0.438 -2.375 30.571 1.00 93.12 482 ILE A N 1
ATOM 3904 C CA . ILE A 1 482 ? -1.500 -1.922 29.670 1.00 93.12 482 ILE A CA 1
ATOM 3905 C C . ILE A 1 482 ? -0.856 -1.128 28.537 1.00 93.12 482 ILE A C 1
ATOM 3907 O O . ILE A 1 482 ? -0.076 -0.209 28.795 1.00 93.12 482 ILE A O 1
ATOM 3911 N N . PHE A 1 483 ? -1.180 -1.496 27.302 1.00 91.94 483 PHE A N 1
ATOM 3912 C CA . PHE A 1 483 ? -0.644 -0.897 26.082 1.00 91.94 483 PHE A CA 1
ATOM 3913 C C . PHE A 1 483 ? -1.759 -0.307 25.212 1.00 91.94 483 PHE A C 1
ATOM 3915 O O . PHE A 1 483 ? -2.904 -0.750 25.293 1.00 91.94 483 PHE A O 1
ATOM 3922 N N . SER A 1 484 ? -1.439 0.682 24.378 1.00 87.75 484 SER A N 1
ATOM 3923 C CA . SER A 1 484 ? -2.308 1.136 23.286 1.00 87.75 484 SER A CA 1
ATOM 3924 C C . SER A 1 484 ? -2.470 0.040 22.221 1.00 87.75 484 SER A C 1
ATOM 3926 O O . SER A 1 484 ? -1.712 -0.931 22.193 1.00 87.75 484 SER A O 1
ATOM 3928 N N . GLU A 1 485 ? -3.415 0.218 21.296 1.00 78.56 485 GLU A N 1
ATOM 3929 C CA . GLU A 1 485 ? -3.517 -0.616 20.083 1.00 78.56 485 GLU A CA 1
ATOM 3930 C C . GLU A 1 485 ? -2.231 -0.588 19.225 1.00 78.56 485 GLU A C 1
ATOM 3932 O O . GLU A 1 485 ? -1.967 -1.541 18.500 1.00 78.56 485 GLU A O 1
ATOM 3937 N N . ASN A 1 486 ? -1.390 0.445 19.371 1.00 73.44 486 ASN A N 1
ATOM 3938 C CA . ASN A 1 486 ? -0.093 0.575 18.693 1.00 73.44 486 ASN A CA 1
ATOM 3939 C C . ASN A 1 486 ? 1.071 -0.097 19.457 1.00 73.44 486 ASN A C 1
ATOM 3941 O O . ASN A 1 486 ? 2.196 -0.114 18.964 1.00 73.44 486 ASN A O 1
ATOM 3945 N N . GLY A 1 487 ? 0.836 -0.620 20.668 1.00 79.12 487 GLY A N 1
ATOM 3946 C CA . GLY A 1 487 ? 1.864 -1.230 21.523 1.00 79.12 487 GLY A CA 1
ATOM 3947 C C . GLY A 1 487 ? 2.588 -0.274 22.486 1.00 79.12 487 GLY A C 1
ATOM 3948 O O . GLY A 1 487 ? 3.401 -0.734 23.288 1.00 79.12 487 GLY A O 1
ATOM 3949 N N . ASP A 1 488 ? 2.282 1.026 22.474 1.00 85.12 488 ASP A N 1
ATOM 3950 C CA . ASP A 1 488 ? 2.850 2.004 23.416 1.00 85.12 488 ASP A CA 1
ATOM 3951 C C . ASP A 1 488 ? 2.325 1.793 24.843 1.00 85.12 488 ASP A C 1
ATOM 3953 O O . ASP A 1 488 ? 1.158 1.460 25.039 1.00 85.12 488 ASP A O 1
ATOM 3957 N N . SER A 1 489 ? 3.135 2.071 25.869 1.00 85.19 489 SER A N 1
ATOM 3958 C CA . SER A 1 489 ? 2.686 2.040 27.273 1.00 85.19 489 SER A CA 1
ATOM 3959 C C . SER A 1 489 ? 1.529 3.020 27.527 1.00 85.19 489 SER A C 1
ATOM 3961 O O . SER A 1 489 ? 1.671 4.228 27.337 1.00 85.19 489 SER A O 1
ATOM 3963 N N . ALA A 1 490 ? 0.389 2.520 28.007 1.00 83.00 490 ALA A N 1
ATOM 3964 C CA . ALA A 1 490 ? -0.834 3.307 28.129 1.00 83.00 490 ALA A CA 1
ATOM 3965 C C . ALA A 1 490 ? -0.831 4.290 29.316 1.00 83.00 490 ALA A C 1
ATOM 3967 O O . ALA A 1 490 ? -0.490 3.953 30.456 1.00 83.00 490 ALA A O 1
ATOM 3968 N N . LEU A 1 491 ? -1.331 5.502 29.058 1.00 83.62 491 LEU A N 1
ATOM 3969 C CA . LEU A 1 491 ? -1.712 6.482 30.074 1.00 83.62 491 LEU A CA 1
ATOM 3970 C C . LEU A 1 491 ? -3.240 6.515 30.199 1.00 83.62 491 LEU A C 1
ATOM 3972 O O . LEU A 1 491 ? -3.912 7.296 29.526 1.00 83.62 491 LEU A O 1
ATOM 3976 N N . LEU A 1 492 ? -3.779 5.644 31.055 1.00 86.38 492 LEU A N 1
ATOM 3977 C CA . LEU A 1 492 ? -5.187 5.684 31.454 1.00 86.38 492 LEU A CA 1
ATOM 3978 C C . LEU A 1 492 ? -5.466 6.931 32.306 1.00 86.38 492 LEU A C 1
ATOM 3980 O O . LEU A 1 492 ? -4.637 7.311 33.139 1.00 86.38 492 LEU A O 1
ATOM 3984 N N . LYS A 1 493 ? -6.638 7.540 32.117 1.00 84.38 493 LYS A N 1
ATOM 3985 C CA . LYS A 1 493 ? -7.138 8.657 32.934 1.00 84.38 493 LYS A CA 1
ATOM 3986 C C . LYS A 1 493 ? -8.225 8.166 33.879 1.00 84.38 493 LYS A C 1
ATOM 3988 O O . LYS A 1 493 ? -8.892 7.180 33.574 1.00 84.38 493 LYS A O 1
ATOM 3993 N N . ASP A 1 494 ? -8.407 8.871 34.992 1.00 85.62 494 ASP A N 1
ATOM 3994 C CA . ASP A 1 494 ? -9.555 8.691 35.891 1.00 85.62 494 ASP A CA 1
ATOM 3995 C C . ASP A 1 494 ? -9.755 7.213 36.291 1.00 85.62 494 ASP A C 1
ATOM 3997 O O . ASP A 1 494 ? -10.846 6.666 36.217 1.00 85.62 494 ASP A O 1
ATOM 4001 N N . ILE A 1 495 ? -8.651 6.546 36.656 1.00 88.81 495 ILE A N 1
ATOM 4002 C CA . ILE A 1 495 ? -8.559 5.087 36.875 1.00 88.81 495 ILE A CA 1
ATOM 4003 C C . ILE A 1 495 ? -9.494 4.608 38.004 1.00 88.81 495 ILE A C 1
ATOM 4005 O O . ILE A 1 495 ? -9.941 3.461 37.994 1.00 88.81 495 ILE A O 1
ATOM 4009 N N . ASP A 1 496 ? -9.807 5.496 38.951 1.00 87.00 496 ASP A N 1
ATOM 4010 C CA . ASP A 1 496 ? -10.759 5.257 40.038 1.00 87.00 496 ASP A CA 1
ATOM 4011 C C . ASP A 1 496 ? -12.220 5.155 39.543 1.00 87.00 496 ASP A C 1
ATOM 4013 O O . ASP A 1 496 ? -13.044 4.501 40.187 1.00 87.00 496 ASP A O 1
ATOM 4017 N N . ASP A 1 497 ? -12.546 5.747 38.385 1.00 90.75 497 ASP A N 1
ATOM 4018 C CA . ASP A 1 497 ? -13.815 5.533 37.682 1.00 90.75 497 ASP A CA 1
ATOM 4019 C C . ASP A 1 497 ? -13.763 4.202 36.920 1.00 90.75 497 ASP A C 1
ATOM 4021 O O . ASP A 1 497 ? -13.530 4.124 35.713 1.00 90.75 497 ASP A O 1
ATOM 4025 N N . VAL A 1 498 ? -13.995 3.114 37.651 1.00 88.81 498 VAL A N 1
ATOM 4026 C CA . VAL A 1 498 ? -14.097 1.775 37.060 1.00 88.81 498 VAL A CA 1
ATOM 4027 C C . VAL A 1 498 ? -15.335 1.602 36.174 1.00 88.81 498 VAL A C 1
ATOM 4029 O O . VAL A 1 498 ? -15.354 0.682 35.358 1.00 88.81 498 VAL A O 1
ATOM 4032 N N . GLU A 1 499 ? -16.348 2.473 36.278 1.00 89.44 499 GLU A N 1
ATOM 4033 C CA . GLU A 1 499 ? -17.531 2.420 35.412 1.00 89.44 499 GLU A CA 1
ATOM 4034 C C . GLU A 1 499 ? -17.258 2.995 34.016 1.00 89.44 499 GLU A C 1
ATOM 4036 O O . GLU A 1 499 ? -17.934 2.595 33.068 1.00 89.44 499 GLU A O 1
ATOM 4041 N N . ARG A 1 500 ? -16.218 3.819 33.829 1.00 91.88 500 ARG A N 1
ATOM 4042 C CA . ARG A 1 500 ? -15.702 4.236 32.508 1.00 91.88 500 ARG A CA 1
ATOM 4043 C C . ARG A 1 500 ? -15.214 3.075 31.638 1.00 91.88 500 ARG A C 1
ATOM 4045 O O . ARG A 1 500 ? -15.296 3.155 30.410 1.00 91.88 500 ARG A O 1
ATOM 4052 N N . TYR A 1 501 ? -14.734 1.991 32.243 1.00 92.81 501 TYR A N 1
ATOM 4053 C CA . TYR A 1 501 ? -14.014 0.931 31.537 1.00 92.81 501 TYR A CA 1
ATOM 4054 C C . TYR A 1 501 ? -14.809 -0.380 31.429 1.00 92.81 501 TYR A C 1
ATOM 4056 O O . TYR A 1 501 ? -15.465 -0.814 32.371 1.00 92.81 501 TYR A O 1
ATOM 4064 N N . ASN A 1 502 ? -14.714 -1.050 30.278 1.00 93.12 502 ASN A N 1
ATOM 4065 C CA . ASN A 1 502 ? -15.147 -2.438 30.091 1.00 93.12 502 ASN A CA 1
ATOM 4066 C C . ASN A 1 502 ? -13.903 -3.326 29.938 1.00 93.12 502 ASN A C 1
ATOM 4068 O O . ASN A 1 502 ? -13.133 -3.133 28.998 1.00 93.12 502 ASN A O 1
ATOM 4072 N N . LEU A 1 503 ? -13.713 -4.317 30.813 1.00 94.62 503 LEU A N 1
ATOM 4073 C CA . LEU A 1 503 ? -12.709 -5.370 30.623 1.00 94.62 503 LEU A CA 1
ATOM 4074 C C . LEU A 1 503 ? -13.367 -6.565 29.920 1.00 94.62 503 LEU A C 1
ATOM 4076 O O . LEU A 1 503 ? -14.370 -7.095 30.404 1.00 94.62 503 LEU A O 1
ATOM 4080 N N . VAL A 1 504 ? -12.811 -6.983 28.783 1.00 94.94 504 VAL A N 1
ATOM 4081 C CA . VAL A 1 504 ? -13.353 -8.069 27.955 1.00 94.94 504 VAL A CA 1
ATOM 4082 C C . VAL A 1 504 ? -12.284 -9.063 27.514 1.00 94.94 504 VAL A C 1
ATOM 4084 O O . VAL A 1 504 ? -11.134 -8.702 27.266 1.00 94.94 504 VAL A O 1
ATOM 4087 N N . SER A 1 505 ? -12.679 -10.322 27.351 1.00 92.62 505 SER A N 1
ATOM 4088 C CA . SER A 1 505 ? -11.884 -11.336 26.656 1.00 92.62 505 SER A CA 1
ATOM 4089 C C . SER A 1 505 ? -12.688 -12.004 25.541 1.00 92.62 505 SER A C 1
ATOM 4091 O O . SER A 1 505 ? -13.922 -11.988 25.533 1.00 92.62 505 SER A O 1
ATOM 4093 N N . LYS A 1 506 ? -11.959 -12.582 24.588 1.00 91.25 506 LYS A N 1
ATOM 4094 C CA . LYS A 1 506 ? -12.493 -13.495 23.573 1.00 91.25 506 LYS A CA 1
ATOM 4095 C C . LYS A 1 506 ? -12.922 -14.814 24.231 1.00 91.25 506 LYS A C 1
ATOM 4097 O O . LYS A 1 506 ? -12.442 -15.126 25.323 1.00 91.25 506 LYS A O 1
ATOM 4102 N N . ASP A 1 507 ? -13.815 -15.554 23.582 1.00 88.69 507 ASP A N 1
ATOM 4103 C CA . ASP A 1 507 ? -14.070 -16.966 23.895 1.00 88.69 507 ASP A CA 1
ATOM 4104 C C . ASP A 1 507 ? -13.231 -17.890 22.989 1.00 88.69 507 ASP A C 1
ATOM 4106 O O . ASP A 1 507 ? -12.508 -17.415 22.113 1.00 88.69 507 ASP A O 1
ATOM 4110 N N . GLU A 1 508 ? -13.305 -19.204 23.216 1.00 86.12 508 GLU A N 1
ATOM 4111 C CA . GLU A 1 508 ? -12.466 -20.206 22.533 1.00 86.12 508 GLU A CA 1
ATOM 4112 C C . GLU A 1 508 ? -12.745 -20.330 21.022 1.00 86.12 508 GLU A C 1
ATOM 4114 O O . GLU A 1 508 ? -11.883 -20.784 20.274 1.00 86.12 508 GLU A O 1
ATOM 4119 N N . GLU A 1 509 ? -13.926 -19.908 20.560 1.00 88.81 509 GLU A N 1
ATOM 4120 C CA . GLU A 1 509 ? -14.332 -19.970 19.147 1.00 88.81 509 GLU A CA 1
ATOM 4121 C C . GLU A 1 509 ? -14.136 -18.626 18.413 1.00 88.81 509 GLU A C 1
ATOM 4123 O O . GLU A 1 509 ? -14.212 -18.573 17.186 1.00 88.81 509 GLU A O 1
ATOM 4128 N N . THR A 1 510 ? -13.883 -17.527 19.136 1.00 90.50 510 THR A N 1
ATOM 4129 C CA . THR A 1 510 ? -13.551 -16.222 18.546 1.00 90.50 510 THR A CA 1
ATOM 4130 C C . THR A 1 510 ? -12.093 -16.226 18.074 1.00 90.50 510 THR A C 1
ATOM 4132 O O . THR A 1 510 ? -11.187 -16.298 18.909 1.00 90.50 510 THR A O 1
ATOM 4135 N N . PRO A 1 511 ? -11.796 -16.058 16.771 1.00 89.50 511 PRO A N 1
ATOM 4136 C CA . PRO A 1 511 ? -10.422 -16.113 16.301 1.00 89.50 511 PRO A CA 1
ATOM 4137 C C . PRO A 1 511 ? -9.558 -14.990 16.884 1.00 89.50 511 PRO A C 1
ATOM 4139 O O . PRO A 1 511 ? -9.991 -13.851 17.111 1.00 89.50 511 PRO A O 1
ATOM 4142 N N . TYR A 1 512 ? -8.276 -15.298 17.080 1.00 85.75 512 TYR A N 1
ATOM 4143 C CA . TYR A 1 512 ? -7.306 -14.378 17.678 1.00 85.75 512 TYR A CA 1
ATOM 4144 C C . TYR A 1 512 ? -7.171 -13.054 16.900 1.00 85.75 512 TYR A C 1
ATOM 4146 O O . TYR A 1 512 ? -6.949 -12.019 17.526 1.00 85.75 512 TYR A O 1
ATOM 4154 N N . TYR A 1 513 ? -7.439 -13.059 15.588 1.00 87.06 513 TYR A N 1
ATOM 4155 C CA . TYR A 1 513 ? -7.456 -11.888 14.698 1.00 87.06 513 TYR A CA 1
ATOM 4156 C C . TYR A 1 513 ? -8.792 -11.112 14.642 1.00 87.06 513 TYR A C 1
ATOM 4158 O O . TYR A 1 513 ? -8.884 -10.114 13.937 1.00 87.06 513 TYR A O 1
ATOM 4166 N N . ALA A 1 514 ? -9.846 -11.535 15.355 1.00 89.38 514 ALA A N 1
ATOM 4167 C CA . ALA A 1 514 ? -11.120 -10.803 15.373 1.00 89.38 514 ALA A CA 1
ATOM 4168 C C . ALA A 1 514 ? -10.993 -9.387 15.967 1.00 89.38 514 ALA A C 1
ATOM 4170 O O . ALA A 1 514 ? -10.397 -9.211 17.035 1.00 89.38 514 ALA A O 1
ATOM 4171 N N . ASN A 1 515 ? -11.623 -8.411 15.315 1.00 86.62 515 ASN A N 1
ATOM 4172 C CA . ASN A 1 515 ? -11.682 -7.014 15.741 1.00 86.62 515 ASN A CA 1
ATOM 4173 C C . ASN A 1 515 ? -12.800 -6.794 16.772 1.00 86.62 515 ASN A C 1
ATOM 4175 O O . ASN A 1 515 ? -13.700 -7.620 16.903 1.00 86.62 515 ASN A O 1
ATOM 4179 N N . ILE A 1 516 ? -12.755 -5.678 17.505 1.00 87.44 516 ILE A N 1
ATOM 4180 C CA . ILE A 1 516 ? -13.747 -5.292 18.526 1.00 87.44 516 ILE A CA 1
ATOM 4181 C C . ILE A 1 516 ? -14.571 -4.082 18.060 1.00 87.44 516 ILE A C 1
ATOM 4183 O O . ILE A 1 516 ? -14.010 -3.103 17.564 1.00 87.44 516 ILE A O 1
ATOM 4187 N N . ILE A 1 517 ? -15.903 -4.135 18.191 1.00 83.88 517 ILE A N 1
ATOM 4188 C CA . ILE A 1 517 ? -16.782 -3.017 17.823 1.00 83.88 517 ILE A CA 1
ATOM 4189 C C . ILE A 1 517 ? -16.684 -1.920 18.890 1.00 83.88 517 ILE A C 1
ATOM 4191 O O . ILE A 1 517 ? -16.959 -2.135 20.073 1.00 83.88 517 ILE A O 1
ATOM 4195 N N . LYS A 1 518 ? -16.323 -0.721 18.431 1.00 81.50 518 LYS A N 1
ATOM 4196 C CA . LYS A 1 518 ? -16.150 0.512 19.212 1.00 81.50 518 LYS A CA 1
ATOM 4197 C C . LYS A 1 518 ? -17.465 1.308 19.323 1.00 81.50 518 LYS A C 1
ATOM 4199 O O . LYS A 1 518 ? -17.519 2.506 19.063 1.00 81.50 518 LYS A O 1
ATOM 4204 N N . ASP A 1 519 ? -18.544 0.592 19.659 1.00 75.75 519 ASP A N 1
ATOM 4205 C CA . ASP A 1 519 ? -19.931 1.080 19.807 1.00 75.75 519 ASP A CA 1
ATOM 4206 C C . ASP A 1 519 ? -20.445 0.999 21.263 1.00 75.75 519 ASP A C 1
ATOM 4208 O O . ASP A 1 519 ? -21.633 1.174 21.529 1.00 75.75 519 ASP A O 1
ATOM 4212 N N . GLY A 1 520 ? -19.567 0.665 22.214 1.00 76.94 520 GLY A N 1
ATOM 4213 C CA . GLY A 1 520 ? -19.923 0.380 23.607 1.00 76.94 520 GLY A CA 1
ATOM 4214 C C . GLY A 1 520 ? -20.324 -1.072 23.897 1.00 76.94 520 GLY A C 1
ATOM 4215 O O . GLY A 1 520 ? -20.169 -1.512 25.036 1.00 76.94 520 GLY A O 1
ATOM 4216 N N . THR A 1 521 ? -20.755 -1.852 22.899 1.00 83.44 521 THR A N 1
ATOM 4217 C CA . THR A 1 521 ? -21.145 -3.265 23.084 1.00 83.44 521 THR A CA 1
ATOM 4218 C C . THR A 1 521 ? -19.952 -4.205 23.227 1.00 83.44 521 THR A C 1
ATOM 4220 O O . THR A 1 521 ? -20.104 -5.300 23.767 1.00 83.44 521 THR A O 1
ATOM 4223 N N . CYS A 1 522 ? -18.769 -3.790 22.755 1.00 87.50 522 CYS A N 1
ATOM 4224 C CA . CYS A 1 522 ? -17.525 -4.566 22.807 1.00 87.50 522 CYS A CA 1
ATOM 4225 C C . CYS A 1 522 ? -17.607 -5.939 22.105 1.00 87.50 522 CYS A C 1
ATOM 4227 O O . CYS A 1 522 ? -16.818 -6.834 22.406 1.00 87.50 522 CYS A O 1
ATOM 4229 N N . ARG A 1 523 ? -18.559 -6.122 21.178 1.00 89.62 523 ARG A N 1
ATOM 4230 C CA . ARG A 1 523 ? -18.697 -7.338 20.357 1.00 89.62 523 ARG A CA 1
ATOM 4231 C C . ARG A 1 523 ? -17.446 -7.581 19.519 1.00 89.62 523 ARG A C 1
ATOM 4233 O O . ARG A 1 523 ? -16.835 -6.632 19.036 1.00 89.62 523 ARG A O 1
ATOM 4240 N N . PHE A 1 524 ? -17.101 -8.846 19.310 1.00 91.06 524 PHE A N 1
ATOM 4241 C CA . PHE A 1 524 ? -16.056 -9.243 18.375 1.00 91.06 524 PHE A CA 1
ATOM 4242 C C . PHE A 1 524 ? -16.646 -9.509 16.992 1.00 91.06 524 PHE A C 1
ATOM 4244 O O . PHE A 1 524 ? -17.763 -10.016 16.886 1.00 91.06 524 PHE A O 1
ATOM 4251 N N . TYR A 1 525 ? -15.904 -9.177 15.938 1.00 89.88 525 TYR A N 1
ATOM 4252 C CA . TYR A 1 525 ? -16.311 -9.411 14.555 1.00 89.88 525 TYR A CA 1
ATOM 4253 C C . TYR A 1 525 ? -15.114 -9.713 13.645 1.00 89.88 525 TYR A C 1
ATOM 4255 O O . TYR A 1 525 ? -13.989 -9.271 13.898 1.00 89.88 525 TYR A O 1
ATOM 4263 N N . TRP A 1 526 ? -15.349 -10.515 12.610 1.00 91.31 526 TRP A N 1
ATOM 4264 C CA . TRP A 1 526 ? -14.331 -10.971 11.662 1.00 91.31 526 TRP A CA 1
ATOM 4265 C C . TRP A 1 526 ? -14.974 -11.531 10.385 1.00 91.31 526 TRP A C 1
ATOM 4267 O O . TRP A 1 526 ? -16.182 -11.755 10.328 1.00 91.31 526 TRP A O 1
ATOM 4277 N N . ARG A 1 527 ? -14.153 -11.809 9.368 1.00 89.06 527 ARG A N 1
ATOM 4278 C CA . ARG A 1 527 ? -14.482 -12.780 8.314 1.00 89.06 527 ARG A CA 1
ATOM 4279 C C . ARG A 1 527 ? -13.683 -14.048 8.564 1.00 89.06 527 ARG A C 1
ATOM 4281 O O . ARG A 1 527 ? -12.502 -13.965 8.898 1.00 89.06 527 ARG A O 1
ATOM 4288 N N . ASP A 1 528 ? -14.321 -15.202 8.438 1.00 87.69 528 ASP A N 1
ATOM 4289 C CA . ASP A 1 528 ? -13.668 -16.496 8.600 1.00 87.69 528 ASP A CA 1
ATOM 4290 C C . ASP A 1 528 ? -12.719 -16.739 7.422 1.00 87.69 528 ASP A C 1
ATOM 4292 O O . ASP A 1 528 ? -13.112 -16.593 6.263 1.00 87.69 528 ASP A O 1
ATOM 4296 N N . VAL A 1 529 ? -11.465 -17.085 7.714 1.00 87.56 529 VAL A N 1
ATOM 4297 C CA . VAL A 1 529 ? -10.456 -17.413 6.696 1.00 87.56 529 VAL A CA 1
ATOM 4298 C C . VAL A 1 529 ? -10.601 -18.887 6.311 1.00 87.56 529 VAL A C 1
ATOM 4300 O O . VAL A 1 529 ? -10.346 -19.771 7.129 1.00 87.56 529 VAL A O 1
ATOM 4303 N N . ILE A 1 530 ? -11.012 -19.153 5.071 1.00 84.44 530 ILE A N 1
ATOM 4304 C CA . ILE A 1 530 ? -11.354 -20.487 4.559 1.00 84.44 530 ILE A CA 1
ATOM 4305 C C . ILE A 1 530 ? -10.217 -20.986 3.660 1.00 84.44 530 ILE A C 1
ATOM 4307 O O . ILE A 1 530 ? -9.737 -20.258 2.795 1.00 84.44 530 ILE A O 1
ATOM 4311 N N . GLN A 1 531 ? -9.760 -22.227 3.842 1.00 78.62 531 GLN A N 1
ATOM 4312 C CA . GLN A 1 531 ? -8.732 -22.808 2.972 1.00 78.62 531 GLN A CA 1
ATOM 4313 C C . GLN A 1 531 ? -9.283 -23.031 1.553 1.00 78.62 531 GLN A C 1
ATOM 4315 O O . GLN A 1 531 ? -10.390 -23.546 1.384 1.00 78.62 531 GLN A O 1
ATOM 4320 N N . ASN A 1 532 ? -8.505 -22.668 0.529 1.00 75.06 532 ASN A N 1
ATOM 4321 C CA . ASN A 1 532 ? -8.924 -22.823 -0.866 1.00 75.06 532 ASN A CA 1
ATOM 4322 C C . ASN A 1 532 ? -9.275 -24.286 -1.189 1.00 75.06 532 ASN A C 1
ATOM 4324 O O . ASN A 1 532 ? -8.564 -25.209 -0.789 1.00 75.06 532 ASN A O 1
ATOM 4328 N N . GLY A 1 533 ? -10.388 -24.486 -1.901 1.00 66.69 533 GLY A N 1
ATOM 4329 C CA . GLY A 1 533 ? -10.981 -25.803 -2.154 1.00 66.69 533 GLY A CA 1
ATOM 4330 C C . GLY A 1 533 ? -12.003 -26.276 -1.108 1.00 66.69 533 GLY A C 1
ATOM 4331 O O . GLY A 1 533 ? -12.613 -27.320 -1.319 1.00 66.69 533 GLY A O 1
ATOM 4332 N N . PHE A 1 534 ? -12.228 -25.518 -0.025 1.00 69.94 534 PHE A N 1
ATOM 4333 C CA . PHE A 1 534 ? -13.287 -25.778 0.968 1.00 69.94 534 PHE A CA 1
ATOM 4334 C C . PHE A 1 534 ? -14.435 -24.751 0.956 1.00 69.94 534 PHE A C 1
ATOM 4336 O O . PHE A 1 534 ? -15.393 -24.909 1.714 1.00 69.94 534 PHE A O 1
ATOM 4343 N N . ASP A 1 535 ? -14.370 -23.715 0.114 1.00 68.38 535 ASP A N 1
ATOM 4344 C CA . ASP A 1 535 ? -15.519 -22.851 -0.168 1.00 68.38 535 ASP A CA 1
ATOM 4345 C C . ASP A 1 535 ? -16.304 -23.321 -1.410 1.00 68.38 535 ASP A C 1
ATOM 4347 O O . ASP A 1 535 ? -15.948 -24.292 -2.076 1.00 68.38 535 ASP A O 1
ATOM 4351 N N . ASN A 1 536 ? -17.423 -22.645 -1.685 1.00 63.97 536 ASN A N 1
ATOM 4352 C CA . ASN A 1 536 ? -18.277 -22.906 -2.847 1.00 63.97 536 ASN A CA 1
ATOM 4353 C C . ASN A 1 536 ? -18.037 -21.887 -3.980 1.00 63.97 536 ASN A C 1
ATOM 4355 O O . ASN A 1 536 ? -18.965 -21.599 -4.739 1.00 63.97 536 ASN A O 1
ATOM 4359 N N . ASP A 1 537 ? -16.858 -21.259 -4.062 1.00 65.69 537 ASP A N 1
ATOM 4360 C CA . ASP A 1 537 ? -16.592 -20.221 -5.057 1.00 65.69 537 ASP A CA 1
ATOM 4361 C C . ASP A 1 537 ? -15.863 -20.782 -6.285 1.00 65.69 537 ASP A C 1
ATOM 4363 O O . ASP A 1 537 ? -14.715 -21.212 -6.225 1.00 65.69 537 ASP A O 1
ATOM 4367 N N . SER A 1 538 ? -16.523 -20.747 -7.444 1.00 60.94 538 SER A N 1
ATOM 4368 C CA . SER A 1 538 ? -15.980 -21.287 -8.696 1.00 60.94 538 SER A CA 1
ATOM 4369 C C . SER A 1 538 ? -14.785 -20.510 -9.269 1.00 60.94 538 SER A C 1
ATOM 4371 O O . SER A 1 538 ? -14.224 -20.937 -10.275 1.00 60.94 538 SER A O 1
ATOM 4373 N N . SER A 1 539 ? -14.395 -19.374 -8.675 1.00 61.16 539 SER A N 1
ATOM 4374 C CA . SER A 1 539 ? -13.135 -18.681 -8.992 1.00 61.16 539 SER A CA 1
ATOM 4375 C C . SER A 1 539 ? -11.924 -19.229 -8.217 1.00 61.16 539 SER A C 1
ATOM 4377 O O . SER A 1 539 ? -10.776 -18.880 -8.521 1.00 61.16 539 SER A O 1
ATOM 4379 N N . VAL A 1 540 ? -12.163 -20.097 -7.228 1.00 64.69 540 VAL A N 1
ATOM 4380 C CA . VAL A 1 540 ? -11.146 -20.665 -6.340 1.00 64.69 540 VAL A CA 1
ATOM 4381 C C . VAL A 1 540 ? -10.681 -22.024 -6.855 1.00 64.69 540 VAL A C 1
ATOM 4383 O O . VAL A 1 540 ? -11.448 -22.865 -7.315 1.00 64.69 540 VAL A O 1
ATOM 4386 N N . GLU A 1 541 ? -9.373 -22.239 -6.783 1.00 67.56 541 GLU A N 1
ATOM 4387 C CA . GLU A 1 541 ? -8.712 -23.445 -7.272 1.00 67.56 541 GLU A CA 1
ATOM 4388 C C . GLU A 1 541 ? -8.931 -24.600 -6.288 1.00 67.56 541 GLU A C 1
ATOM 4390 O O . GLU A 1 541 ? -8.473 -24.562 -5.146 1.00 67.56 541 GLU A O 1
ATOM 4395 N N . THR A 1 542 ? -9.688 -25.611 -6.721 1.00 65.31 542 THR A N 1
ATOM 4396 C CA . THR A 1 542 ? -10.015 -26.783 -5.902 1.00 65.31 542 THR A CA 1
ATOM 4397 C C . THR A 1 542 ? -8.853 -27.774 -5.896 1.00 65.31 542 THR A C 1
ATOM 4399 O O . THR A 1 542 ? -8.640 -28.500 -6.868 1.00 65.31 542 THR A O 1
ATOM 4402 N N . TYR A 1 543 ? -8.107 -27.841 -4.794 1.00 68.19 543 TYR A N 1
ATOM 4403 C CA . TYR A 1 543 ? -7.006 -28.797 -4.660 1.00 68.19 543 TYR A CA 1
ATOM 4404 C C . TYR A 1 543 ? -7.532 -30.225 -4.415 1.00 68.19 543 TYR A C 1
ATOM 4406 O O . TYR A 1 543 ? -8.307 -30.437 -3.483 1.00 68.19 543 TYR A O 1
ATOM 4414 N N . PRO A 1 544 ? -7.108 -31.237 -5.198 1.00 59.50 544 PRO A N 1
ATOM 4415 C CA . PRO A 1 544 ? -7.660 -32.594 -5.118 1.00 59.50 544 PRO A CA 1
ATOM 4416 C C . PRO A 1 544 ? -7.055 -33.453 -3.988 1.00 59.50 544 PRO A C 1
ATOM 4418 O O . PRO A 1 544 ? -7.299 -34.659 -3.935 1.00 59.50 544 PRO A O 1
ATOM 4421 N N . PHE A 1 545 ? -6.244 -32.867 -3.099 1.00 67.56 545 PHE A N 1
ATOM 4422 C CA . PHE A 1 545 ? -5.456 -33.588 -2.099 1.00 67.56 545 PHE A CA 1
ATOM 4423 C C . PHE A 1 545 ? -5.867 -33.219 -0.669 1.00 67.56 545 PHE A C 1
ATOM 4425 O O . PHE A 1 545 ? -5.757 -32.074 -0.244 1.00 67.56 545 PHE A O 1
ATOM 4432 N N . ALA A 1 546 ? -6.278 -34.219 0.114 1.00 66.62 546 ALA A N 1
ATOM 4433 C CA . ALA A 1 546 ? -6.679 -34.054 1.515 1.00 66.62 546 ALA A CA 1
ATOM 4434 C C . ALA A 1 546 ? -5.499 -34.096 2.516 1.00 66.62 546 ALA A C 1
ATOM 4436 O O . ALA A 1 546 ? -5.697 -34.380 3.694 1.00 66.62 546 ALA A O 1
ATOM 4437 N N . ASN A 1 547 ? -4.263 -33.859 2.060 1.00 74.50 547 ASN A N 1
ATOM 4438 C CA . ASN A 1 547 ? -3.054 -33.875 2.898 1.00 74.50 547 ASN A CA 1
ATOM 4439 C C . ASN A 1 547 ? -2.732 -32.516 3.552 1.00 74.50 547 ASN A C 1
ATOM 4441 O O . ASN A 1 547 ? -1.726 -32.405 4.245 1.00 74.50 547 ASN A O 1
ATOM 4445 N N . GLY A 1 548 ? -3.560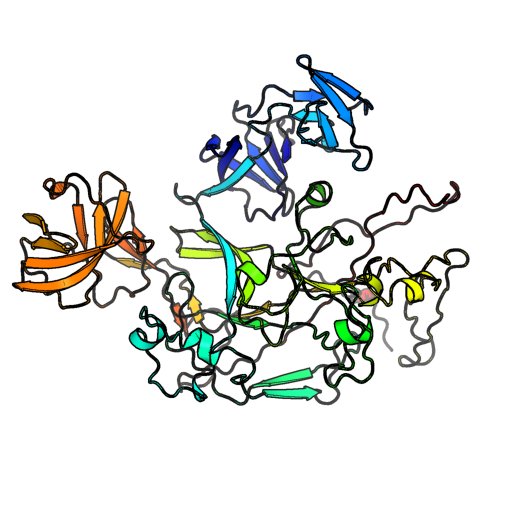 -31.491 3.323 1.00 71.19 548 GLY A N 1
ATOM 4446 C CA . GLY A 1 548 ? -3.393 -30.138 3.863 1.00 71.19 548 GLY A CA 1
ATOM 4447 C C . GLY A 1 548 ? -2.465 -29.224 3.054 1.00 71.19 548 GLY A C 1
ATOM 4448 O O . GLY A 1 548 ? -2.475 -28.017 3.289 1.00 71.19 548 GLY A O 1
ATOM 4449 N N . ALA A 1 549 ? -1.714 -29.762 2.087 1.00 78.94 549 ALA A N 1
ATOM 4450 C CA . ALA A 1 549 ? -0.830 -28.991 1.215 1.00 78.94 549 ALA A CA 1
ATOM 4451 C C . ALA A 1 549 ? -1.590 -28.337 0.045 1.00 78.94 549 ALA A C 1
ATOM 4453 O O . ALA A 1 549 ? -2.629 -28.828 -0.401 1.00 78.94 549 ALA A O 1
ATOM 4454 N N . LEU A 1 550 ? -1.056 -27.224 -0.466 1.00 79.94 550 LEU A N 1
ATOM 4455 C CA . LEU A 1 550 ? -1.630 -26.457 -1.576 1.00 79.94 550 LEU A CA 1
ATOM 4456 C C . LEU A 1 550 ? -0.760 -26.633 -2.827 1.00 79.94 550 LEU A C 1
ATOM 4458 O O . LEU A 1 550 ? 0.427 -26.320 -2.806 1.00 79.94 550 LEU A O 1
ATOM 4462 N N . TYR A 1 551 ? -1.354 -27.107 -3.922 1.00 80.88 551 TYR A N 1
ATOM 4463 C CA . TYR A 1 551 ? -0.645 -27.451 -5.163 1.00 80.88 551 TYR A CA 1
ATOM 4464 C C . TYR A 1 551 ? -0.982 -26.453 -6.274 1.00 80.88 551 TYR A C 1
ATOM 4466 O O . TYR A 1 551 ? -1.655 -26.791 -7.244 1.00 80.88 551 TYR A O 1
ATOM 4474 N N . VAL A 1 552 ? -0.557 -25.203 -6.077 1.00 79.62 552 VAL A N 1
ATOM 4475 C CA . VAL A 1 552 ? -0.870 -24.053 -6.943 1.00 79.62 552 VAL A CA 1
ATOM 4476 C C . VAL A 1 552 ? -0.371 -24.268 -8.377 1.00 79.62 552 VAL A C 1
ATOM 4478 O O . VAL A 1 552 ? 0.827 -24.448 -8.594 1.00 79.62 552 VAL A O 1
ATOM 4481 N N . SER A 1 553 ? -1.251 -24.114 -9.370 1.00 82.12 553 SER A N 1
ATOM 4482 C CA . SER A 1 553 ? -0.879 -23.982 -10.782 1.00 82.12 553 SER A CA 1
ATOM 4483 C C . SER A 1 553 ? -1.511 -22.730 -11.396 1.00 82.12 553 SER A C 1
ATOM 4485 O O . SER A 1 553 ? -2.723 -22.639 -11.592 1.00 82.12 553 SER A O 1
ATOM 4487 N N . ARG A 1 554 ? -0.687 -21.717 -11.700 1.00 81.44 554 ARG A N 1
ATOM 4488 C CA . ARG A 1 554 ? -1.161 -20.406 -12.174 1.00 81.44 554 ARG A CA 1
ATOM 4489 C C . ARG A 1 554 ? -0.468 -19.971 -13.457 1.00 81.44 554 ARG A C 1
ATOM 4491 O O . ARG A 1 554 ? 0.723 -19.674 -13.466 1.00 81.44 554 ARG A O 1
ATOM 4498 N N . LYS A 1 555 ? -1.254 -19.836 -14.530 1.00 84.19 555 LYS A N 1
ATOM 4499 C CA . LYS A 1 555 ? -0.837 -19.112 -15.736 1.00 84.19 555 LYS A CA 1
ATOM 4500 C C . LYS A 1 555 ? -0.688 -17.628 -15.398 1.00 84.19 555 LYS A C 1
ATOM 4502 O O . LYS A 1 555 ? -1.657 -16.982 -15.003 1.00 84.19 555 LYS A O 1
ATOM 4507 N N . ILE A 1 556 ? 0.512 -17.095 -15.594 1.00 83.50 556 ILE A N 1
ATOM 4508 C CA . ILE A 1 556 ? 0.826 -15.675 -15.437 1.00 83.50 556 ILE A CA 1
ATOM 4509 C C . ILE A 1 556 ? 1.204 -15.120 -16.810 1.00 83.50 556 ILE A C 1
ATOM 4511 O O . ILE A 1 556 ? 2.130 -15.612 -17.450 1.00 83.50 556 ILE A O 1
ATOM 4515 N N . ASN A 1 557 ? 0.483 -14.091 -17.255 1.00 81.56 557 ASN A N 1
ATOM 4516 C CA . ASN A 1 557 ? 0.868 -13.299 -18.417 1.00 81.56 557 ASN A CA 1
ATOM 4517 C C . ASN A 1 557 ? 1.695 -12.108 -17.914 1.00 81.56 557 ASN A C 1
ATOM 4519 O O . ASN A 1 557 ? 1.211 -11.337 -17.085 1.00 81.56 557 ASN A O 1
ATOM 4523 N N . PHE A 1 558 ? 2.924 -11.964 -18.404 1.00 80.12 558 PHE A N 1
ATOM 4524 C CA . PHE A 1 558 ? 3.802 -10.841 -18.079 1.00 80.12 558 PHE A CA 1
ATOM 4525 C C . PHE A 1 558 ? 3.729 -9.788 -19.188 1.00 80.12 558 PHE A C 1
ATOM 4527 O O . PHE A 1 558 ? 3.936 -10.115 -20.355 1.00 80.12 558 PHE A O 1
ATOM 4534 N N . TYR A 1 559 ? 3.451 -8.535 -18.826 1.00 79.81 559 TYR A N 1
ATOM 4535 C CA . TYR A 1 559 ? 3.294 -7.430 -19.774 1.00 79.81 559 TYR A CA 1
ATOM 4536 C C . TYR A 1 559 ? 4.259 -6.285 -19.448 1.00 79.81 559 TYR A C 1
ATOM 4538 O O . TYR A 1 559 ? 4.330 -5.831 -18.305 1.00 79.81 559 TYR A O 1
ATOM 4546 N N . LEU A 1 560 ? 4.959 -5.787 -20.470 1.00 78.50 560 LEU A N 1
ATOM 4547 C CA . LEU A 1 560 ? 5.761 -4.563 -20.421 1.00 78.50 560 LEU A CA 1
ATOM 4548 C C . LEU A 1 560 ? 5.014 -3.450 -21.167 1.00 78.50 560 LEU A C 1
ATOM 4550 O O . LEU A 1 560 ? 4.611 -3.659 -22.309 1.00 78.50 560 LEU A O 1
ATOM 4554 N N . ARG A 1 561 ? 4.885 -2.255 -20.579 1.00 78.19 561 ARG A N 1
ATOM 4555 C CA . ARG A 1 561 ? 4.449 -1.045 -21.298 1.00 78.19 561 ARG A CA 1
ATOM 4556 C C . ARG A 1 561 ? 5.647 -0.125 -21.522 1.00 78.19 561 ARG A C 1
ATOM 4558 O O . ARG A 1 561 ? 6.377 0.177 -20.576 1.00 78.19 561 ARG A O 1
ATOM 4565 N N . ARG A 1 562 ? 5.860 0.312 -22.769 1.00 73.31 562 ARG A N 1
ATOM 4566 C CA . ARG A 1 562 ? 6.898 1.296 -23.120 1.00 73.31 562 ARG A CA 1
ATOM 4567 C C . ARG A 1 562 ? 6.597 2.625 -22.420 1.00 73.31 562 ARG A C 1
ATOM 4569 O O . ARG A 1 562 ? 5.450 3.068 -22.357 1.00 73.31 562 ARG A O 1
ATOM 4576 N N . GLN A 1 563 ? 7.635 3.264 -21.897 1.00 68.75 563 GLN A N 1
ATOM 4577 C CA . GLN A 1 563 ? 7.615 4.683 -21.570 1.00 68.75 563 GLN A CA 1
ATOM 4578 C C . GLN A 1 563 ? 7.816 5.468 -22.864 1.00 68.75 563 GLN A C 1
ATOM 4580 O O . GLN A 1 563 ? 8.947 5.624 -23.319 1.00 68.75 563 GLN A O 1
ATOM 4585 N N . ASN A 1 564 ? 6.728 5.944 -23.461 1.00 52.00 564 ASN A N 1
ATOM 4586 C CA . ASN A 1 564 ? 6.820 6.949 -24.514 1.00 52.00 564 ASN A CA 1
ATOM 4587 C C . ASN A 1 564 ? 7.093 8.322 -23.873 1.00 52.00 564 ASN A C 1
ATOM 4589 O O . ASN A 1 564 ? 6.601 8.575 -22.767 1.00 52.00 564 ASN A O 1
ATOM 4593 N N . PRO A 1 565 ? 7.829 9.224 -24.543 1.00 48.53 565 PRO A N 1
ATOM 4594 C CA . PRO A 1 565 ? 7.820 10.638 -24.203 1.00 48.53 565 PRO A CA 1
ATOM 4595 C C . PRO A 1 565 ? 6.391 11.186 -24.211 1.00 48.53 565 PRO A C 1
ATOM 4597 O O . PRO A 1 565 ? 5.770 11.272 -25.267 1.00 48.53 565 PRO A O 1
ATOM 4600 N N . SER A 1 566 ? 5.891 11.601 -23.045 1.00 40.25 566 SER A N 1
ATOM 4601 C CA . SER A 1 566 ? 4.969 12.740 -22.996 1.00 40.25 566 SER A CA 1
ATOM 4602 C C . SER A 1 566 ? 5.678 13.923 -23.651 1.00 40.25 566 SER A C 1
ATOM 4604 O O . SER A 1 566 ? 6.881 14.078 -23.415 1.00 40.25 566 SER A O 1
ATOM 4606 N N . GLU A 1 567 ? 4.975 14.726 -24.453 1.00 38.31 567 GLU A N 1
ATOM 4607 C CA . GLU A 1 567 ? 5.573 15.812 -25.238 1.00 38.31 567 GLU A CA 1
ATOM 4608 C C . GLU A 1 567 ? 6.521 16.678 -24.397 1.00 38.31 567 GLU A C 1
ATOM 4610 O O . GLU A 1 567 ? 6.106 17.545 -23.629 1.00 38.31 567 GLU A O 1
ATOM 4615 N N . LYS A 1 568 ? 7.832 16.465 -24.558 1.00 35.09 568 LYS A N 1
ATOM 4616 C CA . LYS A 1 568 ? 8.804 17.451 -24.107 1.00 35.09 568 LYS A CA 1
ATOM 4617 C C . LYS A 1 568 ? 8.672 18.626 -25.055 1.00 35.09 568 LYS A C 1
ATOM 4619 O O . LYS A 1 568 ? 9.052 18.510 -26.220 1.00 35.09 568 LYS A O 1
ATOM 4624 N N . SER A 1 569 ? 8.169 19.743 -24.537 1.00 31.34 569 SER A N 1
ATOM 4625 C CA . SER A 1 569 ? 8.117 21.058 -25.179 1.00 31.34 569 SER A CA 1
ATOM 4626 C C . SER A 1 569 ? 9.539 21.586 -25.411 1.00 31.34 569 SER A C 1
ATOM 4628 O O . SER A 1 569 ? 10.020 22.524 -24.777 1.00 31.34 569 SER A O 1
ATOM 4630 N N . ASN A 1 570 ? 10.265 20.917 -26.309 1.00 30.08 570 ASN A N 1
ATOM 4631 C CA . ASN A 1 570 ? 11.696 21.074 -26.498 1.00 30.08 570 ASN A CA 1
ATOM 4632 C C . ASN A 1 570 ? 11.979 22.301 -27.371 1.00 30.08 570 ASN A C 1
ATOM 4634 O O . ASN A 1 570 ? 12.379 22.196 -28.529 1.00 30.08 570 ASN A O 1
ATOM 4638 N N . THR A 1 571 ? 11.777 23.477 -26.778 1.00 32.69 571 THR A N 1
ATOM 4639 C CA . THR A 1 571 ? 11.908 24.827 -27.358 1.00 32.69 571 THR A CA 1
ATOM 4640 C C . THR A 1 571 ? 13.299 25.167 -27.914 1.00 32.69 571 THR A C 1
ATOM 4642 O O . THR A 1 571 ? 13.517 26.277 -28.393 1.00 32.69 571 THR A O 1
ATOM 4645 N N . THR A 1 572 ? 14.238 24.217 -27.890 1.00 28.33 572 THR A N 1
ATOM 4646 C CA . THR A 1 572 ? 15.575 24.311 -28.495 1.00 28.33 572 THR A CA 1
ATOM 4647 C C . THR A 1 572 ? 15.689 23.631 -29.866 1.00 28.33 572 THR A C 1
ATOM 4649 O O . THR A 1 572 ? 16.724 23.766 -30.517 1.00 28.33 572 THR A O 1
ATOM 4652 N N . VAL A 1 573 ? 14.643 22.941 -30.338 1.00 31.66 573 VAL A N 1
ATOM 4653 C CA . VAL A 1 573 ? 14.577 22.359 -31.688 1.00 31.66 573 VAL A CA 1
ATOM 4654 C C . VAL A 1 573 ? 13.522 23.100 -32.510 1.00 31.66 573 VAL A C 1
ATOM 4656 O O . VAL A 1 573 ? 12.329 23.000 -32.231 1.00 31.66 573 VAL A O 1
ATOM 4659 N N . GLU A 1 574 ? 13.947 23.813 -33.558 1.00 26.53 574 GLU A N 1
ATOM 4660 C CA . GLU A 1 574 ? 13.037 24.397 -34.554 1.00 26.53 574 GLU A CA 1
ATOM 4661 C C . GLU A 1 574 ? 12.411 23.292 -35.427 1.00 26.53 574 GLU A C 1
ATOM 4663 O O . GLU A 1 574 ? 12.821 23.044 -36.563 1.00 26.53 574 GLU A O 1
ATOM 4668 N N . LEU A 1 575 ? 11.394 22.613 -34.892 1.00 32.31 575 LEU A N 1
ATOM 4669 C CA . LEU A 1 575 ? 10.521 21.744 -35.677 1.00 32.31 575 LEU A CA 1
ATOM 4670 C C . LEU A 1 575 ? 9.791 22.602 -36.720 1.00 32.31 575 LEU A C 1
ATOM 4672 O O . LEU A 1 575 ? 9.063 23.536 -36.380 1.00 32.31 575 LEU A O 1
ATOM 4676 N N . SER A 1 576 ? 10.010 22.313 -38.006 1.00 29.11 576 SER A N 1
ATOM 4677 C CA . SER A 1 576 ? 9.481 23.133 -39.098 1.00 29.11 576 SER A CA 1
ATOM 4678 C C . SER A 1 576 ? 7.951 23.158 -39.065 1.00 29.11 576 SER A C 1
ATOM 4680 O O . SER A 1 576 ? 7.318 22.120 -39.247 1.00 29.11 576 SER A O 1
ATOM 4682 N N . THR A 1 577 ? 7.365 24.342 -38.881 1.00 33.22 577 THR A N 1
ATOM 4683 C CA . THR A 1 577 ? 5.942 24.575 -38.560 1.00 33.22 577 THR A CA 1
ATOM 4684 C C . THR A 1 577 ? 4.972 24.392 -39.737 1.00 33.22 577 THR A C 1
ATOM 4686 O O . THR A 1 577 ? 4.058 25.192 -39.948 1.00 33.22 577 THR A O 1
ATOM 4689 N N . LYS A 1 578 ? 5.164 23.330 -40.526 1.00 30.42 578 LYS A N 1
ATOM 4690 C CA . LYS A 1 578 ? 4.227 22.864 -41.550 1.00 30.42 578 LYS A CA 1
ATOM 4691 C C . LYS A 1 578 ? 4.136 21.346 -41.542 1.00 30.42 578 LYS A C 1
ATOM 4693 O O . LYS A 1 578 ? 5.129 20.668 -41.780 1.00 30.42 578 LYS A O 1
ATOM 4698 N N . ASP A 1 579 ? 2.906 20.887 -41.338 1.00 31.28 579 ASP A N 1
ATOM 4699 C CA . ASP A 1 579 ? 2.419 19.548 -41.649 1.00 31.28 579 ASP A CA 1
ATOM 4700 C C . ASP A 1 579 ? 3.141 18.404 -40.910 1.00 31.28 579 ASP A C 1
ATOM 4702 O O . ASP A 1 579 ? 3.967 17.700 -41.485 1.00 31.28 579 ASP A O 1
ATOM 4706 N N . ASN A 1 580 ? 2.799 18.233 -39.624 1.00 27.48 580 ASN A N 1
ATOM 4707 C CA . ASN A 1 580 ? 2.486 16.936 -38.993 1.00 27.48 580 ASN A CA 1
ATOM 4708 C C . ASN A 1 580 ? 2.086 17.129 -37.516 1.00 27.48 580 ASN A C 1
ATOM 4710 O O . ASN A 1 580 ? 2.908 17.542 -36.701 1.00 27.48 580 ASN A O 1
ATOM 4714 N N . TYR A 1 581 ? 0.848 16.768 -37.160 1.00 26.84 581 TYR A N 1
ATOM 4715 C CA . TYR A 1 581 ? 0.518 16.410 -35.776 1.00 26.84 581 TYR A CA 1
ATOM 4716 C C . TYR A 1 581 ? 0.999 14.976 -35.539 1.00 26.84 581 TYR A C 1
ATOM 4718 O O . TYR A 1 581 ? 0.632 14.078 -36.300 1.00 26.84 581 TYR A O 1
ATOM 4726 N N . PHE A 1 582 ? 1.781 14.744 -34.487 1.00 27.47 582 PHE A N 1
ATOM 4727 C CA . PHE A 1 582 ? 1.964 13.390 -33.975 1.00 27.47 582 PHE A CA 1
ATOM 4728 C C . PHE A 1 582 ? 0.716 13.022 -33.171 1.00 27.47 582 PHE A C 1
ATOM 4730 O O . PHE A 1 582 ? 0.463 13.594 -32.114 1.00 27.47 582 PHE A O 1
ATOM 4737 N N . HIS A 1 583 ? -0.075 12.074 -33.673 1.00 24.72 583 HIS A N 1
ATOM 4738 C CA . HIS A 1 583 ? -1.110 11.437 -32.864 1.00 24.72 583 HIS A CA 1
ATOM 4739 C C . HIS A 1 583 ? -0.433 10.494 -31.864 1.00 24.72 583 HIS A C 1
ATOM 4741 O O . HIS A 1 583 ? -0.142 9.340 -32.174 1.00 24.72 583 HIS A O 1
ATOM 4747 N N . TYR A 1 584 ? -0.154 11.014 -30.670 1.00 33.06 584 TYR A N 1
ATOM 4748 C CA . TYR A 1 584 ? 0.066 10.186 -29.489 1.00 33.06 584 TYR A CA 1
ATOM 4749 C C . TYR A 1 584 ? -1.242 9.451 -29.138 1.00 33.06 584 TYR A C 1
ATOM 4751 O O . TYR A 1 584 ? -2.324 9.953 -29.440 1.00 33.06 584 TYR A O 1
ATOM 4759 N N . GLU A 1 585 ? -1.141 8.248 -28.562 1.00 33.34 585 GLU A N 1
ATOM 4760 C CA . GLU A 1 585 ? -2.304 7.395 -28.255 1.00 33.34 585 GLU A CA 1
ATOM 4761 C C . GLU A 1 585 ? -3.334 8.116 -27.367 1.00 33.34 585 GLU A C 1
ATOM 4763 O O . GLU A 1 585 ? -2.956 8.787 -26.404 1.00 33.34 585 GLU A O 1
ATOM 4768 N N . ASP A 1 586 ? -4.623 7.925 -27.664 1.00 27.14 586 ASP A N 1
ATOM 4769 C CA . ASP A 1 586 ? -5.727 8.443 -26.852 1.00 27.14 586 ASP A CA 1
ATOM 4770 C C . ASP A 1 586 ? -5.704 7.909 -25.408 1.00 27.14 586 ASP A C 1
ATOM 4772 O O . ASP A 1 586 ? -5.137 6.859 -25.083 1.00 27.14 586 ASP A O 1
ATOM 4776 N N . ASN A 1 587 ? -6.348 8.656 -24.512 1.00 30.83 587 ASN A N 1
ATOM 4777 C CA . ASN A 1 587 ? -6.341 8.367 -23.085 1.00 30.83 587 ASN A CA 1
ATOM 4778 C C . ASN A 1 587 ? -7.250 7.182 -22.709 1.00 30.83 587 ASN A C 1
ATOM 4780 O O . ASN A 1 587 ? -8.462 7.212 -22.902 1.00 30.83 587 ASN A O 1
ATOM 4784 N N . GLY A 1 588 ? -6.645 6.173 -22.075 1.00 30.59 588 GLY A N 1
ATOM 4785 C CA . GLY A 1 588 ? -7.287 4.921 -21.658 1.00 30.59 588 GLY A CA 1
ATOM 4786 C C . GLY A 1 588 ? -6.690 3.721 -22.409 1.00 30.59 588 GLY A C 1
ATOM 4787 O O . GLY A 1 588 ? -6.328 3.822 -23.567 1.00 30.59 588 GLY A O 1
ATOM 4788 N N . GLU A 1 589 ? -6.456 2.551 -21.821 1.00 26.12 589 GLU A N 1
ATOM 4789 C CA . GLU A 1 589 ? -6.644 2.107 -20.439 1.00 26.12 589 GLU A CA 1
ATOM 4790 C C . GLU A 1 589 ? -5.331 1.543 -19.836 1.00 26.12 589 GLU A C 1
ATOM 4792 O O . GLU A 1 589 ? -4.287 1.443 -20.492 1.00 26.12 589 GLU A O 1
ATOM 4797 N N . ILE A 1 590 ? -5.384 1.109 -18.571 1.00 32.81 590 ILE A N 1
ATOM 4798 C CA . ILE A 1 590 ? -4.817 -0.200 -18.213 1.00 32.81 590 ILE A CA 1
ATOM 4799 C C . ILE A 1 590 ? -5.994 -1.171 -18.292 1.00 32.81 590 ILE A C 1
ATOM 4801 O O . ILE A 1 590 ? -6.909 -1.019 -17.482 1.00 32.81 590 ILE A O 1
ATOM 4805 N N . ILE A 1 591 ? -5.959 -2.097 -19.263 1.00 28.08 591 ILE A N 1
ATOM 4806 C CA . ILE A 1 591 ? -7.042 -3.050 -19.562 1.00 28.08 591 ILE A CA 1
ATOM 4807 C C . ILE A 1 591 ? -7.603 -3.606 -18.254 1.00 28.08 591 ILE A C 1
ATOM 4809 O O . ILE A 1 591 ? -6.863 -4.192 -17.452 1.00 28.08 591 ILE A O 1
ATOM 4813 N N . SER A 1 592 ? -8.895 -3.380 -18.028 1.00 28.45 592 SER A N 1
ATOM 4814 C CA . SER A 1 592 ? -9.585 -3.867 -16.839 1.00 28.45 592 SER A CA 1
ATOM 4815 C C . SER A 1 592 ? -9.424 -5.385 -16.706 1.00 28.45 592 SER A C 1
ATOM 4817 O O . SER A 1 592 ? -9.497 -6.141 -17.672 1.00 28.45 592 SER A O 1
ATOM 4819 N N . LYS A 1 593 ? -9.218 -5.871 -15.476 1.00 36.28 593 LYS A N 1
ATOM 4820 C CA . LYS A 1 593 ? -9.040 -7.311 -15.199 1.00 36.28 593 LYS A CA 1
ATOM 4821 C C . LYS A 1 593 ? -10.353 -8.113 -15.289 1.00 36.28 593 LYS A C 1
ATOM 4823 O O . LYS A 1 593 ? -10.392 -9.264 -14.858 1.00 36.28 593 LYS A O 1
ATOM 4828 N N . THR A 1 594 ? -11.407 -7.473 -15.789 1.00 29.42 594 THR A N 1
ATOM 4829 C CA . THR A 1 594 ? -12.817 -7.872 -15.708 1.00 29.42 594 THR A CA 1
ATOM 4830 C C . THR A 1 594 ? -13.509 -7.837 -17.066 1.00 29.42 594 THR A C 1
ATOM 4832 O O . THR A 1 594 ? -14.446 -8.603 -17.269 1.00 29.42 594 THR A O 1
ATOM 4835 N N . GLU A 1 595 ? -13.046 -7.003 -17.999 1.00 25.42 595 GLU A N 1
ATOM 4836 C CA . GLU A 1 595 ? -13.546 -6.987 -19.369 1.00 25.42 595 GLU A CA 1
ATOM 4837 C C . GLU A 1 595 ? -12.691 -7.875 -20.273 1.00 25.42 595 GLU A C 1
ATOM 4839 O O . GLU A 1 595 ? -11.557 -7.559 -20.635 1.00 25.42 595 GLU A O 1
ATOM 4844 N N . THR A 1 596 ? -13.295 -8.977 -20.715 1.00 29.19 596 THR A N 1
ATOM 4845 C CA . THR A 1 596 ? -12.985 -9.565 -22.018 1.00 29.19 596 THR A CA 1
ATOM 4846 C C . THR A 1 596 ? -13.534 -8.641 -23.107 1.00 29.19 596 THR A C 1
ATOM 4848 O O . THR A 1 596 ? -14.525 -8.956 -23.764 1.00 29.19 596 THR A O 1
ATOM 4851 N N . GLU A 1 597 ? -12.914 -7.470 -23.260 1.00 24.73 597 GLU A N 1
ATOM 4852 C CA . GLU A 1 597 ? -12.991 -6.713 -24.506 1.00 24.73 597 GLU A CA 1
ATOM 4853 C C . GLU A 1 597 ? -12.317 -7.572 -25.577 1.00 24.73 597 GLU A C 1
ATOM 4855 O O . GLU A 1 597 ? -11.095 -7.774 -25.578 1.00 24.73 597 GLU A O 1
ATOM 4860 N N . ASP A 1 598 ? -13.141 -8.147 -26.449 1.00 27.89 598 ASP A N 1
ATOM 4861 C CA . ASP A 1 598 ? -12.694 -9.042 -27.502 1.00 27.89 598 ASP A CA 1
ATOM 4862 C C . ASP A 1 598 ? -11.909 -8.251 -28.561 1.00 27.89 598 ASP A C 1
ATOM 4864 O O . ASP A 1 598 ? -12.421 -7.897 -29.620 1.00 27.89 598 ASP A O 1
ATOM 4868 N N . ASN A 1 599 ? -10.599 -8.107 -28.335 1.00 27.30 599 ASN A N 1
ATOM 4869 C CA . ASN A 1 599 ? -9.587 -7.788 -29.357 1.00 27.30 599 ASN A CA 1
ATOM 4870 C C . ASN A 1 599 ? -9.448 -8.904 -30.425 1.00 27.30 599 ASN A C 1
ATOM 4872 O O . ASN A 1 599 ? -8.415 -9.052 -31.082 1.00 27.30 599 ASN A O 1
ATOM 4876 N N . TYR A 1 600 ? -10.489 -9.718 -30.599 1.00 32.31 600 TYR A N 1
ATOM 4877 C CA . TYR A 1 600 ? -10.626 -10.648 -31.698 1.00 32.31 600 TYR A CA 1
ATOM 4878 C C . TYR A 1 600 ? -10.954 -9.841 -32.949 1.00 32.31 600 TYR A C 1
ATOM 4880 O O . TYR A 1 600 ? -11.953 -9.124 -33.021 1.00 32.31 600 TYR A O 1
ATOM 4888 N N . VAL A 1 601 ? -10.156 -10.051 -33.991 1.00 29.88 601 VAL A N 1
ATOM 4889 C CA . VAL A 1 601 ? -10.611 -9.839 -35.364 1.00 29.88 601 VAL A CA 1
ATOM 4890 C C . VAL A 1 601 ? -11.916 -10.627 -35.522 1.00 29.88 601 VAL A C 1
ATOM 4892 O O . VAL A 1 601 ? -11.892 -11.855 -35.495 1.00 29.88 601 VAL A O 1
ATOM 4895 N N . SER A 1 602 ? -13.051 -9.920 -35.608 1.00 31.56 602 SER A N 1
ATOM 4896 C CA . SER A 1 602 ? -14.386 -10.534 -35.541 1.00 31.56 602 SER A CA 1
ATOM 4897 C C . SER A 1 602 ? -14.517 -11.694 -36.526 1.00 31.56 602 SER A C 1
ATOM 4899 O O . SER A 1 602 ? -14.016 -11.576 -37.643 1.00 31.56 602 SER A O 1
ATOM 4901 N N . GLU A 1 603 ? -15.248 -12.749 -36.164 1.00 34.09 603 GLU A N 1
ATOM 4902 C CA . GLU A 1 603 ? -15.332 -14.013 -36.921 1.00 34.09 603 GLU A CA 1
ATOM 4903 C C . GLU A 1 603 ? -15.608 -13.818 -38.432 1.00 34.09 603 GLU A C 1
ATOM 4905 O O . GLU A 1 603 ? -15.017 -14.497 -39.267 1.00 34.09 603 GLU A O 1
ATOM 4910 N N . ASN A 1 604 ? -16.388 -12.789 -38.794 1.00 33.19 604 ASN A N 1
ATOM 4911 C CA . ASN A 1 604 ? -16.671 -12.350 -40.172 1.00 33.19 604 ASN A CA 1
ATOM 4912 C C . ASN A 1 604 ? -15.437 -11.996 -41.037 1.00 33.19 604 ASN A C 1
ATOM 4914 O O . ASN A 1 604 ? -15.554 -11.921 -42.261 1.00 33.19 604 ASN A O 1
ATOM 4918 N N . ASN A 1 605 ? -14.282 -11.731 -40.423 1.00 33.34 605 ASN A N 1
ATOM 4919 C CA . ASN A 1 605 ? -13.034 -11.354 -41.093 1.00 33.34 605 ASN A CA 1
ATOM 4920 C C . ASN A 1 605 ? -12.057 -12.533 -41.250 1.00 33.34 605 ASN A C 1
ATOM 4922 O O . ASN A 1 605 ? -11.053 -12.390 -41.950 1.00 33.34 605 ASN A O 1
ATOM 4926 N N . MET A 1 606 ? -12.341 -13.701 -40.659 1.00 29.61 606 MET A N 1
ATOM 4927 C CA . MET A 1 606 ? -11.598 -14.923 -40.966 1.00 29.61 606 MET A CA 1
ATOM 4928 C C . MET A 1 606 ? -12.058 -15.471 -42.319 1.00 29.61 606 MET A C 1
ATOM 4930 O O . MET A 1 606 ? -13.172 -15.971 -42.462 1.00 29.61 606 MET A O 1
ATOM 4934 N N . LYS A 1 607 ? -11.183 -15.400 -43.326 1.00 26.95 607 LYS A N 1
ATOM 4935 C CA . LYS A 1 607 ? -11.317 -16.222 -44.534 1.00 26.95 607 LYS A CA 1
ATOM 4936 C C . LYS A 1 607 ? -10.621 -17.558 -44.309 1.00 26.95 607 LYS A C 1
ATOM 4938 O O . LYS A 1 607 ? -9.546 -17.598 -43.716 1.00 26.95 607 LYS A O 1
ATOM 4943 N N . GLU A 1 608 ? -11.251 -18.625 -44.788 1.00 29.31 608 GLU A N 1
ATOM 4944 C CA . GLU A 1 608 ? -10.679 -19.973 -44.792 1.00 29.31 608 GLU A CA 1
ATOM 4945 C C . GLU A 1 608 ? -9.384 -20.031 -45.630 1.00 29.31 608 GLU A C 1
ATOM 4947 O O . GLU A 1 608 ? -9.155 -19.174 -46.488 1.00 29.31 608 GLU A O 1
ATOM 4952 N N . CYS A 1 609 ? -8.543 -21.024 -45.320 1.00 31.30 609 CYS A N 1
ATOM 4953 C CA . CYS A 1 609 ? -7.146 -21.158 -45.755 1.00 31.30 609 CYS A CA 1
ATOM 4954 C C . CYS A 1 609 ? -6.937 -21.340 -47.270 1.00 31.30 609 CYS A C 1
ATOM 4956 O O . CYS A 1 609 ? -7.689 -22.133 -47.882 1.00 31.30 609 CYS A O 1
#

Radius of gyration: 29.55 Å; chains: 1; bounding box: 67×77×93 Å

Foldseek 3Di:
DKDFADADPVGFTKIKFFAFFFDPDDQQWWKFKWFADPNDIGTQDHGFGFHADDDRGMTMTGCVVPDSAPQKDACVVLDQWDDDPRWIWGADPQDSQWIWTPDPPIDIWGADPVRRMIGPPPRRPGMDMFTADPNHTWDKDWDKDFQAFQCVPDPDDDALCQQPPPDPDHSRVVRLAPVNDFDKDKAFDPVDADPVRHTDIDIDGPDARDQPHPADPLRHRDFKDWQFDDQDQWCLCQCFVPLVRDRHPPDPRDDPNVQKAFKFKAFQTDPSQVPDPPHAHPLDQDLVHAHPQLVVQFDDPDPGRGGDPPRGRRMDTFAIWIADPVQRDIDGSTGMKMKMWGNLLNDDPSIPCVVVQQPDKDWDQPDQPFDQDPPDNPDGDRPRDTDPDDTGGPPNPQWMKMWRGIDIDGFWDWAPDKDKFAWDWWQWPAWDDDDQKIKTFTPDQPPDDAQDWWWKAFLPVLFIWTWHFHADPDSGMTITQIAGPVRHGDDDPPRRPSVRIITTDHDPPQDPSWDFDSPVRRMTIDIDIGGFLPDPDPVTDHDPDPPPGDDDDDDDDIDIDISGDPDDPPVVDPPPPDDDDPPDDDDDDPPDPPDPPPPDPPPVPDDDD

Sequence (609 aa):
MFDEFTVDDDGKSLITFYSLVQHGLRIGDNVNIYSTFNGETNVVIGNANVSNVYDKYIFQIDKNSVSLSSKWYNVSGYPSSFVADGIVYTKDALHDNVYYDEESEPNRYYVVPDTMRMNLDLRMNNLSFKRVVSGIECNYYVRIFSKIPNFKFSDTEINDYTLYQTSSDNLIERYSDISHAFSSHVNKIGFSKNIYGDDVSEIVFTDDIDISCLKDNLGRPISDIFLTIVKRNKGYKEWYGINGTEINLDSDDIEYSHCFGKNSCAFRLSDDALSYFGVNDIRKLDSDHEGLNMKKINVTSSLSSDEIVFDECRNFYGDLCCYSPIDADEEIIQPILNRFNTAQRDLTINDKSFETFSKFAVDDIVNDETKIGYGDPYDIQKEGTHSDKTIYMALPRNEGYYYIPHYKIPIKTVSKSLSVRNPILHNILGMEKNGDLFVVHTRENNWFTKNDKPLLYDKTENKVYVCLITNVLSDKKFACKIFSENGDSALLKDIDDVERYNLVSKDEETPYYANIIKDGTCRFYWRDVIQNGFDNDSSVETYPFANGALYVSRKINFYLRRQNPSEKSNTTVELSTKDNYFHYEDNGEIISKTETEDNYVSENNMKEC

pLDDT: mean 80.16, std 18.72, range [24.72, 96.75]